Protein AF-A0A7K0D1B8-F1 (afdb_monomer_lite)

Radius of gyration: 29.18 Å; chains: 1; bounding box: 83×64×90 Å

pLDDT: mean 85.24, std 12.47, range [39.09, 98.31]

Structure (mmCIF, N/CA/C/O backbone):
data_AF-A0A7K0D1B8-F1
#
_entry.id   AF-A0A7K0D1B8-F1
#
loop_
_atom_site.group_PDB
_atom_site.id
_atom_site.type_symbol
_atom_site.label_atom_id
_atom_site.label_alt_id
_atom_site.label_comp_id
_atom_site.label_asym_id
_atom_site.label_entity_id
_atom_site.label_seq_id
_atom_site.pdbx_PDB_ins_code
_atom_site.Cartn_x
_atom_site.Cartn_y
_atom_site.Cartn_z
_atom_site.occupancy
_atom_site.B_iso_or_equiv
_atom_site.auth_seq_id
_atom_site.auth_comp_id
_atom_site.auth_asym_id
_atom_site.auth_atom_id
_atom_site.pdbx_PDB_model_num
ATOM 1 N N . MET A 1 1 ? 28.481 5.897 -23.591 1.00 67.81 1 MET A N 1
ATOM 2 C CA . MET A 1 1 ? 27.400 5.624 -24.553 1.00 67.81 1 MET A CA 1
ATOM 3 C C . MET A 1 1 ? 26.783 4.294 -24.159 1.00 67.81 1 MET A C 1
ATOM 5 O O . MET A 1 1 ? 27.542 3.359 -23.923 1.00 67.81 1 MET A O 1
ATOM 9 N N . THR A 1 2 ? 25.468 4.232 -23.961 1.00 87.31 2 THR A N 1
ATOM 10 C CA . THR A 1 2 ? 24.762 2.970 -23.677 1.00 87.31 2 THR A CA 1
ATOM 11 C C . THR A 1 2 ? 24.735 2.093 -24.931 1.00 87.31 2 THR A C 1
ATOM 13 O O . THR A 1 2 ? 24.967 2.589 -26.033 1.00 87.31 2 THR A O 1
ATOM 16 N N . ALA A 1 3 ? 24.458 0.792 -24.789 1.00 86.44 3 ALA A N 1
ATOM 17 C CA . ALA A 1 3 ? 24.315 -0.091 -25.950 1.00 86.44 3 ALA A CA 1
ATOM 18 C C . ALA A 1 3 ? 23.218 0.414 -26.909 1.00 86.44 3 ALA A C 1
ATOM 20 O O . ALA A 1 3 ? 23.431 0.441 -28.115 1.00 86.44 3 ALA A O 1
ATOM 21 N N . GLU A 1 4 ? 22.098 0.903 -26.368 1.00 89.19 4 GLU A N 1
ATOM 22 C CA . GLU A 1 4 ? 21.011 1.516 -27.143 1.00 89.19 4 GLU A CA 1
ATOM 23 C C . GLU A 1 4 ? 21.498 2.694 -27.989 1.00 89.19 4 GLU A C 1
ATOM 25 O O . GLU A 1 4 ? 21.307 2.687 -29.200 1.00 89.19 4 GLU A O 1
ATOM 30 N N . GLN A 1 5 ? 22.213 3.642 -27.375 1.00 89.94 5 GLN A N 1
ATOM 31 C CA . GLN A 1 5 ? 22.767 4.802 -28.077 1.00 89.94 5 GLN A CA 1
ATOM 32 C C . GLN A 1 5 ? 23.737 4.394 -29.196 1.00 89.94 5 GLN A C 1
ATOM 34 O O . GLN A 1 5 ? 23.757 5.027 -30.247 1.00 89.94 5 GLN A O 1
ATOM 39 N N . VAL A 1 6 ? 24.527 3.330 -28.993 1.00 91.06 6 VAL A N 1
ATOM 40 C CA . VAL A 1 6 ? 25.429 2.800 -30.030 1.00 91.06 6 VAL A CA 1
ATOM 41 C C . VAL A 1 6 ? 24.634 2.252 -31.216 1.00 91.06 6 VAL A C 1
ATOM 43 O O . VAL A 1 6 ? 24.987 2.520 -32.364 1.00 91.06 6 VAL A O 1
ATOM 46 N N . PHE A 1 7 ? 23.562 1.494 -30.967 1.00 92.62 7 PHE A N 1
ATOM 47 C CA . PHE A 1 7 ? 22.749 0.923 -32.043 1.00 92.62 7 PHE A CA 1
ATOM 48 C C . PHE A 1 7 ? 21.902 1.975 -32.766 1.00 92.62 7 PHE A C 1
ATOM 50 O O . PHE A 1 7 ? 21.785 1.907 -33.986 1.00 92.62 7 PHE A O 1
ATOM 57 N N . GLU A 1 8 ? 21.359 2.962 -32.051 1.00 91.62 8 GLU A N 1
ATOM 58 C CA . GLU A 1 8 ? 20.647 4.102 -32.646 1.00 91.62 8 GLU A CA 1
ATOM 59 C C . GLU A 1 8 ? 21.588 4.921 -33.534 1.00 91.62 8 GLU A C 1
ATOM 61 O O . GLU A 1 8 ? 21.287 5.144 -34.704 1.00 91.62 8 GLU A O 1
ATOM 66 N N . GLN A 1 9 ? 22.793 5.234 -33.047 1.00 92.00 9 GLN A N 1
ATOM 67 C CA . GLN A 1 9 ? 23.803 5.912 -33.856 1.00 92.00 9 GLN A CA 1
ATOM 68 C C . GLN A 1 9 ? 24.206 5.090 -35.090 1.00 92.00 9 GLN A C 1
ATOM 70 O O . GLN A 1 9 ? 24.387 5.648 -36.172 1.00 92.00 9 GLN A O 1
ATOM 75 N N . ALA A 1 10 ? 24.355 3.769 -34.957 1.00 90.44 10 ALA A N 1
ATOM 76 C CA . ALA A 1 10 ? 24.668 2.903 -36.091 1.00 90.44 10 ALA A CA 1
ATOM 77 C C . ALA A 1 10 ? 23.547 2.908 -37.144 1.00 90.44 10 ALA A C 1
ATOM 79 O O . ALA A 1 10 ? 23.840 2.940 -38.338 1.00 90.44 10 ALA A O 1
ATOM 80 N N . LEU A 1 11 ? 22.280 2.914 -36.720 1.00 92.12 11 LEU A N 1
ATOM 81 C CA . LEU A 1 11 ? 21.127 3.019 -37.618 1.00 92.12 11 LEU A CA 1
ATOM 82 C C . LEU A 1 11 ? 21.078 4.375 -38.328 1.00 92.12 11 LEU A C 1
ATOM 84 O O . LEU A 1 11 ? 20.938 4.402 -39.548 1.00 92.12 11 LEU A O 1
ATOM 88 N N . ASP A 1 12 ? 21.286 5.476 -37.607 1.00 91.31 12 ASP A N 1
ATOM 89 C CA . ASP A 1 12 ? 21.312 6.825 -38.188 1.00 91.31 12 ASP A CA 1
ATOM 90 C C . ASP A 1 12 ? 22.433 6.974 -39.232 1.00 91.31 12 ASP A C 1
ATOM 92 O O . ASP A 1 12 ? 22.252 7.564 -40.304 1.00 91.31 12 ASP A O 1
ATOM 96 N N . LEU A 1 13 ? 23.608 6.402 -38.951 1.00 89.31 13 LEU A N 1
ATOM 97 C CA . LEU A 1 13 ? 24.734 6.376 -39.887 1.00 89.31 13 LEU A CA 1
ATOM 98 C C . LEU A 1 13 ? 24.453 5.495 -41.110 1.00 89.31 13 LEU A C 1
ATOM 100 O O . LEU A 1 13 ? 24.858 5.848 -42.219 1.00 89.31 13 LEU A O 1
ATOM 104 N N . LEU A 1 14 ? 23.758 4.368 -40.929 1.00 86.44 14 LEU A N 1
ATOM 105 C CA . LEU A 1 14 ? 23.329 3.519 -42.039 1.00 86.44 14 LEU A CA 1
ATOM 106 C C . LEU A 1 14 ? 22.279 4.212 -42.908 1.00 86.44 14 LEU A C 1
ATOM 108 O O . LEU A 1 14 ? 22.317 4.014 -44.117 1.00 86.44 14 LEU A O 1
ATOM 112 N N . ASP A 1 15 ? 21.372 5.013 -42.344 1.00 85.75 15 ASP A N 1
ATOM 113 C CA . ASP A 1 15 ? 20.290 5.677 -43.086 1.00 85.75 15 ASP A CA 1
ATOM 114 C C . ASP A 1 15 ? 20.769 6.927 -43.848 1.00 85.75 15 ASP A C 1
ATOM 116 O O . ASP A 1 15 ? 20.506 7.089 -45.044 1.00 85.75 15 ASP A O 1
ATOM 120 N N . SER A 1 16 ? 21.571 7.768 -43.188 1.00 80.00 16 SER A N 1
ATOM 121 C CA . SER A 1 16 ? 22.006 9.083 -43.690 1.00 80.00 16 SER A CA 1
ATOM 122 C C . SER A 1 16 ? 22.878 9.058 -44.953 1.00 80.00 16 SER A C 1
ATOM 124 O O . SER A 1 16 ? 23.019 10.085 -45.622 1.00 80.00 16 SER A O 1
ATOM 126 N N . ALA A 1 17 ? 23.436 7.910 -45.337 1.00 65.50 17 ALA A N 1
ATOM 127 C CA . ALA A 1 17 ? 24.361 7.819 -46.458 1.00 65.50 17 ALA A CA 1
ATOM 128 C C . ALA A 1 17 ? 23.833 6.887 -47.566 1.00 65.50 17 ALA A C 1
ATOM 130 O O . ALA A 1 17 ? 23.861 5.658 -47.479 1.00 65.50 17 ALA A O 1
ATOM 131 N N . LYS A 1 18 ? 23.338 7.493 -48.655 1.00 59.62 18 LYS A N 1
ATOM 132 C CA . LYS A 1 18 ? 22.819 6.779 -49.841 1.00 59.62 18 LYS A CA 1
ATOM 133 C C . LYS A 1 18 ? 23.903 6.015 -50.616 1.00 59.62 18 LYS A C 1
ATOM 135 O O . LYS A 1 18 ? 23.573 5.011 -51.233 1.00 59.62 18 LYS A O 1
ATOM 140 N N . ASP A 1 19 ? 25.170 6.413 -50.471 1.00 66.25 19 ASP A N 1
ATOM 141 C CA . ASP A 1 19 ? 26.331 5.846 -51.173 1.00 66.25 19 ASP A CA 1
ATOM 142 C C . ASP A 1 19 ? 27.488 5.516 -50.203 1.00 66.25 19 ASP A C 1
ATOM 144 O O . ASP A 1 19 ? 28.619 5.982 -50.366 1.00 66.25 19 ASP A O 1
ATOM 148 N N . LEU A 1 20 ? 27.219 4.746 -49.140 1.00 66.88 20 LEU A N 1
ATOM 149 C CA . LEU A 1 20 ? 28.283 4.276 -48.240 1.00 66.88 20 LEU A CA 1
ATOM 150 C C . LEU A 1 20 ? 29.275 3.398 -49.004 1.00 66.88 20 LEU A C 1
ATOM 152 O O . LEU A 1 20 ? 28.896 2.400 -49.622 1.00 66.88 20 LEU A O 1
ATOM 156 N N . SER A 1 21 ? 30.561 3.739 -48.920 1.00 77.50 21 SER A N 1
ATOM 157 C CA . SER A 1 21 ? 31.613 2.821 -49.345 1.00 77.50 21 SER A CA 1
ATOM 158 C C . SER A 1 21 ? 31.616 1.584 -48.445 1.00 77.50 21 SER A C 1
ATOM 160 O O . SER A 1 21 ? 31.290 1.670 -47.257 1.00 77.50 21 SER A O 1
ATOM 162 N N . ASN A 1 22 ? 32.057 0.449 -48.993 1.00 77.56 22 ASN A N 1
ATOM 163 C CA . ASN A 1 22 ? 32.238 -0.796 -48.240 1.00 77.56 22 ASN A CA 1
ATOM 164 C C . ASN A 1 22 ? 33.018 -0.579 -46.929 1.00 77.56 22 ASN A C 1
ATOM 166 O O . ASN A 1 22 ? 32.672 -1.136 -45.890 1.00 77.56 22 ASN A O 1
ATOM 170 N N . LEU A 1 23 ? 34.020 0.307 -46.947 1.00 79.69 23 LEU A N 1
ATOM 171 C CA . LEU A 1 23 ? 34.805 0.660 -45.766 1.00 79.69 23 LEU A CA 1
ATOM 172 C C . LEU A 1 23 ? 33.963 1.295 -44.647 1.00 79.69 23 LEU A C 1
ATOM 174 O O . LEU A 1 23 ? 34.125 0.928 -43.485 1.00 79.69 23 LEU A O 1
ATOM 178 N N . ILE A 1 24 ? 33.071 2.237 -44.972 1.00 84.19 24 ILE A N 1
ATOM 179 C CA . ILE A 1 24 ? 32.254 2.916 -43.955 1.00 84.19 24 ILE A CA 1
ATOM 180 C C . ILE A 1 24 ? 31.167 1.967 -43.438 1.00 84.19 24 ILE A C 1
ATOM 182 O O . ILE A 1 24 ? 30.955 1.900 -42.230 1.00 84.19 24 ILE A O 1
ATOM 186 N N . THR A 1 25 ? 30.528 1.179 -44.310 1.00 84.19 25 THR A N 1
ATOM 187 C CA . THR A 1 25 ? 29.541 0.171 -43.882 1.00 84.19 25 THR A CA 1
ATOM 188 C C . THR A 1 25 ? 30.161 -0.855 -42.935 1.00 84.19 25 THR A C 1
ATOM 190 O O . THR A 1 25 ? 29.591 -1.118 -41.879 1.00 84.19 25 THR A O 1
ATOM 193 N N . SER A 1 26 ? 31.348 -1.381 -43.254 1.00 86.31 26 SER A N 1
ATOM 194 C CA . SER A 1 26 ? 32.053 -2.308 -42.360 1.00 86.31 26 SER A CA 1
ATOM 195 C C . SER A 1 26 ? 32.453 -1.644 -41.037 1.00 86.31 26 SER A C 1
ATOM 197 O O . SER A 1 26 ? 32.290 -2.244 -39.977 1.00 86.31 26 SER A O 1
ATOM 199 N N . ALA A 1 27 ? 32.881 -0.375 -41.049 1.00 89.19 27 ALA A N 1
ATOM 200 C CA . ALA A 1 27 ? 33.170 0.357 -39.815 1.00 89.19 27 ALA A CA 1
ATOM 201 C C . ALA A 1 27 ? 31.926 0.510 -38.918 1.00 89.19 27 ALA A C 1
ATOM 203 O O . ALA A 1 27 ? 32.019 0.302 -37.707 1.00 89.19 27 ALA A O 1
ATOM 204 N N . ILE A 1 28 ? 30.758 0.818 -39.498 1.00 91.25 28 ILE A N 1
ATOM 205 C CA . ILE A 1 28 ? 29.491 0.912 -38.755 1.00 91.25 28 ILE A CA 1
ATOM 206 C C . ILE A 1 28 ? 29.086 -0.456 -38.191 1.00 91.25 28 ILE A C 1
ATOM 208 O O . ILE A 1 28 ? 28.728 -0.544 -37.017 1.00 91.25 28 ILE A O 1
ATOM 212 N N . ILE A 1 29 ? 29.198 -1.531 -38.980 1.00 92.75 29 ILE A N 1
ATOM 213 C CA . ILE A 1 29 ? 28.947 -2.901 -38.501 1.00 92.75 29 ILE A CA 1
ATOM 214 C C . ILE A 1 29 ? 29.894 -3.250 -37.347 1.00 92.75 29 ILE A C 1
ATOM 216 O O . ILE A 1 29 ? 29.457 -3.788 -36.331 1.00 92.75 29 ILE A O 1
ATOM 220 N N . GLY A 1 30 ? 31.175 -2.894 -37.462 1.00 92.19 30 GLY A N 1
ATOM 221 C CA . GLY A 1 30 ? 32.166 -3.069 -36.405 1.00 92.19 30 GLY A CA 1
ATOM 222 C C . GLY A 1 30 ? 31.753 -2.377 -35.107 1.00 92.19 30 GLY A C 1
ATOM 223 O O . GLY A 1 30 ? 31.800 -3.004 -34.051 1.00 92.19 30 GLY A O 1
ATOM 224 N N . ILE A 1 31 ? 31.277 -1.128 -35.178 1.00 92.94 31 ILE A N 1
ATOM 225 C CA . ILE A 1 31 ? 30.720 -0.397 -34.025 1.00 92.94 31 ILE A CA 1
ATOM 226 C C . ILE A 1 31 ? 29.504 -1.138 -33.457 1.00 92.94 31 ILE A C 1
ATOM 228 O O . ILE A 1 31 ? 29.446 -1.389 -32.255 1.00 92.94 31 ILE A O 1
ATOM 232 N N . ALA A 1 32 ? 28.567 -1.559 -34.308 1.00 93.44 32 ALA A N 1
ATOM 233 C CA . ALA A 1 32 ? 27.372 -2.291 -33.899 1.00 93.44 32 ALA A CA 1
ATOM 234 C C . ALA A 1 32 ? 27.664 -3.703 -33.363 1.00 93.44 32 ALA A C 1
ATOM 236 O O . ALA A 1 32 ? 26.794 -4.301 -32.743 1.00 93.44 32 ALA A O 1
ATOM 237 N N . LEU A 1 33 ? 28.861 -4.260 -33.558 1.00 95.31 33 LEU A N 1
ATOM 238 C CA . LEU A 1 33 ? 29.288 -5.535 -32.972 1.00 95.31 33 LEU A CA 1
ATOM 239 C C . LEU A 1 33 ? 29.998 -5.369 -31.617 1.00 95.31 33 LEU A C 1
ATOM 241 O O . LEU A 1 33 ? 30.084 -6.343 -30.873 1.00 95.31 33 LEU A O 1
ATOM 245 N N . GLN A 1 34 ? 30.457 -4.162 -31.264 1.00 94.50 34 GLN A N 1
ATOM 246 C CA . GLN A 1 34 ? 31.212 -3.910 -30.028 1.00 94.50 34 GLN A CA 1
ATOM 247 C C . GLN A 1 34 ? 30.421 -4.083 -28.723 1.00 94.50 34 GLN A C 1
ATOM 249 O O . GLN A 1 34 ? 31.005 -4.621 -27.778 1.00 94.50 34 GLN A O 1
ATOM 254 N N . PRO A 1 35 ? 29.150 -3.636 -28.602 1.00 94.12 35 PRO A N 1
ATOM 255 C CA . PRO A 1 35 ? 28.420 -3.787 -27.349 1.00 94.12 35 PRO A CA 1
ATOM 256 C C . PRO A 1 35 ? 28.346 -5.258 -26.918 1.00 94.12 35 PRO A C 1
ATOM 258 O O . PRO A 1 35 ? 28.135 -6.130 -27.770 1.00 94.12 35 PRO A O 1
ATOM 261 N N . PRO A 1 36 ? 28.505 -5.562 -25.618 1.00 92.38 36 PRO A N 1
ATOM 262 C CA . PRO A 1 36 ? 28.445 -6.931 -25.128 1.00 92.38 36 PRO A CA 1
ATOM 263 C C . PRO A 1 36 ? 27.038 -7.515 -25.280 1.00 92.38 36 PRO A C 1
ATOM 265 O O . PRO A 1 36 ? 26.040 -6.797 -25.301 1.00 92.38 36 PRO A O 1
ATOM 268 N N . THR A 1 37 ? 26.961 -8.840 -25.353 1.00 92.25 37 THR A N 1
ATOM 269 C CA . THR A 1 37 ? 25.689 -9.571 -25.359 1.00 92.25 37 THR A CA 1
ATOM 270 C C . THR A 1 37 ? 24.996 -9.470 -23.997 1.00 92.25 37 THR A C 1
ATOM 272 O O . THR A 1 37 ? 25.704 -9.460 -22.982 1.00 92.25 37 THR A O 1
ATOM 275 N N . PRO A 1 38 ? 23.653 -9.507 -23.918 1.00 92.88 38 PRO A N 1
ATOM 276 C CA . PRO A 1 38 ? 22.939 -9.566 -22.643 1.00 92.88 38 PRO A CA 1
ATOM 277 C C . PRO A 1 38 ? 23.421 -10.733 -21.761 1.00 92.88 38 PRO A C 1
ATOM 279 O O . PRO A 1 38 ? 23.266 -11.910 -22.103 1.00 92.88 38 PRO A O 1
ATOM 282 N N . ALA A 1 39 ? 24.037 -10.405 -20.625 1.00 91.38 39 ALA A N 1
ATOM 283 C CA . ALA A 1 39 ? 24.598 -11.383 -19.697 1.00 91.38 39 ALA A CA 1
ATOM 284 C C . ALA A 1 39 ? 23.520 -12.001 -18.789 1.00 91.38 39 ALA A C 1
ATOM 286 O O . ALA A 1 39 ? 22.475 -11.406 -18.542 1.00 91.38 39 ALA A O 1
ATOM 287 N N . GLY A 1 40 ? 23.804 -13.188 -18.248 1.00 91.25 40 GLY A N 1
ATOM 288 C CA . GLY A 1 40 ? 22.930 -13.888 -17.304 1.00 91.25 40 GLY A CA 1
ATOM 289 C C . GLY A 1 40 ? 22.426 -15.229 -17.831 1.00 91.25 40 GLY A C 1
ATOM 290 O O . GLY A 1 40 ? 22.772 -15.667 -18.928 1.00 91.25 40 GLY A O 1
ATOM 291 N N . SER A 1 41 ? 21.626 -15.913 -17.014 1.00 93.62 41 SER A N 1
ATOM 292 C CA . SER A 1 41 ? 21.104 -17.243 -17.327 1.00 93.62 41 SER A CA 1
ATOM 293 C C . SER A 1 41 ? 19.594 -17.287 -17.091 1.00 93.62 41 SER A C 1
ATOM 295 O O . SER A 1 41 ? 19.175 -17.457 -15.943 1.00 93.62 41 SER A O 1
ATOM 297 N N . PRO A 1 42 ? 18.771 -17.192 -18.156 1.00 93.56 42 PRO A N 1
ATOM 298 C CA . PRO A 1 42 ? 17.318 -17.321 -18.046 1.00 93.56 42 PRO A CA 1
ATOM 299 C C . PRO A 1 42 ? 16.884 -18.583 -17.298 1.00 93.56 42 PRO A C 1
ATOM 301 O O . PRO A 1 42 ? 16.003 -18.533 -16.446 1.00 93.56 42 PRO A O 1
ATOM 304 N N . SER A 1 43 ? 17.574 -19.703 -17.543 1.00 90.81 43 SER A N 1
ATOM 305 C CA . SER A 1 43 ? 17.280 -20.987 -16.893 1.00 90.81 43 SER A CA 1
ATOM 306 C C . SER A 1 43 ? 17.593 -21.021 -15.395 1.00 90.81 43 SER A C 1
ATOM 308 O O . SER A 1 43 ? 16.950 -21.764 -14.661 1.00 90.81 43 SER A O 1
ATOM 310 N N . ARG A 1 44 ? 18.544 -20.214 -14.905 1.00 93.44 44 ARG A N 1
ATOM 311 C CA . ARG A 1 44 ? 18.774 -20.056 -13.458 1.00 93.44 44 ARG A CA 1
ATOM 312 C C . ARG A 1 44 ? 17.764 -19.115 -12.804 1.00 93.44 44 ARG A C 1
ATOM 314 O O . ARG A 1 44 ? 17.526 -19.243 -11.609 1.00 93.44 44 ARG A O 1
ATOM 321 N N . ILE A 1 45 ? 17.188 -18.186 -13.564 1.00 93.75 45 ILE A N 1
ATOM 322 C CA . ILE A 1 45 ? 16.207 -17.221 -13.060 1.00 93.75 45 ILE A CA 1
ATOM 323 C C . ILE A 1 45 ? 14.814 -17.859 -13.038 1.00 93.75 45 ILE A C 1
ATOM 325 O O . ILE A 1 45 ? 14.283 -18.115 -11.960 1.00 93.75 45 ILE A O 1
ATOM 329 N N . ALA A 1 46 ? 14.255 -18.163 -14.212 1.00 92.00 46 ALA A N 1
ATOM 330 C CA . ALA A 1 46 ? 12.887 -18.661 -14.377 1.00 92.00 46 ALA A CA 1
ATOM 331 C C . ALA A 1 46 ? 12.779 -20.192 -14.284 1.00 92.00 46 ALA A C 1
ATOM 333 O O . ALA A 1 46 ? 11.733 -20.720 -13.923 1.00 92.00 46 ALA A O 1
ATOM 334 N N . GLY A 1 47 ? 13.868 -20.899 -14.584 1.00 87.50 47 GLY A N 1
ATOM 335 C CA . GLY A 1 47 ? 13.905 -22.357 -14.680 1.00 87.50 47 GLY A CA 1
ATOM 336 C C . GLY A 1 47 ? 14.077 -22.864 -16.107 1.00 87.50 47 GLY A C 1
ATOM 337 O O . GLY A 1 47 ? 14.016 -22.109 -17.080 1.00 87.50 47 GLY A O 1
ATOM 338 N N . SER A 1 48 ? 14.375 -24.156 -16.248 1.00 80.50 48 SER A N 1
ATOM 339 C CA . SER A 1 48 ? 14.493 -24.783 -17.570 1.00 80.50 48 SER A CA 1
ATOM 340 C C . SER A 1 48 ? 13.115 -25.001 -18.219 1.00 80.50 48 SER A C 1
ATOM 342 O O . SER A 1 48 ? 12.123 -25.134 -17.505 1.00 80.50 48 SER A O 1
ATOM 344 N N . PRO A 1 49 ? 13.031 -25.143 -19.559 1.00 69.06 49 PRO A N 1
ATOM 345 C CA . PRO A 1 49 ? 11.785 -25.519 -20.239 1.00 69.06 49 PRO A CA 1
ATOM 346 C C . PRO A 1 49 ? 11.185 -26.847 -19.752 1.00 69.06 49 PRO A C 1
ATOM 348 O O . PRO A 1 49 ? 9.991 -27.076 -19.896 1.00 69.06 49 PRO A O 1
ATOM 351 N N . ALA A 1 50 ? 12.009 -27.717 -19.157 1.00 71.44 50 ALA A N 1
ATOM 352 C CA . ALA A 1 50 ? 11.580 -28.960 -18.522 1.00 71.44 50 ALA A CA 1
ATOM 353 C C . ALA A 1 50 ? 10.998 -28.754 -17.106 1.00 71.44 50 ALA A C 1
ATOM 355 O O . ALA A 1 50 ? 10.728 -29.733 -16.416 1.00 71.44 50 ALA A O 1
ATOM 356 N N . GLY A 1 51 ? 10.850 -27.507 -16.645 1.00 66.69 51 GLY A N 1
ATOM 357 C CA . GLY A 1 51 ? 10.295 -27.174 -15.333 1.00 66.69 51 GLY A CA 1
ATOM 358 C C . GLY A 1 51 ? 11.205 -27.543 -14.162 1.00 66.69 51 GLY A C 1
ATOM 359 O O . GLY A 1 51 ? 10.723 -27.750 -13.055 1.00 66.69 51 GLY A O 1
ATOM 360 N N . THR A 1 52 ? 12.517 -27.671 -14.388 1.00 68.81 52 THR A N 1
ATOM 361 C CA . THR A 1 52 ? 13.479 -28.022 -13.330 1.00 68.81 52 THR A CA 1
ATOM 362 C C . THR A 1 52 ? 14.544 -26.950 -13.150 1.00 68.81 52 THR A C 1
ATOM 364 O O . THR A 1 52 ? 15.032 -26.366 -14.125 1.00 68.81 52 THR A O 1
ATOM 367 N N . GLY A 1 53 ? 14.918 -26.727 -11.886 1.00 74.50 53 GLY A N 1
ATOM 368 C CA . GLY A 1 53 ? 15.895 -25.718 -11.483 1.00 74.50 53 GLY A CA 1
ATOM 369 C C . GLY A 1 53 ? 15.368 -24.286 -11.607 1.00 74.50 53 GLY A C 1
ATOM 370 O O . GLY A 1 53 ? 14.348 -24.041 -12.230 1.00 74.50 53 GLY A O 1
ATOM 371 N N . GLY A 1 54 ? 16.073 -23.332 -11.007 1.00 87.62 54 GLY A N 1
ATOM 372 C CA . GLY A 1 54 ? 15.756 -21.907 -11.102 1.00 87.62 54 GLY A CA 1
ATOM 373 C C . GLY A 1 54 ? 15.144 -21.309 -9.834 1.00 87.62 54 GLY A C 1
ATOM 374 O O . GLY A 1 54 ? 14.425 -21.970 -9.077 1.00 87.62 54 GLY A O 1
ATOM 375 N N . THR A 1 55 ? 15.458 -20.039 -9.588 1.00 94.50 55 THR A N 1
ATOM 376 C CA . THR A 1 55 ? 15.013 -19.317 -8.389 1.00 94.50 55 THR A CA 1
ATOM 377 C C . THR A 1 55 ? 13.500 -19.113 -8.383 1.00 94.50 55 THR A C 1
ATOM 379 O O . THR A 1 55 ? 12.873 -19.328 -7.349 1.00 94.50 55 THR A O 1
ATOM 382 N N . ALA A 1 56 ? 12.894 -18.789 -9.531 1.00 95.00 56 ALA A N 1
ATOM 383 C CA . ALA A 1 56 ? 11.450 -18.599 -9.644 1.00 95.00 56 ALA A CA 1
ATOM 384 C C . ALA A 1 56 ? 10.685 -19.853 -9.185 1.00 95.00 56 ALA A C 1
ATOM 386 O O . ALA A 1 56 ? 9.855 -19.766 -8.285 1.00 95.00 56 ALA A O 1
ATOM 387 N N . LEU A 1 57 ? 10.995 -21.036 -9.730 1.00 93.81 57 LEU A N 1
ATOM 388 C CA . LEU A 1 57 ? 10.312 -22.283 -9.350 1.00 93.81 57 LEU A CA 1
ATOM 389 C C . LEU A 1 57 ? 10.482 -22.629 -7.863 1.00 93.81 57 LEU A C 1
ATOM 391 O O . LEU A 1 57 ? 9.556 -23.152 -7.240 1.00 93.81 57 LEU A O 1
ATOM 395 N N . THR A 1 58 ? 11.637 -22.295 -7.278 1.00 94.88 58 THR A N 1
ATOM 396 C CA . THR A 1 58 ? 11.855 -22.428 -5.827 1.00 94.88 58 THR A CA 1
ATOM 397 C C . THR A 1 58 ? 10.866 -21.559 -5.052 1.00 94.88 58 THR A C 1
ATOM 399 O O . THR A 1 58 ? 10.231 -22.035 -4.114 1.00 94.88 58 THR A O 1
ATOM 402 N N . TYR A 1 59 ? 10.686 -20.307 -5.473 1.00 95.06 59 TYR A N 1
ATOM 403 C CA . TYR A 1 59 ? 9.742 -19.386 -4.848 1.00 95.06 59 TYR A CA 1
ATOM 404 C C . TYR A 1 59 ? 8.296 -19.859 -5.032 1.00 95.06 59 TYR A C 1
ATOM 406 O O . TYR A 1 59 ? 7.547 -19.877 -4.063 1.00 95.06 59 TYR A O 1
ATOM 414 N N . GLY A 1 60 ? 7.923 -20.346 -6.220 1.00 94.75 60 GLY A N 1
ATOM 415 C CA . GLY A 1 60 ? 6.592 -20.914 -6.468 1.00 94.75 60 GLY A CA 1
ATOM 416 C C . GLY A 1 60 ? 6.288 -22.140 -5.596 1.00 94.75 60 GLY A C 1
ATOM 417 O O . GLY A 1 60 ? 5.187 -22.271 -5.059 1.00 94.75 60 GLY A O 1
ATOM 418 N N . THR A 1 61 ? 7.285 -23.005 -5.378 1.00 95.25 61 THR A N 1
ATOM 419 C CA . THR A 1 61 ? 7.166 -24.165 -4.474 1.00 95.25 61 THR A CA 1
ATOM 420 C C . THR A 1 61 ? 6.973 -23.724 -3.023 1.00 95.25 61 THR A C 1
ATOM 422 O O . THR A 1 61 ? 6.091 -24.235 -2.337 1.00 95.25 61 THR A O 1
ATOM 425 N N . ILE A 1 62 ? 7.761 -22.749 -2.553 1.00 96.25 62 ILE A N 1
ATOM 426 C CA . ILE A 1 62 ? 7.601 -22.184 -1.204 1.00 96.25 62 ILE A CA 1
ATOM 427 C C . ILE A 1 62 ? 6.211 -21.555 -1.050 1.00 96.25 62 ILE A C 1
ATOM 429 O O . ILE A 1 62 ? 5.546 -21.810 -0.050 1.00 96.25 62 ILE A O 1
ATOM 433 N N . GLY A 1 63 ? 5.755 -20.788 -2.045 1.00 95.50 63 GLY A N 1
ATOM 434 C CA . GLY A 1 63 ? 4.430 -20.168 -2.045 1.00 95.50 63 GLY A CA 1
ATOM 435 C C . GLY A 1 63 ? 3.303 -21.192 -1.906 1.00 95.50 63 GLY A C 1
ATOM 436 O O . GLY A 1 63 ? 2.445 -21.039 -1.043 1.00 95.50 63 GLY A O 1
ATOM 437 N N . THR A 1 64 ? 3.362 -22.281 -2.679 1.00 96.44 64 THR A N 1
ATOM 438 C CA . THR A 1 64 ? 2.384 -23.385 -2.606 1.00 96.44 64 THR A CA 1
ATOM 439 C C . THR A 1 64 ? 2.367 -24.030 -1.219 1.00 96.44 64 THR A C 1
ATOM 441 O O . THR A 1 64 ? 1.315 -24.113 -0.593 1.00 96.44 64 THR A O 1
ATOM 444 N N . ASN A 1 65 ? 3.539 -24.389 -0.683 1.00 97.94 65 ASN A N 1
ATOM 445 C CA . ASN A 1 65 ? 3.642 -24.999 0.647 1.00 97.94 65 ASN A CA 1
ATOM 446 C C . ASN A 1 65 ? 3.098 -24.085 1.761 1.00 97.94 65 ASN A C 1
ATOM 448 O O . ASN A 1 65 ? 2.564 -24.566 2.761 1.00 97.94 65 ASN A O 1
ATOM 452 N N . LEU A 1 66 ? 3.252 -22.765 1.616 1.00 97.06 66 LEU A N 1
ATOM 453 C CA . LEU A 1 66 ? 2.730 -21.780 2.563 1.00 97.06 66 LEU A CA 1
ATOM 454 C C . LEU A 1 66 ? 1.204 -21.656 2.498 1.00 97.06 66 LEU A C 1
ATOM 456 O O . LEU A 1 66 ? 0.574 -21.524 3.548 1.00 97.06 66 LEU A O 1
ATOM 460 N N . PHE A 1 67 ? 0.602 -21.750 1.309 1.00 95.38 67 PHE A N 1
ATOM 461 C CA . PHE A 1 67 ? -0.855 -21.823 1.180 1.00 95.38 67 PHE A CA 1
ATOM 462 C C . PHE A 1 67 ? -1.420 -23.094 1.818 1.00 95.38 67 PHE A C 1
ATOM 464 O O . PHE A 1 67 ? -2.374 -23.002 2.592 1.00 95.38 67 PHE A O 1
ATOM 471 N N . ASP A 1 68 ? -0.790 -24.247 1.582 1.00 97.25 68 ASP A N 1
ATOM 472 C CA . ASP A 1 68 ? -1.183 -25.512 2.216 1.00 97.25 68 ASP A CA 1
ATOM 473 C C . ASP A 1 68 ? -1.081 -25.407 3.746 1.00 97.25 68 ASP A C 1
ATOM 475 O O . ASP A 1 68 ? -2.031 -25.706 4.470 1.00 97.25 68 ASP A O 1
ATOM 479 N N . THR A 1 69 ? 0.032 -24.855 4.243 1.00 97.50 69 THR A N 1
ATOM 480 C CA . THR A 1 69 ? 0.241 -24.608 5.679 1.00 97.50 69 THR A CA 1
ATOM 481 C C . THR A 1 69 ? -0.833 -23.686 6.262 1.00 97.50 69 THR A C 1
ATOM 483 O O . THR A 1 69 ? -1.347 -23.943 7.350 1.00 97.50 69 THR A O 1
ATOM 486 N N . SER A 1 70 ? -1.195 -22.610 5.557 1.00 95.62 70 SER A N 1
ATOM 487 C CA . SER A 1 70 ? -2.266 -21.704 5.987 1.00 95.62 70 SER A CA 1
ATOM 488 C C . SER A 1 70 ? -3.614 -22.425 6.088 1.00 95.62 70 SER A C 1
ATOM 490 O O . SER A 1 70 ? -4.317 -22.284 7.091 1.00 95.62 70 SER A O 1
ATOM 492 N N . SER A 1 71 ? -3.954 -23.242 5.087 1.00 95.69 71 SER A N 1
ATOM 493 C CA . SER A 1 71 ? -5.183 -24.044 5.068 1.00 95.69 71 SER A CA 1
ATOM 494 C C . SER A 1 71 ? -5.246 -25.034 6.237 1.00 95.69 71 SER A C 1
ATOM 496 O O . SER A 1 71 ? -6.269 -25.132 6.928 1.00 95.69 71 SER A O 1
ATOM 498 N N . ASP A 1 72 ? -4.143 -25.725 6.518 1.00 97.69 72 ASP A N 1
ATOM 499 C CA . ASP A 1 72 ? -4.046 -26.657 7.643 1.00 97.69 72 ASP A CA 1
ATOM 500 C C . ASP A 1 72 ? -4.210 -25.935 8.988 1.00 97.69 72 ASP A C 1
ATOM 502 O O . ASP A 1 72 ? -4.989 -26.363 9.844 1.00 97.69 72 ASP A O 1
ATOM 506 N N . LEU A 1 73 ? -3.542 -24.792 9.169 1.00 96.75 73 LEU A N 1
ATOM 507 C CA . LEU A 1 73 ? -3.653 -23.986 10.388 1.00 96.75 73 LEU A CA 1
ATOM 508 C C . LEU A 1 73 ? -5.062 -23.413 10.583 1.00 96.75 73 LEU A C 1
ATOM 510 O O . LEU A 1 73 ? -5.566 -23.411 11.708 1.00 96.75 73 LEU A O 1
ATOM 514 N N . ARG A 1 74 ? -5.735 -22.983 9.509 1.00 94.44 74 ARG A N 1
ATOM 515 C CA . ARG A 1 74 ? -7.154 -22.585 9.554 1.00 94.44 74 ARG A CA 1
ATOM 516 C C . ARG A 1 74 ? -8.039 -23.739 10.000 1.00 94.44 74 ARG A C 1
ATOM 518 O O . ARG A 1 74 ? -8.863 -23.563 10.889 1.00 94.44 74 ARG A O 1
ATOM 525 N N . THR A 1 75 ? -7.814 -24.940 9.472 1.00 95.88 75 THR A N 1
ATOM 526 C CA . THR A 1 75 ? -8.549 -26.144 9.893 1.00 95.88 75 THR A CA 1
ATOM 527 C C . THR A 1 75 ? -8.356 -26.425 11.387 1.00 95.88 75 THR A C 1
ATOM 529 O O . THR A 1 75 ? -9.321 -26.713 12.105 1.00 95.88 75 THR A O 1
ATOM 532 N N . VAL A 1 76 ? -7.123 -26.292 11.885 1.00 96.62 76 VAL A N 1
ATOM 533 C CA . VAL A 1 76 ? -6.820 -26.422 13.317 1.00 96.62 76 VAL A CA 1
ATOM 534 C C . VAL A 1 76 ? -7.585 -25.381 14.133 1.00 96.62 76 VAL A C 1
ATOM 536 O O . VAL A 1 76 ? -8.247 -25.744 15.106 1.00 96.62 76 VAL A O 1
ATOM 539 N N . ALA A 1 77 ? -7.527 -24.113 13.734 1.00 93.88 77 ALA A N 1
ATOM 540 C CA . ALA A 1 77 ? -8.138 -23.013 14.468 1.00 93.88 77 ALA A CA 1
ATOM 541 C C . ALA A 1 77 ? -9.674 -23.045 14.449 1.00 93.88 77 ALA A C 1
ATOM 543 O O . ALA A 1 77 ? -10.311 -22.823 15.474 1.00 93.88 77 ALA A O 1
ATOM 544 N N . ASP A 1 78 ? -10.279 -23.336 13.302 1.00 91.62 78 ASP A N 1
ATOM 545 C CA . ASP A 1 78 ? -11.724 -23.189 13.113 1.00 91.62 78 ASP A CA 1
ATOM 546 C C . ASP A 1 78 ? -12.508 -24.441 13.500 1.00 91.62 78 ASP A C 1
ATOM 548 O O . ASP A 1 78 ? -13.692 -24.348 13.819 1.00 91.62 78 ASP A O 1
ATOM 552 N N . SER A 1 79 ? -11.866 -25.613 13.487 1.00 93.75 79 SER A N 1
ATOM 553 C CA . SER A 1 79 ? -12.546 -26.893 13.720 1.00 93.75 79 SER A CA 1
ATOM 554 C C . SER A 1 79 ? -11.948 -27.695 14.870 1.00 93.75 79 SER A C 1
ATOM 556 O O . SER A 1 79 ? -12.676 -28.113 15.774 1.00 93.75 79 SER A O 1
ATOM 558 N N . LEU A 1 80 ? -10.633 -27.933 14.861 1.00 95.75 80 LEU A N 1
ATOM 559 C CA . LEU A 1 80 ? -10.025 -28.902 15.781 1.00 95.75 80 LEU A CA 1
ATOM 560 C C . LEU A 1 80 ? -9.875 -28.346 17.201 1.00 95.75 80 LEU A C 1
ATOM 562 O O . LEU A 1 80 ? -10.286 -29.011 18.154 1.00 95.75 80 LEU A O 1
ATOM 566 N N . LEU A 1 81 ? -9.343 -27.128 17.348 1.00 94.62 81 LEU A N 1
ATOM 567 C CA . LEU A 1 81 ? -9.153 -26.487 18.652 1.00 94.62 81 LEU A CA 1
ATOM 568 C C . LEU A 1 81 ? -10.483 -26.275 19.390 1.00 94.62 81 LEU A C 1
ATOM 570 O O . LEU A 1 81 ? -10.590 -26.790 20.503 1.00 94.62 81 LEU A O 1
ATOM 574 N N . PRO A 1 82 ? -11.526 -25.650 18.801 1.00 92.38 82 PRO A N 1
ATOM 575 C CA . PRO A 1 82 ? -12.795 -25.427 19.504 1.00 92.38 82 PRO A CA 1
ATOM 576 C C . PRO A 1 82 ? -13.529 -26.722 19.887 1.00 92.38 82 PRO A C 1
ATOM 578 O O . PRO A 1 82 ? -14.315 -26.750 20.840 1.00 92.38 82 PRO A O 1
ATOM 581 N N . THR A 1 83 ? -13.287 -27.808 19.144 1.00 93.50 83 THR A N 1
ATOM 582 C CA . THR A 1 83 ? -13.858 -29.131 19.436 1.00 93.50 83 THR A CA 1
ATOM 583 C C . THR A 1 83 ? -13.134 -29.812 20.595 1.00 93.50 83 THR A C 1
ATOM 585 O O . THR A 1 83 ? -13.782 -30.405 21.459 1.00 93.50 83 THR A O 1
ATOM 588 N N . ALA A 1 84 ? -11.802 -29.738 20.621 1.00 94.75 84 ALA A N 1
ATOM 589 C CA . ALA A 1 84 ? -10.971 -30.432 21.602 1.00 94.75 84 ALA A CA 1
ATOM 590 C C . ALA A 1 84 ? -10.801 -29.657 22.919 1.00 94.75 84 ALA A C 1
ATOM 592 O O . ALA A 1 84 ? -10.605 -30.269 23.970 1.00 94.75 84 ALA A O 1
ATOM 593 N N . TRP A 1 85 ? -10.864 -28.325 22.876 1.00 94.88 85 TRP A N 1
ATOM 594 C CA . TRP A 1 85 ? -10.541 -27.449 23.997 1.00 94.88 85 TRP A CA 1
ATOM 595 C C . TRP A 1 85 ? -11.465 -26.224 24.033 1.00 94.88 85 TRP A C 1
ATOM 597 O O . TRP A 1 85 ? -11.762 -25.612 23.012 1.00 94.88 85 TRP A O 1
ATOM 607 N N . ARG A 1 86 ? -11.946 -25.864 25.230 1.00 91.75 86 ARG A N 1
ATOM 608 C CA . ARG A 1 86 ? -12.869 -24.741 25.458 1.00 91.75 86 ARG A CA 1
ATOM 609 C C . ARG A 1 86 ? -12.374 -23.829 26.576 1.00 91.75 86 ARG A C 1
ATOM 611 O O . ARG A 1 86 ? -11.634 -24.266 27.457 1.00 91.75 86 ARG A O 1
ATOM 618 N N . GLY A 1 87 ? -12.870 -22.594 26.569 1.00 90.38 87 GLY A N 1
ATOM 619 C CA . GLY A 1 87 ? -12.540 -21.545 27.533 1.00 90.38 87 GLY A CA 1
ATOM 620 C C . GLY A 1 87 ? -11.565 -20.517 26.962 1.00 90.38 87 GLY A C 1
ATOM 621 O O . GLY A 1 87 ? -11.026 -20.699 25.875 1.00 90.38 87 GLY A O 1
ATOM 622 N N . GLN A 1 88 ? -11.308 -19.454 27.725 1.00 85.12 88 GLN A N 1
ATOM 623 C CA . GLN A 1 88 ? -10.555 -18.278 27.265 1.00 85.12 88 GLN A CA 1
ATOM 624 C C . GLN A 1 88 ? -9.164 -18.615 26.713 1.00 85.12 88 GLN A C 1
ATOM 626 O O . GLN A 1 88 ? -8.771 -18.119 25.667 1.00 85.12 88 GLN A O 1
ATOM 631 N N . ALA A 1 89 ? -8.433 -19.526 27.361 1.00 88.00 89 ALA A N 1
ATOM 632 C CA . ALA A 1 89 ? -7.126 -19.949 26.862 1.00 88.00 89 ALA A CA 1
ATOM 633 C C . ALA A 1 89 ? -7.211 -20.663 25.493 1.00 88.00 89 ALA A C 1
ATOM 635 O O . ALA A 1 89 ? -6.321 -20.498 24.660 1.00 88.00 89 ALA A O 1
ATOM 636 N N . ALA A 1 90 ? -8.296 -21.405 25.235 1.00 89.56 90 ALA A N 1
ATOM 637 C CA . ALA A 1 90 ? -8.549 -22.031 23.938 1.00 89.56 90 ALA A CA 1
ATOM 638 C C . ALA A 1 90 ? -8.889 -20.989 22.862 1.00 89.56 90 ALA A C 1
ATOM 640 O O . ALA A 1 90 ? -8.453 -21.115 21.718 1.00 89.56 90 ALA A O 1
ATOM 641 N N . GLU A 1 91 ? -9.633 -19.944 23.229 1.00 87.31 91 GLU A N 1
ATOM 642 C CA . GLU A 1 91 ? -9.960 -18.816 22.350 1.00 87.31 91 GLU A CA 1
ATOM 643 C C . GLU A 1 91 ? -8.695 -18.040 21.962 1.00 87.31 91 GLU A C 1
ATOM 645 O O . GLU A 1 91 ? -8.462 -17.825 20.771 1.00 87.31 91 GLU A O 1
ATOM 650 N N . SER A 1 92 ? -7.820 -17.725 22.924 1.00 88.19 92 SER A N 1
ATOM 651 C CA . SER A 1 92 ? -6.526 -17.086 22.651 1.00 88.19 92 SER A CA 1
ATOM 652 C C . SER A 1 92 ? -5.632 -17.950 21.756 1.00 88.19 92 SER A C 1
ATOM 654 O O . SER A 1 92 ? -5.049 -17.449 20.796 1.00 88.19 92 SER A O 1
ATOM 656 N N . ALA A 1 93 ? -5.553 -19.263 22.007 1.00 91.94 93 ALA A N 1
ATOM 657 C CA . ALA A 1 93 ? -4.787 -20.179 21.158 1.00 91.94 93 ALA A CA 1
ATOM 658 C C . ALA A 1 93 ? -5.361 -20.280 19.734 1.00 91.94 93 ALA A C 1
ATOM 660 O O . ALA A 1 93 ? -4.612 -20.332 18.756 1.00 91.94 93 ALA A O 1
ATOM 661 N N . THR A 1 94 ? -6.689 -20.263 19.605 1.00 91.88 94 THR A N 1
ATOM 662 C CA . THR A 1 94 ? -7.387 -20.239 18.313 1.00 91.88 94 THR A CA 1
ATOM 663 C C . THR A 1 94 ? -7.049 -18.967 17.540 1.00 91.88 94 THR A C 1
ATOM 665 O O . THR A 1 94 ? -6.668 -19.037 16.373 1.00 91.88 94 THR A O 1
ATOM 668 N N . GLN A 1 95 ? -7.122 -17.807 18.193 1.00 89.31 95 GLN A N 1
ATOM 669 C CA . GLN A 1 95 ? -6.775 -16.514 17.600 1.00 89.31 95 GLN A CA 1
ATOM 670 C C . GLN A 1 95 ? -5.308 -16.461 17.155 1.00 89.31 95 GLN A C 1
ATOM 672 O O . GLN A 1 95 ? -5.028 -16.101 16.015 1.00 89.31 95 GLN A O 1
ATOM 677 N N . ALA A 1 96 ? -4.383 -16.902 18.008 1.00 92.00 96 ALA A N 1
ATOM 678 C CA . ALA A 1 96 ? -2.966 -17.007 17.673 1.00 92.00 96 ALA A CA 1
ATOM 679 C C . ALA A 1 96 ? -2.723 -17.912 16.452 1.00 92.00 96 ALA A C 1
ATOM 681 O O . ALA A 1 96 ? -1.975 -17.552 15.545 1.00 92.00 96 ALA A O 1
ATOM 682 N N . THR A 1 97 ? -3.401 -19.061 16.385 1.00 94.12 97 THR A N 1
ATOM 683 C CA . THR A 1 97 ? -3.286 -19.993 15.252 1.00 94.12 97 THR A CA 1
ATOM 684 C C . THR A 1 97 ? -3.809 -19.369 13.955 1.00 94.12 97 THR A C 1
ATOM 686 O O . THR A 1 97 ? -3.164 -19.500 12.914 1.00 94.12 97 THR A O 1
ATOM 689 N N . ARG A 1 98 ? -4.928 -18.627 14.004 1.00 91.81 98 ARG A N 1
ATOM 690 C CA . ARG A 1 98 ? -5.441 -17.875 12.843 1.00 91.81 98 ARG A CA 1
ATOM 691 C C . ARG A 1 98 ? -4.462 -16.808 12.367 1.00 91.81 98 ARG A C 1
ATOM 693 O O . ARG A 1 98 ? -4.278 -16.669 11.163 1.00 91.81 98 ARG A O 1
ATOM 700 N N . ALA A 1 99 ? -3.808 -16.099 13.285 1.00 90.88 99 ALA A N 1
ATOM 701 C CA . ALA A 1 99 ? -2.809 -15.095 12.932 1.00 90.88 99 ALA A CA 1
ATOM 702 C C . ALA A 1 99 ? -1.615 -15.710 12.184 1.00 90.88 99 ALA A C 1
ATOM 704 O O . ALA A 1 99 ? -1.184 -15.184 11.158 1.00 90.88 99 ALA A O 1
ATOM 705 N N . VAL A 1 100 ? -1.118 -16.865 12.643 1.00 93.75 100 VAL A N 1
ATOM 706 C CA . VAL A 1 100 ? -0.044 -17.600 11.949 1.00 93.75 100 VAL A CA 1
ATOM 707 C C . VAL A 1 100 ? -0.519 -18.103 10.583 1.00 93.75 100 VAL A C 1
ATOM 709 O O . VAL A 1 100 ? 0.231 -18.026 9.610 1.00 93.75 100 VAL A O 1
ATOM 712 N N . ALA A 1 101 ? -1.770 -18.558 10.470 1.00 93.06 101 ALA A N 1
ATOM 713 C CA . ALA A 1 101 ? -2.350 -18.943 9.185 1.00 93.06 101 ALA A CA 1
ATOM 714 C C . ALA A 1 101 ? -2.423 -17.760 8.201 1.00 93.06 101 ALA A C 1
ATOM 716 O O . ALA A 1 101 ? -2.050 -17.906 7.036 1.00 93.06 101 ALA A O 1
ATOM 717 N N . ALA A 1 102 ? -2.848 -16.584 8.669 1.00 89.94 102 ALA A N 1
ATOM 718 C CA . ALA A 1 102 ? -2.904 -15.360 7.869 1.00 89.94 102 ALA A CA 1
ATOM 719 C C . ALA A 1 102 ? -1.503 -14.882 7.448 1.00 89.94 102 ALA A C 1
ATOM 721 O O . ALA A 1 102 ? -1.308 -14.468 6.305 1.00 89.94 102 ALA A O 1
ATOM 722 N N . GLN A 1 103 ? -0.500 -15.008 8.325 1.00 92.25 103 GLN A N 1
ATOM 723 C CA . GLN A 1 103 ? 0.895 -14.750 7.968 1.00 92.25 103 GLN A CA 1
ATOM 724 C C . GLN A 1 103 ? 1.401 -15.714 6.891 1.00 92.25 103 GLN A C 1
ATOM 726 O O . GLN A 1 103 ? 2.072 -15.280 5.954 1.00 92.25 103 GLN A O 1
ATOM 731 N N . ALA A 1 104 ? 1.109 -17.012 7.025 1.00 93.62 104 ALA A N 1
ATOM 732 C CA . ALA A 1 104 ? 1.511 -18.016 6.045 1.00 93.62 104 ALA A CA 1
ATOM 733 C C . ALA A 1 104 ? 0.884 -17.728 4.673 1.00 93.62 104 ALA A C 1
ATOM 735 O O . ALA A 1 104 ? 1.586 -17.756 3.669 1.00 93.62 104 ALA A O 1
ATOM 736 N N . GLU A 1 105 ? -0.395 -17.356 4.630 1.00 91.38 105 GLU A N 1
ATOM 737 C CA . GLU A 1 105 ? -1.076 -16.958 3.393 1.00 91.38 105 GLU A CA 1
ATOM 738 C C . GLU A 1 105 ? -0.463 -15.700 2.771 1.00 91.38 105 GLU A C 1
ATOM 740 O O . GLU A 1 105 ? -0.134 -15.710 1.586 1.00 91.38 105 GLU A O 1
ATOM 745 N N . ALA A 1 106 ? -0.227 -14.644 3.558 1.00 88.19 106 ALA A N 1
ATOM 746 C CA . ALA A 1 106 ? 0.419 -13.425 3.070 1.00 88.19 106 ALA A CA 1
ATOM 747 C C . ALA A 1 106 ? 1.828 -13.701 2.515 1.00 88.19 106 ALA A C 1
ATOM 749 O O . ALA A 1 106 ? 2.203 -13.191 1.458 1.00 88.19 106 ALA A O 1
ATOM 750 N N . ALA A 1 107 ? 2.599 -14.561 3.187 1.00 91.75 107 ALA A N 1
ATOM 751 C CA . ALA A 1 107 ? 3.887 -15.016 2.681 1.00 91.75 107 ALA A CA 1
ATOM 752 C C . ALA A 1 107 ? 3.723 -15.836 1.387 1.00 91.75 107 ALA A C 1
ATOM 754 O O . ALA A 1 107 ? 4.482 -15.630 0.442 1.00 91.75 107 ALA A O 1
ATOM 755 N N . GLY A 1 108 ? 2.717 -16.710 1.300 1.00 92.50 108 GLY A N 1
ATOM 756 C CA . GLY A 1 108 ? 2.384 -17.473 0.094 1.00 92.50 108 GLY A CA 1
ATOM 757 C C . GLY A 1 108 ? 2.086 -16.578 -1.112 1.00 92.50 108 GLY A C 1
ATOM 758 O O . GLY A 1 108 ? 2.637 -16.798 -2.197 1.00 92.50 108 GLY A O 1
ATOM 759 N N . VAL A 1 109 ? 1.300 -15.515 -0.906 1.00 88.94 109 VAL A N 1
ATOM 760 C CA . VAL A 1 109 ? 1.040 -14.466 -1.907 1.00 88.94 109 VAL A CA 1
ATOM 761 C C . VAL A 1 109 ? 2.348 -13.809 -2.341 1.00 88.94 109 VAL A C 1
ATOM 763 O O . VAL A 1 109 ? 2.627 -13.746 -3.537 1.00 88.94 109 VAL A O 1
ATOM 766 N N . ALA A 1 110 ? 3.194 -13.389 -1.396 1.00 89.94 110 ALA A N 1
ATOM 767 C CA . ALA A 1 110 ? 4.462 -12.741 -1.718 1.00 89.94 110 ALA A CA 1
ATOM 768 C C . ALA A 1 110 ? 5.406 -13.649 -2.525 1.00 89.94 110 ALA A C 1
ATOM 770 O O . ALA A 1 110 ? 5.950 -13.233 -3.548 1.00 89.94 110 ALA A O 1
ATOM 771 N N . PHE A 1 111 ? 5.565 -14.913 -2.127 1.00 93.75 111 PHE A N 1
ATOM 772 C CA . PHE A 1 111 ? 6.391 -15.876 -2.861 1.00 93.75 111 PHE A CA 1
ATOM 773 C C . PHE A 1 111 ? 5.840 -16.183 -4.262 1.00 93.75 111 PHE A C 1
ATOM 775 O O . PHE A 1 111 ? 6.621 -16.332 -5.204 1.00 93.75 111 PHE A O 1
ATOM 782 N N . SER A 1 112 ? 4.517 -16.207 -4.431 1.00 91.75 112 SER A N 1
ATOM 783 C CA . SER A 1 112 ? 3.869 -16.397 -5.738 1.00 91.75 112 SER A CA 1
ATOM 784 C C . SER A 1 112 ? 4.048 -15.184 -6.659 1.00 91.75 112 SER A C 1
ATOM 786 O O . SER A 1 112 ? 4.369 -15.339 -7.839 1.00 91.75 112 SER A O 1
ATOM 788 N N . SER A 1 113 ? 3.931 -13.968 -6.122 1.00 88.44 113 SER A N 1
ATOM 789 C CA . SER A 1 113 ? 4.210 -12.728 -6.862 1.00 88.44 113 SER A CA 1
ATOM 790 C C . SER A 1 113 ? 5.676 -12.640 -7.284 1.00 88.44 113 SER A C 1
ATOM 792 O O . SER A 1 113 ? 5.987 -12.314 -8.429 1.00 88.44 113 SER A O 1
ATOM 794 N N . ALA A 1 114 ? 6.592 -13.016 -6.393 1.00 91.88 114 ALA A N 1
ATOM 795 C CA . ALA A 1 114 ? 8.016 -13.083 -6.687 1.00 91.88 114 ALA A CA 1
ATOM 796 C C . ALA A 1 114 ? 8.357 -14.154 -7.742 1.00 91.88 114 ALA A C 1
ATOM 798 O O . ALA A 1 114 ? 9.206 -13.918 -8.604 1.00 91.88 114 ALA A O 1
ATOM 799 N N . PHE A 1 115 ? 7.667 -15.302 -7.737 1.00 94.38 115 PHE A N 1
ATOM 800 C CA . PHE A 1 115 ? 7.740 -16.280 -8.828 1.00 94.38 115 PHE A CA 1
ATOM 801 C C . PHE A 1 115 ? 7.352 -15.651 -10.174 1.00 94.38 115 PHE A C 1
ATOM 803 O O . PHE A 1 115 ? 8.085 -15.818 -11.153 1.00 94.38 115 PHE A O 1
ATOM 810 N N . SER A 1 116 ? 6.251 -14.896 -10.221 1.00 91.06 116 SER A N 1
ATOM 811 C CA . SER A 1 116 ? 5.803 -14.209 -11.438 1.00 91.06 116 SER A CA 1
ATOM 812 C C . SER A 1 116 ? 6.833 -13.189 -11.934 1.00 91.06 116 SER A C 1
ATOM 814 O O . SER A 1 116 ? 7.211 -13.224 -13.104 1.00 91.06 116 SER A O 1
ATOM 816 N N . ALA A 1 117 ? 7.349 -12.333 -11.046 1.00 89.81 117 ALA A N 1
ATOM 817 C CA . ALA A 1 117 ? 8.336 -11.307 -11.395 1.00 89.81 117 ALA A CA 1
ATOM 818 C C . ALA A 1 117 ? 9.645 -11.907 -11.939 1.00 89.81 117 ALA A C 1
ATOM 820 O O . ALA A 1 117 ? 10.167 -11.467 -12.965 1.00 89.81 117 ALA A O 1
ATOM 821 N N . LEU A 1 118 ? 10.160 -12.961 -11.297 1.00 94.62 118 LEU A N 1
ATOM 822 C CA . LEU A 1 118 ? 11.361 -13.658 -11.767 1.00 94.62 118 LEU A CA 1
ATOM 823 C C . LEU A 1 118 ? 11.116 -14.400 -13.089 1.00 94.62 118 LEU A C 1
ATOM 825 O O . LEU A 1 118 ? 12.007 -14.450 -13.938 1.00 94.62 118 LEU A O 1
ATOM 829 N N . THR A 1 119 ? 9.922 -14.960 -13.287 1.00 94.00 119 THR A N 1
ATOM 830 C CA . THR A 1 119 ? 9.551 -15.614 -14.550 1.00 94.00 119 THR A CA 1
ATOM 831 C C . THR A 1 119 ? 9.512 -14.610 -15.700 1.00 94.00 119 THR A C 1
ATOM 833 O O . THR A 1 119 ? 10.096 -14.879 -16.752 1.00 94.00 119 THR A O 1
ATOM 836 N N . ASP A 1 120 ? 8.902 -13.439 -15.490 1.00 90.50 120 ASP A N 1
ATOM 837 C CA . ASP A 1 120 ? 8.869 -12.354 -16.477 1.00 90.50 120 ASP A CA 1
ATOM 838 C C . ASP A 1 120 ? 10.282 -11.862 -16.824 1.00 90.50 120 ASP A C 1
ATOM 840 O O . ASP A 1 120 ? 10.664 -11.840 -17.997 1.00 90.50 120 ASP A O 1
ATOM 844 N N . TRP A 1 121 ? 11.116 -11.579 -15.816 1.00 94.44 121 TRP A N 1
ATOM 845 C CA . TRP A 1 121 ? 12.507 -11.177 -16.046 1.00 94.44 121 TRP A CA 1
ATOM 846 C C . TRP A 1 121 ? 13.306 -12.241 -16.811 1.00 94.44 121 TRP A C 1
ATOM 848 O O . TRP A 1 121 ? 14.004 -11.922 -17.779 1.00 94.44 121 TRP A O 1
ATOM 858 N N . GLY A 1 122 ? 13.183 -13.517 -16.432 1.00 95.06 122 GLY A N 1
ATOM 859 C CA . GLY A 1 122 ? 13.830 -14.616 -17.148 1.00 95.06 122 GLY A CA 1
ATOM 860 C C . GLY A 1 122 ? 13.363 -14.726 -18.604 1.00 95.06 122 GLY A C 1
ATOM 861 O O . GLY A 1 122 ? 14.186 -14.955 -19.493 1.00 95.06 122 GLY A O 1
ATOM 862 N N . GLY A 1 123 ? 12.072 -14.501 -18.864 1.00 93.69 123 GLY A N 1
ATOM 863 C CA . GLY A 1 123 ? 11.492 -14.444 -20.207 1.00 93.69 123 GLY A CA 1
ATOM 864 C C . GLY A 1 123 ? 12.046 -13.291 -21.048 1.00 93.69 123 GLY A C 1
ATOM 865 O O . GLY A 1 123 ? 12.511 -13.524 -22.168 1.00 93.69 123 GLY A O 1
ATOM 866 N N . LYS A 1 124 ? 12.076 -12.075 -20.489 1.00 94.31 124 LYS A N 1
ATOM 867 C CA . LYS A 1 124 ? 12.665 -10.878 -21.117 1.00 94.31 124 LYS A CA 1
ATOM 868 C C . LYS A 1 124 ? 14.144 -11.083 -21.441 1.00 94.31 124 LYS A C 1
ATOM 870 O O . LYS A 1 124 ? 14.565 -10.819 -22.565 1.00 94.31 124 LYS A O 1
ATOM 875 N N . LEU A 1 125 ? 14.927 -11.637 -20.511 1.00 95.94 125 LEU A N 1
ATOM 876 C CA . LEU A 1 125 ? 16.341 -11.940 -20.754 1.00 95.94 125 LEU A CA 1
ATOM 877 C C . LEU A 1 125 ? 16.520 -12.979 -21.869 1.00 95.94 125 LEU A C 1
ATOM 879 O O . LEU A 1 125 ? 17.390 -12.810 -22.722 1.00 95.94 125 LEU A O 1
ATOM 883 N N . ALA A 1 126 ? 15.698 -14.032 -21.898 1.00 95.38 126 ALA A N 1
ATOM 884 C CA . ALA A 1 126 ? 15.751 -15.024 -22.969 1.00 95.38 126 ALA A CA 1
ATOM 885 C C . ALA A 1 126 ? 15.415 -14.411 -24.338 1.00 95.38 126 ALA A C 1
ATOM 887 O O . ALA A 1 126 ? 16.058 -14.757 -25.330 1.00 95.38 126 ALA A O 1
ATOM 888 N N . ASP A 1 127 ? 14.432 -13.508 -24.409 1.00 95.06 127 ASP A N 1
ATOM 889 C CA . ASP A 1 127 ? 14.091 -12.821 -25.659 1.00 95.06 127 ASP A CA 1
ATOM 890 C C . ASP A 1 127 ? 15.191 -11.865 -26.118 1.00 95.06 127 ASP A C 1
ATOM 892 O O . ASP A 1 127 ? 15.599 -11.913 -27.280 1.00 95.06 127 ASP A O 1
ATOM 896 N N . ALA A 1 128 ? 15.751 -11.081 -25.195 1.00 96.19 128 ALA A N 1
ATOM 897 C CA . ALA A 1 128 ? 16.889 -10.214 -25.471 1.00 96.19 128 ALA A CA 1
ATOM 898 C C . ALA A 1 128 ? 18.095 -11.014 -25.991 1.00 96.19 128 ALA A C 1
ATOM 900 O O . ALA A 1 128 ? 18.682 -10.647 -27.006 1.00 96.19 128 ALA A O 1
ATOM 901 N N . GLN A 1 129 ? 18.433 -12.146 -25.362 1.00 96.94 129 GLN A N 1
ATOM 902 C CA . GLN A 1 129 ? 19.534 -13.008 -25.809 1.00 96.94 129 GLN A CA 1
ATOM 903 C C . GLN A 1 129 ? 19.293 -13.596 -27.206 1.00 96.94 129 GLN A C 1
ATOM 905 O O . GLN A 1 129 ? 20.218 -13.629 -28.018 1.00 96.94 129 GLN A O 1
ATOM 910 N N . ARG A 1 130 ? 18.062 -14.027 -27.524 1.00 97.31 130 ARG A N 1
ATOM 911 C CA . ARG A 1 130 ? 17.721 -14.522 -28.870 1.00 97.31 130 ARG A CA 1
ATOM 912 C C . ARG A 1 130 ? 17.840 -13.430 -29.931 1.00 97.31 130 ARG A C 1
ATOM 914 O O . ARG A 1 130 ? 18.429 -13.675 -30.982 1.00 97.31 130 ARG A O 1
ATOM 921 N N . ARG A 1 131 ? 17.294 -12.242 -29.660 1.00 97.25 131 ARG A N 1
ATOM 922 C CA . ARG A 1 131 ? 17.351 -11.094 -30.579 1.00 97.25 131 ARG A CA 1
ATOM 923 C C . ARG A 1 131 ? 18.780 -10.613 -30.789 1.00 97.25 131 ARG A C 1
ATOM 925 O O . ARG A 1 131 ? 19.186 -10.427 -31.927 1.00 97.25 131 ARG A O 1
ATOM 932 N N . ASP A 1 132 ? 19.571 -10.496 -29.726 1.00 97.69 132 ASP A N 1
ATOM 933 C CA . ASP A 1 132 ? 20.977 -10.104 -29.832 1.00 97.69 132 ASP A CA 1
ATOM 934 C C . ASP A 1 132 ? 21.796 -11.126 -30.637 1.00 97.69 132 ASP A C 1
ATOM 936 O O . ASP A 1 132 ? 22.566 -10.735 -31.513 1.00 97.69 132 ASP A O 1
ATOM 940 N N . ALA A 1 133 ? 21.586 -12.430 -30.412 1.00 97.81 133 ALA A N 1
ATOM 941 C CA . ALA A 1 133 ? 22.255 -13.483 -31.177 1.00 97.81 133 ALA A CA 1
ATOM 942 C C . ALA A 1 133 ? 21.914 -13.418 -32.675 1.00 97.81 133 ALA A C 1
ATOM 944 O O . ALA A 1 133 ? 22.822 -13.455 -33.509 1.00 97.81 133 ALA A O 1
ATOM 945 N N . ARG A 1 134 ? 20.626 -13.252 -33.012 1.00 98.19 134 ARG A N 1
ATOM 946 C CA . ARG A 1 134 ? 20.170 -13.047 -34.395 1.00 98.19 134 ARG A CA 1
ATOM 947 C C . ARG A 1 134 ? 20.787 -11.786 -35.000 1.00 98.19 134 ARG A C 1
ATOM 949 O O . ARG A 1 134 ? 21.333 -11.840 -36.098 1.00 98.19 134 ARG A O 1
ATOM 956 N N . GLY A 1 135 ? 20.774 -10.676 -34.265 1.00 97.75 135 GLY A N 1
ATOM 957 C CA . GLY A 1 135 ? 21.341 -9.412 -34.720 1.00 97.75 135 GLY A CA 1
ATOM 958 C C . GLY A 1 135 ? 22.842 -9.504 -35.001 1.00 97.75 135 GLY A C 1
ATOM 959 O O . GLY A 1 135 ? 23.314 -9.030 -36.032 1.00 97.75 135 GLY A O 1
ATOM 960 N N . GLN A 1 136 ? 23.598 -10.192 -34.143 1.00 97.94 136 GLN A N 1
ATOM 961 C CA . GLN A 1 136 ? 25.016 -10.464 -34.382 1.00 97.94 136 GLN A CA 1
ATOM 962 C C . GLN A 1 136 ? 25.258 -11.354 -35.609 1.00 97.94 136 GLN A C 1
ATOM 964 O O . GLN A 1 136 ? 26.226 -11.131 -36.335 1.00 97.94 136 GLN A O 1
ATOM 969 N N . GLU A 1 137 ? 24.431 -12.375 -35.840 1.00 98.06 137 GLU A N 1
ATOM 970 C CA . GLU A 1 137 ? 24.535 -13.230 -37.028 1.00 98.06 137 GLU A CA 1
ATOM 971 C C . GLU A 1 137 ? 24.306 -12.424 -38.314 1.00 98.06 137 GLU A C 1
ATOM 973 O O . GLU A 1 137 ? 25.118 -12.500 -39.239 1.00 98.06 137 GLU A O 1
ATOM 978 N N . LEU A 1 138 ? 23.260 -11.591 -38.339 1.00 97.88 138 LEU A N 1
ATOM 979 C CA . LEU A 1 138 ? 22.945 -10.707 -39.463 1.00 97.88 138 LEU A CA 1
ATOM 980 C C . LEU A 1 138 ? 24.078 -9.710 -39.739 1.00 97.88 138 LEU A C 1
ATOM 982 O O . LEU A 1 138 ? 24.511 -9.579 -40.884 1.00 97.88 138 LEU A O 1
ATOM 986 N N . LEU A 1 139 ? 24.620 -9.076 -38.694 1.00 96.69 139 LEU A N 1
ATOM 987 C CA . LEU A 1 139 ? 25.751 -8.149 -38.804 1.00 96.69 139 LEU A CA 1
ATOM 988 C C . LEU A 1 139 ? 27.013 -8.837 -39.339 1.00 96.69 139 LEU A C 1
ATOM 990 O O . LEU A 1 139 ? 27.663 -8.310 -40.238 1.00 96.69 139 LEU A O 1
ATOM 994 N N . ARG A 1 140 ? 27.349 -10.038 -38.850 1.00 96.31 140 ARG A N 1
ATOM 995 C CA . ARG A 1 140 ? 28.503 -10.802 -39.360 1.00 96.31 140 ARG A CA 1
ATOM 996 C C . ARG A 1 140 ? 28.316 -11.231 -40.814 1.00 96.31 140 ARG A C 1
ATOM 998 O O . ARG A 1 140 ? 29.275 -11.200 -41.582 1.00 96.31 140 ARG A O 1
ATOM 1005 N N . LYS A 1 141 ? 27.097 -11.618 -41.206 1.00 94.69 141 LYS A N 1
ATOM 1006 C CA . LYS A 1 141 ? 26.774 -11.951 -42.600 1.00 94.69 141 LYS A CA 1
ATOM 1007 C C . LYS A 1 141 ? 26.922 -10.726 -43.506 1.00 94.69 141 LYS A C 1
ATOM 1009 O O . LYS A 1 141 ? 27.526 -10.840 -44.570 1.00 94.69 141 LYS A O 1
ATOM 1014 N N . ALA A 1 142 ? 26.424 -9.570 -43.066 1.00 93.00 142 ALA A N 1
ATOM 1015 C CA . ALA A 1 142 ? 26.585 -8.302 -43.770 1.00 93.00 142 ALA A CA 1
ATOM 1016 C C . ALA A 1 142 ? 28.067 -7.925 -43.934 1.00 93.00 142 ALA A C 1
ATOM 1018 O O . ALA A 1 142 ? 28.492 -7.608 -45.043 1.00 93.00 142 ALA A O 1
ATOM 1019 N N . ASP A 1 143 ? 28.871 -8.032 -42.871 1.00 91.38 143 ASP A N 1
ATOM 1020 C CA . ASP A 1 143 ? 30.309 -7.733 -42.925 1.00 91.38 143 ASP A CA 1
ATOM 1021 C C . ASP A 1 143 ? 31.044 -8.663 -43.902 1.00 91.38 143 ASP A C 1
ATOM 1023 O O . ASP A 1 143 ? 31.830 -8.209 -44.732 1.00 91.38 143 ASP A O 1
ATOM 1027 N N . GLY A 1 144 ? 30.713 -9.959 -43.897 1.00 89.62 144 GLY A N 1
ATOM 1028 C CA . GLY A 1 144 ? 31.262 -10.928 -44.848 1.00 89.62 144 GLY A CA 1
ATOM 1029 C C . GLY A 1 144 ? 30.968 -10.585 -46.314 1.00 89.62 144 GLY A C 1
ATOM 1030 O O . GLY A 1 144 ? 31.847 -10.739 -47.161 1.00 89.62 144 GLY A O 1
ATOM 1031 N N . MET A 1 145 ? 29.767 -10.079 -46.618 1.00 88.19 145 MET A N 1
ATOM 1032 C CA . MET A 1 145 ? 29.404 -9.620 -47.968 1.00 88.19 145 MET A CA 1
ATOM 1033 C C . MET A 1 145 ? 30.199 -8.376 -48.374 1.00 88.19 145 MET A C 1
ATOM 1035 O O . MET A 1 145 ? 30.770 -8.331 -49.462 1.00 88.19 145 MET A O 1
ATOM 1039 N N . VAL A 1 146 ? 30.298 -7.396 -47.474 1.00 85.38 146 VAL A N 1
ATOM 1040 C CA . VAL A 1 146 ? 31.044 -6.148 -47.699 1.00 85.38 146 VAL A CA 1
ATOM 1041 C C . VAL A 1 146 ? 32.536 -6.418 -47.934 1.00 85.38 146 VAL A C 1
ATOM 1043 O O . VAL A 1 146 ? 33.152 -5.806 -48.809 1.00 85.38 146 VAL A O 1
ATOM 1046 N N . MET A 1 147 ? 33.118 -7.362 -47.190 1.00 81.25 147 MET A N 1
ATOM 1047 C CA . MET A 1 147 ? 34.516 -7.774 -47.348 1.00 81.25 147 MET A CA 1
ATOM 1048 C C . MET A 1 147 ? 34.746 -8.605 -48.617 1.00 81.25 147 MET A C 1
ATOM 1050 O O . MET A 1 147 ? 35.761 -8.417 -49.293 1.00 81.25 147 MET A O 1
ATOM 1054 N N . GLY A 1 148 ? 33.814 -9.505 -48.951 1.00 77.50 148 GLY A N 1
ATOM 1055 C CA . GLY A 1 148 ? 33.883 -10.387 -50.121 1.00 77.50 148 GLY A CA 1
ATOM 1056 C C . GLY A 1 148 ? 33.827 -9.648 -51.461 1.00 77.50 148 GLY A C 1
ATOM 1057 O O . GLY A 1 148 ? 34.515 -10.043 -52.401 1.00 77.50 148 GLY A O 1
ATOM 1058 N N . ASP A 1 149 ? 33.101 -8.528 -51.523 1.00 69.44 149 ASP A N 1
ATOM 1059 C CA . ASP A 1 149 ? 33.021 -7.654 -52.705 1.00 69.44 149 ASP A CA 1
ATOM 1060 C C . ASP A 1 149 ? 34.245 -6.724 -52.879 1.00 69.44 149 ASP A C 1
ATOM 1062 O O . ASP A 1 149 ? 34.330 -5.950 -53.840 1.00 69.44 149 ASP A O 1
ATOM 1066 N N . GLY A 1 150 ? 35.226 -6.824 -51.974 1.00 63.25 150 GLY A N 1
ATOM 1067 C CA . GLY A 1 150 ? 36.456 -6.041 -51.961 1.00 63.25 150 GLY A CA 1
ATOM 1068 C C . GLY A 1 150 ? 36.332 -4.775 -51.112 1.00 63.25 150 GLY A C 1
ATOM 1069 O O . GLY A 1 150 ? 35.739 -3.778 -51.524 1.00 63.25 150 GLY A O 1
ATOM 1070 N N . LEU A 1 151 ? 36.983 -4.780 -49.944 1.00 60.59 151 LEU A N 1
ATOM 1071 C CA . LEU A 1 151 ? 36.978 -3.670 -48.978 1.00 60.59 151 LEU A CA 1
ATOM 1072 C C . LEU A 1 151 ? 37.482 -2.333 -49.562 1.00 60.59 151 LEU A C 1
ATOM 1074 O O . LEU A 1 151 ? 37.004 -1.266 -49.187 1.00 60.59 151 LEU A O 1
ATOM 1078 N N . PHE A 1 152 ? 38.428 -2.395 -50.506 1.00 61.25 152 PHE A N 1
ATOM 1079 C CA . PHE A 1 152 ? 39.033 -1.235 -51.177 1.00 61.25 152 PHE A CA 1
ATOM 1080 C C . PHE A 1 152 ? 38.469 -0.991 -52.584 1.00 61.25 152 PHE A C 1
ATOM 1082 O O . PHE A 1 152 ? 39.117 -0.353 -53.413 1.00 61.25 152 PHE A O 1
ATOM 1089 N N . SER A 1 153 ? 37.282 -1.525 -52.888 1.00 59.31 153 SER A N 1
ATOM 1090 C CA . SER A 1 153 ? 36.615 -1.298 -54.171 1.00 59.31 153 SER A CA 1
ATOM 1091 C C . SER A 1 153 ? 36.113 0.148 -54.249 1.00 59.31 153 SER A C 1
ATOM 1093 O O . SER A 1 153 ? 34.997 0.478 -53.852 1.00 59.31 153 SER A O 1
ATOM 1095 N N . PHE A 1 154 ? 36.976 1.052 -54.713 1.00 52.66 154 PHE A N 1
ATOM 1096 C CA . PHE A 1 154 ? 36.636 2.463 -54.875 1.00 52.66 154 PHE A CA 1
ATOM 1097 C C . PHE A 1 154 ? 35.529 2.614 -55.933 1.00 52.66 154 PHE A C 1
ATOM 1099 O O . PHE A 1 154 ? 35.734 2.304 -57.105 1.00 52.66 154 PHE A O 1
ATOM 1106 N N . GLY A 1 155 ? 34.351 3.086 -55.513 1.00 52.75 155 GLY A N 1
ATOM 1107 C CA . GLY A 1 155 ? 33.208 3.372 -56.393 1.00 52.75 155 GLY A CA 1
ATOM 1108 C C . GLY A 1 155 ? 32.104 2.308 -56.437 1.00 52.75 155 GLY A C 1
ATOM 1109 O O . GLY A 1 155 ? 31.086 2.549 -57.081 1.00 52.75 155 GLY A O 1
ATOM 1110 N N . LYS A 1 156 ? 32.250 1.168 -55.743 1.00 59.50 156 LYS A N 1
ATOM 1111 C CA . LYS A 1 156 ? 31.142 0.233 -55.479 1.00 59.50 156 LYS A CA 1
ATOM 1112 C C . LYS A 1 156 ? 30.743 0.338 -54.006 1.00 59.50 156 LYS A C 1
ATOM 1114 O O . LYS A 1 156 ? 31.549 0.047 -53.127 1.00 59.50 156 LYS A O 1
ATOM 1119 N N . GLY A 1 157 ? 29.530 0.824 -53.748 1.00 62.53 157 GLY A N 1
ATOM 1120 C CA . GLY A 1 157 ? 28.955 0.838 -52.403 1.00 62.53 157 GLY A CA 1
ATOM 1121 C C . GLY A 1 157 ? 28.552 -0.562 -51.942 1.00 62.53 157 GLY A C 1
ATOM 1122 O O . GLY A 1 157 ? 28.507 -1.492 -52.754 1.00 62.53 157 GLY A O 1
ATOM 1123 N N . ALA A 1 158 ? 28.233 -0.694 -50.652 1.00 68.44 158 ALA A N 1
ATOM 1124 C CA . ALA A 1 158 ? 27.713 -1.946 -50.107 1.00 68.44 158 ALA A CA 1
ATOM 1125 C C . ALA A 1 158 ? 26.463 -2.383 -50.880 1.00 68.44 158 ALA A C 1
ATOM 1127 O O . ALA A 1 158 ? 25.628 -1.553 -51.255 1.00 68.44 158 ALA A O 1
ATOM 1128 N N . THR A 1 159 ? 26.319 -3.687 -51.123 1.00 79.00 159 THR A N 1
ATOM 1129 C CA . THR A 1 159 ? 25.119 -4.203 -51.788 1.00 79.00 159 THR A CA 1
ATOM 1130 C C . THR A 1 159 ? 23.878 -3.862 -50.964 1.00 79.00 159 THR A C 1
ATOM 1132 O O . THR A 1 159 ? 23.921 -3.798 -49.732 1.00 79.00 159 THR A O 1
ATOM 1135 N N . ALA A 1 160 ? 22.745 -3.659 -51.642 1.00 84.12 160 ALA A N 1
ATOM 1136 C CA . ALA A 1 160 ? 21.472 -3.413 -50.966 1.00 84.12 160 ALA A CA 1
ATOM 1137 C C . ALA A 1 160 ? 21.134 -4.533 -49.962 1.00 84.12 160 ALA A C 1
ATOM 1139 O O . ALA A 1 160 ? 20.582 -4.261 -48.900 1.00 84.12 160 ALA A O 1
ATOM 1140 N N . GLU A 1 161 ? 21.529 -5.774 -50.269 1.00 87.56 161 GLU A N 1
ATOM 1141 C CA . GLU A 1 161 ? 21.385 -6.925 -49.375 1.00 87.56 161 GLU A CA 1
ATOM 1142 C C . GLU A 1 161 ? 22.251 -6.796 -48.112 1.00 87.56 161 GLU A C 1
ATOM 1144 O O . GLU A 1 161 ? 21.733 -6.946 -47.006 1.00 87.56 161 GLU A O 1
ATOM 1149 N N . ALA A 1 162 ? 23.540 -6.455 -48.241 1.00 88.25 162 ALA A N 1
ATOM 1150 C CA . ALA A 1 162 ? 24.419 -6.269 -47.086 1.00 88.25 162 ALA A CA 1
ATOM 1151 C C . ALA A 1 162 ? 23.933 -5.132 -46.173 1.00 88.25 162 ALA A C 1
ATOM 1153 O O . ALA A 1 162 ? 23.948 -5.270 -44.949 1.00 88.25 162 ALA A O 1
ATOM 1154 N N . ARG A 1 163 ? 23.443 -4.028 -46.754 1.00 87.50 163 ARG A N 1
ATOM 1155 C CA . ARG A 1 163 ? 22.864 -2.913 -45.990 1.00 87.50 163 ARG A CA 1
ATOM 1156 C C . ARG A 1 163 ? 21.589 -3.324 -45.255 1.00 87.50 163 ARG A C 1
ATOM 1158 O O . ARG A 1 163 ? 21.469 -3.018 -44.074 1.00 87.50 163 ARG A O 1
ATOM 1165 N N . ALA A 1 164 ? 20.677 -4.039 -45.916 1.00 90.38 164 ALA A N 1
ATOM 1166 C CA . ALA A 1 164 ? 19.441 -4.512 -45.292 1.00 90.38 164 ALA A CA 1
ATOM 1167 C C . ALA A 1 164 ? 19.720 -5.456 -44.110 1.00 90.38 164 ALA A C 1
ATOM 1169 O O . ALA A 1 164 ? 19.123 -5.304 -43.047 1.00 90.38 164 ALA A O 1
ATOM 1170 N N . LEU A 1 165 ? 20.678 -6.378 -44.263 1.00 94.50 165 LEU A N 1
ATOM 1171 C CA . LEU A 1 165 ? 21.113 -7.267 -43.181 1.00 94.50 165 LEU A CA 1
ATOM 1172 C C . LEU A 1 165 ? 21.755 -6.495 -42.020 1.00 94.50 165 LEU A C 1
ATOM 1174 O O . LEU A 1 165 ? 21.485 -6.806 -40.862 1.00 94.50 165 LEU A O 1
ATOM 1178 N N . ALA A 1 166 ? 22.583 -5.487 -42.310 1.00 93.38 166 ALA A N 1
ATOM 1179 C CA . ALA A 1 166 ? 23.191 -4.652 -41.277 1.00 93.38 166 ALA A CA 1
ATOM 1180 C C . ALA A 1 166 ? 22.137 -3.847 -40.500 1.00 93.38 166 ALA A C 1
ATOM 1182 O O . ALA A 1 166 ? 22.178 -3.798 -39.273 1.00 93.38 166 ALA A O 1
ATOM 1183 N N . GLU A 1 167 ? 21.167 -3.261 -41.202 1.00 93.88 167 GLU A N 1
ATOM 1184 C CA . GLU A 1 167 ? 20.072 -2.502 -40.599 1.00 93.88 167 GLU A CA 1
ATOM 1185 C C . GLU A 1 167 ? 19.177 -3.391 -39.725 1.00 93.88 167 GLU A C 1
ATOM 1187 O O . GLU A 1 167 ? 18.898 -3.046 -38.576 1.00 93.88 167 GLU A O 1
ATOM 1192 N N . GLU A 1 168 ? 18.760 -4.556 -40.231 1.00 96.31 168 GLU A N 1
ATOM 1193 C CA . GLU A 1 168 ? 17.972 -5.520 -39.457 1.00 96.31 168 GLU A CA 1
ATOM 1194 C C . GLU A 1 168 ? 18.757 -6.035 -38.244 1.00 96.31 168 GLU A C 1
ATOM 1196 O O . GLU A 1 168 ? 18.213 -6.118 -37.143 1.00 96.31 168 GLU A O 1
ATOM 1201 N N . GLY A 1 169 ? 20.058 -6.290 -38.411 1.00 97.31 169 GLY A N 1
ATOM 1202 C CA . GLY A 1 169 ? 20.939 -6.689 -37.323 1.00 97.31 169 GLY A CA 1
ATOM 1203 C C . GLY A 1 169 ? 21.039 -5.635 -36.219 1.00 97.31 169 GLY A C 1
ATOM 1204 O O . GLY A 1 169 ? 20.874 -5.959 -35.042 1.00 97.31 169 GLY A O 1
ATOM 1205 N N . CYS A 1 170 ? 21.229 -4.362 -36.580 1.00 96.38 170 CYS A N 1
ATOM 1206 C CA . CYS A 1 170 ? 21.211 -3.246 -35.631 1.00 96.38 170 CYS A CA 1
ATOM 1207 C C . CYS A 1 170 ? 19.849 -3.101 -34.933 1.00 96.38 170 CYS A C 1
ATOM 1209 O O . CYS A 1 170 ? 19.814 -2.899 -33.720 1.00 96.38 170 CYS A O 1
ATOM 1211 N N . LYS A 1 171 ? 18.732 -3.245 -35.661 1.00 96.56 171 LYS A N 1
ATOM 1212 C CA . LYS A 1 171 ? 17.371 -3.202 -35.092 1.00 96.56 171 LYS A CA 1
ATOM 1213 C C . LYS A 1 171 ? 17.140 -4.312 -34.067 1.00 96.56 171 LYS A C 1
ATOM 1215 O O . LYS A 1 171 ? 16.606 -4.039 -32.994 1.00 96.56 171 LYS A O 1
ATOM 1220 N N . ASP A 1 172 ? 17.572 -5.535 -34.361 1.00 97.69 172 ASP A N 1
ATOM 1221 C CA . ASP A 1 172 ? 17.446 -6.669 -33.441 1.00 97.69 172 ASP A CA 1
ATOM 1222 C C . ASP A 1 172 ? 18.282 -6.470 -32.170 1.00 97.69 172 ASP A C 1
ATOM 1224 O O . ASP A 1 172 ? 17.783 -6.694 -31.063 1.00 97.69 172 ASP A O 1
ATOM 1228 N N . ARG A 1 173 ? 19.526 -5.987 -32.298 1.00 96.94 173 ARG A N 1
ATOM 1229 C CA . ARG A 1 173 ? 20.371 -5.681 -31.132 1.00 96.94 173 ARG A CA 1
ATOM 1230 C C . ARG A 1 173 ? 19.849 -4.488 -30.321 1.00 96.94 173 ARG A C 1
ATOM 1232 O O . ARG A 1 173 ? 19.892 -4.532 -29.092 1.00 96.94 173 ARG A O 1
ATOM 1239 N N . LEU A 1 174 ? 19.286 -3.467 -30.973 1.00 94.88 174 LEU A N 1
ATOM 1240 C CA . LEU A 1 174 ? 18.607 -2.350 -30.303 1.00 94.88 174 LEU A CA 1
ATOM 1241 C C . LEU A 1 174 ? 17.381 -2.826 -29.521 1.00 94.88 174 LEU A C 1
ATOM 1243 O O . LEU A 1 174 ? 17.214 -2.456 -28.362 1.00 94.88 174 LEU A O 1
ATOM 1247 N N . ALA A 1 175 ? 16.544 -3.671 -30.125 1.00 93.25 175 ALA A N 1
ATOM 1248 C CA . ALA A 1 175 ? 15.394 -4.259 -29.445 1.00 93.25 175 ALA A CA 1
ATOM 1249 C C . ALA A 1 175 ? 15.831 -5.102 -28.237 1.00 93.25 175 ALA A C 1
ATOM 1251 O O . ALA A 1 175 ? 15.236 -4.990 -27.170 1.00 93.25 175 ALA A O 1
ATOM 1252 N N . ALA A 1 176 ? 16.897 -5.899 -28.374 1.00 95.00 176 ALA A N 1
ATOM 1253 C CA . ALA A 1 176 ? 17.464 -6.658 -27.262 1.00 95.00 176 ALA A CA 1
ATOM 1254 C C . ALA A 1 176 ? 17.933 -5.756 -26.110 1.00 95.00 176 ALA A C 1
ATOM 1256 O O . ALA A 1 176 ? 17.644 -6.052 -24.951 1.00 95.00 176 ALA A O 1
ATOM 1257 N N . ALA A 1 177 ? 18.621 -4.653 -26.425 1.00 92.25 177 ALA A N 1
ATOM 1258 C CA . ALA A 1 177 ? 19.054 -3.677 -25.430 1.00 92.25 177 ALA A CA 1
ATOM 1259 C C . ALA A 1 177 ? 17.854 -3.044 -24.710 1.00 92.25 177 ALA A C 1
ATOM 1261 O O . ALA A 1 177 ? 17.803 -3.078 -23.485 1.00 92.25 177 ALA A O 1
ATOM 1262 N N . LYS A 1 178 ? 16.837 -2.602 -25.460 1.00 88.75 178 LYS A N 1
ATOM 1263 C CA . LYS A 1 178 ? 15.610 -2.013 -24.900 1.00 88.75 178 LYS A CA 1
ATOM 1264 C C . LYS A 1 178 ? 14.823 -2.976 -24.012 1.00 88.75 178 LYS A C 1
ATOM 1266 O O . LYS A 1 178 ? 14.271 -2.552 -23.008 1.00 88.75 178 LYS A O 1
ATOM 1271 N N . ILE A 1 179 ? 14.781 -4.268 -24.350 1.00 89.06 179 ILE A N 1
ATOM 1272 C CA . ILE A 1 179 ? 14.086 -5.285 -23.540 1.00 89.06 179 ILE A CA 1
ATOM 1273 C C . ILE A 1 179 ? 14.761 -5.488 -22.180 1.00 89.06 179 ILE A C 1
ATOM 1275 O O . ILE A 1 179 ? 14.068 -5.717 -21.190 1.00 89.06 179 ILE A O 1
ATOM 1279 N N . ILE A 1 180 ? 16.098 -5.475 -22.126 1.00 89.31 180 ILE A N 1
ATOM 1280 C CA . ILE A 1 180 ? 16.823 -5.776 -20.884 1.00 89.31 180 ILE A CA 1
ATOM 1281 C C . ILE A 1 180 ? 17.050 -4.540 -20.009 1.00 89.31 180 ILE A C 1
ATOM 1283 O O . ILE A 1 180 ? 17.261 -4.684 -18.803 1.00 89.31 180 ILE A O 1
ATOM 1287 N N . THR A 1 181 ? 16.983 -3.336 -20.583 1.00 85.06 181 THR A N 1
ATOM 1288 C CA . THR A 1 181 ? 17.003 -2.081 -19.827 1.00 85.06 181 THR A CA 1
ATOM 1289 C C . THR A 1 181 ? 15.841 -2.060 -18.833 1.00 85.06 181 THR A C 1
ATOM 1291 O O . THR A 1 181 ? 14.683 -2.196 -19.207 1.00 85.06 181 THR A O 1
ATOM 1294 N N . GLY A 1 182 ? 16.151 -1.937 -17.541 1.00 76.75 182 GLY A N 1
ATOM 1295 C CA . GLY A 1 182 ? 15.155 -1.888 -16.464 1.00 76.75 182 GLY A CA 1
ATOM 1296 C C . GLY A 1 182 ? 14.646 -3.249 -15.979 1.00 76.75 182 GLY A C 1
ATOM 1297 O O . GLY A 1 182 ? 14.422 -3.395 -14.788 1.00 76.75 182 GLY A O 1
ATOM 1298 N N . ALA A 1 183 ? 14.597 -4.292 -16.816 1.00 85.00 183 ALA A N 1
ATOM 1299 C CA . ALA A 1 183 ? 13.934 -5.560 -16.468 1.00 85.00 183 ALA A CA 1
ATOM 1300 C C . ALA A 1 183 ? 14.439 -6.241 -15.175 1.00 85.00 183 ALA A C 1
ATOM 1302 O O . ALA A 1 183 ? 13.660 -6.853 -14.447 1.00 85.00 183 ALA A O 1
ATOM 1303 N N . ALA A 1 184 ? 15.744 -6.161 -14.888 1.00 86.38 184 ALA A N 1
ATOM 1304 C CA . ALA A 1 184 ? 16.305 -6.694 -13.643 1.00 86.38 184 ALA A CA 1
ATOM 1305 C C . ALA A 1 184 ? 15.989 -5.804 -12.430 1.00 86.38 184 ALA A C 1
ATOM 1307 O O . ALA A 1 184 ? 15.754 -6.326 -11.341 1.00 86.38 184 ALA A O 1
ATOM 1308 N N . SER A 1 185 ? 15.989 -4.482 -12.624 1.00 80.19 185 SER A N 1
ATOM 1309 C CA . SER A 1 185 ? 15.602 -3.517 -11.594 1.00 80.19 185 SER A CA 1
ATOM 1310 C C . SER A 1 185 ? 14.125 -3.671 -11.252 1.00 80.19 185 SER A C 1
ATOM 1312 O O . SER A 1 185 ? 13.823 -3.835 -10.082 1.00 80.19 185 SER A O 1
ATOM 1314 N N . ASP A 1 186 ? 13.242 -3.786 -12.250 1.00 80.00 186 ASP A N 1
ATOM 1315 C CA . ASP A 1 186 ? 11.806 -4.018 -12.053 1.00 80.00 186 ASP A CA 1
ATOM 1316 C C . ASP A 1 186 ? 11.558 -5.247 -11.163 1.00 80.00 186 ASP A C 1
ATOM 1318 O O . ASP A 1 186 ? 10.804 -5.200 -10.193 1.00 80.00 186 ASP A O 1
ATOM 1322 N N . ALA A 1 187 ? 12.236 -6.364 -11.456 1.00 86.56 187 ALA A N 1
ATOM 1323 C CA . ALA A 1 187 ? 12.120 -7.573 -10.646 1.00 86.56 187 ALA A CA 1
ATOM 1324 C C . ALA A 1 187 ? 12.682 -7.381 -9.228 1.00 86.56 187 ALA A C 1
ATOM 1326 O O . ALA A 1 187 ? 12.090 -7.866 -8.265 1.00 86.56 187 ALA A O 1
ATOM 1327 N N . ALA A 1 188 ? 13.816 -6.690 -9.081 1.00 86.38 188 ALA A N 1
ATOM 1328 C CA . ALA A 1 188 ? 14.403 -6.397 -7.775 1.00 86.38 188 ALA A CA 1
ATOM 1329 C C . ALA A 1 188 ? 13.503 -5.481 -6.933 1.00 86.38 188 ALA A C 1
ATOM 1331 O O . ALA A 1 188 ? 13.337 -5.727 -5.739 1.00 86.38 188 ALA A O 1
ATOM 1332 N N . ASP A 1 189 ? 12.890 -4.477 -7.551 1.00 76.62 189 ASP A N 1
ATOM 1333 C CA . ASP A 1 189 ? 11.981 -3.537 -6.906 1.00 76.62 189 ASP A CA 1
ATOM 1334 C C . ASP A 1 189 ? 10.733 -4.260 -6.405 1.00 76.62 189 ASP A C 1
ATOM 1336 O O . ASP A 1 189 ? 10.410 -4.148 -5.223 1.00 76.62 189 ASP A O 1
ATOM 1340 N N . VAL A 1 190 ? 10.127 -5.125 -7.229 1.00 83.19 190 VAL A N 1
ATOM 1341 C CA . VAL A 1 190 ? 9.016 -5.989 -6.792 1.00 83.19 190 VAL A CA 1
ATOM 1342 C C . VAL A 1 190 ? 9.433 -6.870 -5.611 1.00 83.19 190 VAL A C 1
ATOM 1344 O O . VAL A 1 190 ? 8.708 -6.971 -4.624 1.00 83.19 190 VAL A O 1
ATOM 1347 N N . LEU A 1 191 ? 10.611 -7.501 -5.651 1.00 88.19 191 LEU A N 1
ATOM 1348 C CA . LEU A 1 191 ? 11.087 -8.330 -4.534 1.00 88.19 191 LEU A CA 1
ATOM 1349 C C . LEU A 1 191 ? 11.294 -7.520 -3.244 1.00 88.19 191 LEU A C 1
ATOM 1351 O O . LEU A 1 191 ? 10.963 -8.003 -2.158 1.00 88.19 191 LEU A O 1
ATOM 1355 N N . ASN A 1 192 ? 11.824 -6.301 -3.351 1.00 82.38 192 ASN A N 1
ATOM 1356 C CA . ASN A 1 192 ? 12.027 -5.403 -2.215 1.00 82.38 192 ASN A CA 1
ATOM 1357 C C . ASN A 1 192 ? 10.693 -4.920 -1.629 1.00 82.38 192 ASN A C 1
ATOM 1359 O O . ASN A 1 192 ? 10.536 -4.933 -0.406 1.00 82.38 192 ASN A O 1
ATOM 1363 N N . GLN A 1 193 ? 9.725 -4.562 -2.478 1.00 79.88 193 GLN A N 1
ATOM 1364 C CA . GLN A 1 193 ? 8.359 -4.212 -2.071 1.00 79.88 193 GLN A CA 1
ATOM 1365 C C . GLN A 1 193 ? 7.715 -5.372 -1.304 1.00 79.88 193 GLN A C 1
ATOM 1367 O O . GLN A 1 193 ? 7.303 -5.216 -0.154 1.00 79.88 193 GLN A O 1
ATOM 1372 N N . LEU A 1 194 ? 7.742 -6.580 -1.875 1.00 85.19 194 LEU A N 1
ATOM 1373 C CA . LEU A 1 194 ? 7.197 -7.780 -1.236 1.00 85.19 194 LEU A CA 1
ATOM 1374 C C . LEU A 1 194 ? 7.847 -8.053 0.127 1.00 85.19 194 LEU A C 1
ATOM 1376 O O . LEU A 1 194 ? 7.151 -8.378 1.087 1.00 85.19 194 LEU A O 1
ATOM 1380 N N . ALA A 1 195 ? 9.162 -7.870 0.256 1.00 83.94 195 ALA A N 1
ATOM 1381 C CA . ALA A 1 195 ? 9.848 -8.015 1.539 1.00 83.94 195 ALA A CA 1
ATOM 1382 C C . ALA A 1 195 ? 9.427 -6.948 2.569 1.00 83.94 195 ALA A C 1
ATOM 1384 O O . ALA A 1 195 ? 9.299 -7.265 3.756 1.00 83.94 195 ALA A O 1
ATOM 1385 N N . ALA A 1 196 ? 9.185 -5.706 2.139 1.00 77.06 196 ALA A N 1
ATOM 1386 C CA . ALA A 1 196 ? 8.755 -4.610 3.009 1.00 77.06 196 ALA A CA 1
ATOM 1387 C C . ALA A 1 196 ? 7.356 -4.844 3.611 1.00 77.06 196 ALA A C 1
ATOM 1389 O O . ALA A 1 196 ? 7.103 -4.444 4.751 1.00 77.06 196 ALA A O 1
ATOM 1390 N N . THR A 1 197 ? 6.487 -5.577 2.908 1.00 79.62 197 THR A N 1
ATOM 1391 C CA . THR A 1 197 ? 5.126 -5.908 3.376 1.00 79.62 197 THR A CA 1
ATOM 1392 C C . THR A 1 197 ? 5.079 -6.922 4.528 1.00 79.62 197 THR A C 1
ATOM 1394 O O . THR A 1 197 ? 4.008 -7.167 5.083 1.00 79.62 197 THR A O 1
ATOM 1397 N N . ALA A 1 198 ? 6.215 -7.500 4.945 1.00 86.00 198 ALA A N 1
ATOM 1398 C CA . ALA A 1 198 ? 6.287 -8.467 6.042 1.00 86.00 198 ALA A CA 1
ATOM 1399 C C . ALA A 1 198 ? 6.000 -7.822 7.419 1.00 86.00 198 ALA A C 1
ATOM 1401 O O . ALA A 1 198 ? 6.907 -7.560 8.208 1.00 86.00 198 ALA A O 1
ATOM 1402 N N . ARG A 1 199 ? 4.717 -7.612 7.731 1.00 87.19 199 ARG A N 1
ATOM 1403 C CA . ARG A 1 199 ? 4.205 -6.852 8.890 1.00 87.19 199 ARG A CA 1
ATOM 1404 C C . ARG A 1 199 ? 4.825 -7.235 10.232 1.00 87.19 199 ARG A C 1
ATOM 1406 O O . ARG A 1 199 ? 5.377 -6.379 10.911 1.00 87.19 199 ARG A O 1
ATOM 1413 N N . ALA A 1 200 ? 4.823 -8.521 10.584 1.00 87.19 200 ALA A N 1
ATOM 1414 C CA . ALA A 1 200 ? 5.374 -8.980 11.863 1.00 87.19 200 ALA A CA 1
ATOM 1415 C C . ALA A 1 200 ? 6.870 -8.642 12.043 1.00 87.19 200 ALA A C 1
ATOM 1417 O O . ALA A 1 200 ? 7.324 -8.473 13.170 1.00 87.19 200 ALA A O 1
ATOM 1418 N N . ARG A 1 201 ? 7.644 -8.501 10.952 1.00 88.06 201 ARG A N 1
ATOM 1419 C CA . ARG A 1 201 ? 9.055 -8.072 11.023 1.00 88.06 201 ARG A CA 1
ATOM 1420 C C . ARG A 1 201 ? 9.225 -6.581 11.288 1.00 88.06 201 ARG A C 1
ATOM 1422 O O . ARG A 1 201 ? 10.294 -6.181 11.735 1.00 88.06 201 ARG A O 1
ATOM 1429 N N . GLN A 1 202 ? 8.206 -5.773 11.009 1.00 89.31 202 GLN A N 1
ATOM 1430 C CA . GLN A 1 202 ? 8.247 -4.336 11.276 1.00 89.31 202 GLN A CA 1
ATOM 1431 C C . GLN A 1 202 ? 8.140 -4.033 12.771 1.00 89.31 202 GLN A C 1
ATOM 1433 O O . GLN A 1 202 ? 8.544 -2.963 13.220 1.00 89.31 202 GLN A O 1
ATOM 1438 N N . MET A 1 203 ? 7.654 -4.995 13.558 1.00 89.56 203 MET A N 1
ATOM 1439 C CA . MET A 1 203 ? 7.607 -4.888 15.005 1.00 89.56 203 MET A CA 1
ATOM 1440 C C . MET A 1 203 ? 8.962 -5.245 15.620 1.00 89.56 203 MET A C 1
ATOM 1442 O O . MET A 1 203 ? 9.255 -6.407 15.896 1.00 89.56 203 MET A O 1
ATOM 1446 N N . ASN A 1 204 ? 9.799 -4.230 15.826 1.00 85.94 204 ASN A N 1
ATOM 1447 C CA . ASN A 1 204 ? 11.133 -4.379 16.399 1.00 85.94 204 ASN A CA 1
ATOM 1448 C C . ASN A 1 204 ? 11.183 -3.798 17.818 1.00 85.94 204 ASN A C 1
ATOM 1450 O O . ASN A 1 204 ? 11.512 -2.626 18.009 1.00 85.94 204 ASN A O 1
ATOM 1454 N N . SER A 1 205 ? 10.836 -4.610 18.815 1.00 83.06 205 SER A N 1
ATOM 1455 C CA . SER A 1 205 ? 10.941 -4.251 20.231 1.00 83.06 205 SER A CA 1
ATOM 1456 C C . SER A 1 205 ? 11.355 -5.481 21.048 1.00 83.06 205 SER A C 1
ATOM 1458 O O . SER A 1 205 ? 10.773 -6.546 20.844 1.00 83.06 205 SER A O 1
ATOM 1460 N N . PRO A 1 206 ? 12.358 -5.380 21.942 1.00 78.50 206 PRO A N 1
ATOM 1461 C CA . PRO A 1 206 ? 12.987 -6.547 22.565 1.00 78.50 206 PRO A CA 1
ATOM 1462 C C . PRO A 1 206 ? 12.068 -7.352 23.492 1.00 78.50 206 PRO A C 1
ATOM 1464 O O . PRO A 1 206 ? 12.365 -8.517 23.738 1.00 78.50 206 PRO A O 1
ATOM 1467 N N . ASP A 1 207 ? 10.970 -6.765 23.980 1.00 80.88 207 ASP A N 1
ATOM 1468 C CA . ASP A 1 207 ? 10.053 -7.439 24.916 1.00 80.88 207 ASP A CA 1
ATOM 1469 C C . ASP A 1 207 ? 8.687 -7.770 24.288 1.00 80.88 207 ASP A C 1
ATOM 1471 O O . ASP A 1 207 ? 7.781 -8.218 24.984 1.00 80.88 207 ASP A O 1
ATOM 1475 N N . ILE A 1 208 ? 8.541 -7.594 22.968 1.00 85.44 208 ILE A N 1
ATOM 1476 C CA . ILE A 1 208 ? 7.405 -8.148 22.225 1.00 85.44 208 ILE A CA 1
ATOM 1477 C C . ILE A 1 208 ? 7.820 -9.507 21.674 1.00 85.44 208 ILE A C 1
ATOM 1479 O O . ILE A 1 208 ? 8.756 -9.614 20.878 1.00 85.44 208 ILE A O 1
ATOM 1483 N N . ASP A 1 209 ? 7.130 -10.560 22.103 1.00 89.12 209 ASP A N 1
ATOM 1484 C CA . ASP A 1 209 ? 7.419 -11.899 21.616 1.00 89.12 209 ASP A CA 1
ATOM 1485 C C . ASP A 1 209 ? 6.971 -12.073 20.146 1.00 89.12 209 ASP A C 1
ATOM 1487 O O . ASP A 1 209 ? 6.044 -11.398 19.680 1.00 89.12 209 ASP A O 1
ATOM 1491 N N . PRO A 1 210 ? 7.594 -12.999 19.391 1.00 91.25 210 PRO A N 1
ATOM 1492 C CA . PRO A 1 210 ? 7.284 -13.181 17.976 1.00 91.25 210 PRO A CA 1
ATOM 1493 C C . PRO A 1 210 ? 5.816 -13.499 17.680 1.00 91.25 210 PRO A C 1
ATOM 1495 O O . PRO A 1 210 ? 5.322 -13.101 16.627 1.00 91.25 210 PRO A O 1
ATOM 1498 N N . LEU A 1 211 ? 5.115 -14.209 18.571 1.00 91.88 211 LEU A N 1
ATOM 1499 C CA . LEU A 1 211 ? 3.715 -14.555 18.351 1.00 91.88 211 LEU A CA 1
ATOM 1500 C C . LEU A 1 211 ? 2.827 -13.320 18.500 1.00 91.88 211 LEU A C 1
ATOM 1502 O O . LEU A 1 211 ? 1.966 -13.102 17.650 1.00 91.88 211 LEU A O 1
ATOM 1506 N N . THR A 1 212 ? 3.080 -12.473 19.499 1.00 91.81 212 THR A N 1
ATOM 1507 C CA . THR A 1 212 ? 2.401 -11.174 19.629 1.00 91.81 212 THR A CA 1
ATOM 1508 C C . THR A 1 212 ? 2.604 -10.310 18.383 1.00 91.81 212 THR A C 1
ATOM 1510 O O . THR A 1 212 ? 1.639 -9.733 17.882 1.00 91.81 212 THR A O 1
ATOM 1513 N N . SER A 1 213 ? 3.812 -10.283 17.805 1.00 92.38 213 SER A N 1
ATOM 1514 C CA . SER A 1 213 ? 4.059 -9.551 16.552 1.00 92.38 213 SER A CA 1
ATOM 1515 C C . SER A 1 213 ? 3.233 -10.066 15.371 1.00 92.38 213 SER A C 1
ATOM 1517 O O . SER A 1 213 ? 2.782 -9.290 14.527 1.00 92.38 213 SER A O 1
ATOM 1519 N N . VAL A 1 214 ? 3.015 -11.379 15.300 1.00 92.19 214 VAL A N 1
ATOM 1520 C CA . VAL A 1 214 ? 2.168 -11.996 14.270 1.00 92.19 214 VAL A CA 1
ATOM 1521 C C . VAL A 1 214 ? 0.696 -11.680 14.514 1.00 92.19 214 VAL A C 1
ATOM 1523 O O . VAL A 1 214 ? 0.003 -11.273 13.586 1.00 92.19 214 VAL A O 1
ATOM 1526 N N . VAL A 1 215 ? 0.231 -11.802 15.756 1.00 91.56 215 VAL A N 1
ATOM 1527 C CA . VAL A 1 215 ? -1.145 -11.479 16.154 1.00 91.56 215 VAL A CA 1
ATOM 1528 C C . VAL A 1 215 ? -1.474 -10.025 15.816 1.00 91.56 215 VAL A C 1
ATOM 1530 O O . VAL A 1 215 ? -2.419 -9.791 15.075 1.00 91.56 215 VAL A O 1
ATOM 1533 N N . LEU A 1 216 ? -0.670 -9.051 16.251 1.00 91.19 216 LEU A N 1
ATOM 1534 C CA . LEU A 1 216 ? -0.940 -7.633 15.968 1.00 91.19 216 LEU A CA 1
ATOM 1535 C C . LEU A 1 216 ? -0.814 -7.282 14.479 1.00 91.19 216 LEU A C 1
ATOM 1537 O O . LEU A 1 216 ? -1.612 -6.497 13.964 1.00 91.19 216 LEU A O 1
ATOM 1541 N N . GLY A 1 217 ? 0.171 -7.856 13.782 1.00 89.94 217 GLY A N 1
ATOM 1542 C CA . GLY A 1 217 ? 0.414 -7.566 12.368 1.00 89.94 217 GLY A CA 1
ATOM 1543 C C . GLY A 1 217 ? -0.623 -8.168 11.417 1.00 89.94 217 GLY A C 1
ATOM 1544 O O . GLY A 1 217 ? -0.826 -7.642 10.324 1.00 89.94 217 GLY A O 1
ATOM 1545 N N . TYR A 1 218 ? -1.282 -9.260 11.803 1.00 88.62 218 TYR A N 1
ATOM 1546 C CA . TYR A 1 218 ? -2.261 -9.952 10.957 1.00 88.62 218 TYR A CA 1
ATOM 1547 C C . TYR A 1 218 ? -3.692 -9.902 11.503 1.00 88.62 218 TYR A C 1
ATOM 1549 O O . TYR A 1 218 ? -4.583 -10.524 10.928 1.00 88.62 218 TYR A O 1
ATOM 1557 N N . SER A 1 219 ? -3.933 -9.123 12.563 1.00 87.06 219 SER A N 1
ATOM 1558 C CA . SER A 1 219 ? -5.282 -8.733 12.972 1.00 87.06 219 SER A CA 1
ATOM 1559 C C . SER A 1 219 ? -5.947 -7.915 11.867 1.00 87.06 219 SER A C 1
ATOM 1561 O O . SER A 1 219 ? -5.375 -6.954 11.339 1.00 87.06 219 SER A O 1
ATOM 1563 N N . SER A 1 220 ? -7.189 -8.262 11.556 1.00 81.06 220 SER A N 1
ATOM 1564 C CA . SER A 1 220 ? -8.022 -7.507 10.627 1.00 81.06 220 SER A CA 1
ATOM 1565 C C . SER A 1 220 ? -9.312 -7.061 11.264 1.00 81.06 220 SER A C 1
ATOM 1567 O O . SER A 1 220 ? -9.706 -7.570 12.315 1.00 81.06 220 SER A O 1
ATOM 1569 N N . ASP A 1 221 ? -9.947 -6.110 10.598 1.00 71.19 221 ASP A N 1
ATOM 1570 C CA . ASP A 1 221 ? -11.104 -5.428 11.134 1.00 71.19 221 ASP A CA 1
ATOM 1571 C C . ASP A 1 221 ? -12.297 -6.384 11.338 1.00 71.19 221 ASP A C 1
ATOM 1573 O O . ASP A 1 221 ? -12.814 -6.570 12.443 1.00 71.19 221 ASP A O 1
ATOM 1577 N N . THR A 1 222 ? -12.630 -7.149 10.294 1.00 66.88 222 THR A N 1
ATOM 1578 C CA . THR A 1 222 ? -13.646 -8.208 10.347 1.00 66.88 222 THR A CA 1
ATOM 1579 C C . THR A 1 222 ? -13.006 -9.598 10.312 1.00 66.88 222 THR A C 1
ATOM 158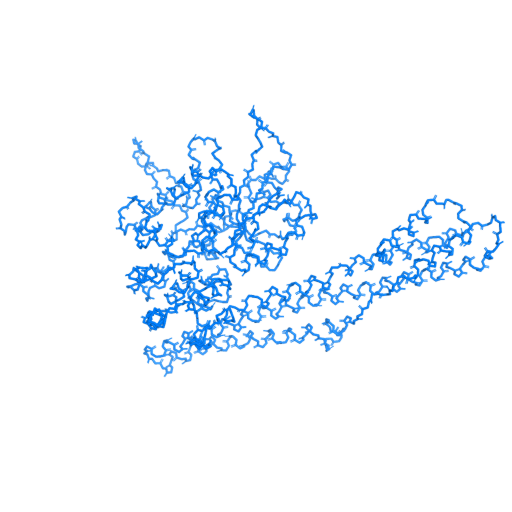1 O O . THR A 1 222 ? -12.863 -10.245 9.278 1.00 66.88 222 THR A O 1
ATOM 1584 N N . GLY A 1 223 ? -12.626 -10.102 11.487 1.00 63.34 223 GLY A N 1
ATOM 1585 C CA . GLY A 1 223 ? -12.053 -11.445 11.626 1.00 63.34 223 GLY A CA 1
ATOM 1586 C C . GLY A 1 223 ? -10.543 -11.470 11.394 1.00 63.34 223 GLY A C 1
ATOM 1587 O O . GLY A 1 223 ? -9.845 -10.560 11.830 1.00 63.34 223 GLY A O 1
ATOM 1588 N N . TRP A 1 224 ? -10.029 -12.535 10.775 1.00 65.31 224 TRP A N 1
ATOM 1589 C CA . TRP A 1 224 ? -8.606 -12.702 10.455 1.00 65.31 224 TRP A CA 1
ATOM 1590 C C . TRP A 1 224 ? -8.436 -12.841 8.944 1.00 65.31 224 TRP A C 1
ATOM 1592 O O . TRP A 1 224 ? -8.933 -13.808 8.365 1.00 65.31 224 TRP A O 1
ATOM 1602 N N . THR A 1 225 ? -7.716 -11.913 8.318 1.00 63.91 225 THR A N 1
ATOM 1603 C CA . THR A 1 225 ? -7.419 -11.931 6.881 1.00 63.91 225 THR A CA 1
ATOM 1604 C C . THR A 1 225 ? -5.935 -11.681 6.613 1.00 63.91 225 THR A C 1
ATOM 1606 O O . THR A 1 225 ? -5.255 -10.966 7.351 1.00 63.91 225 THR A O 1
ATOM 1609 N N . SER A 1 226 ? -5.415 -12.270 5.537 1.00 58.16 226 SER A N 1
ATOM 1610 C CA . SER A 1 226 ? -4.101 -11.917 4.996 1.00 58.16 226 SER A CA 1
ATOM 1611 C C . SER A 1 226 ? -4.134 -10.612 4.199 1.00 58.16 226 SER A C 1
ATOM 1613 O O . SER A 1 226 ? -3.076 -10.034 3.938 1.00 58.16 226 SER A O 1
ATOM 1615 N N . ASP A 1 227 ? -5.326 -10.157 3.800 1.00 63.06 227 ASP A N 1
ATOM 1616 C CA . ASP A 1 227 ? -5.508 -9.006 2.923 1.00 63.06 227 ASP A CA 1
ATOM 1617 C C . ASP A 1 227 ? -4.979 -7.719 3.591 1.00 63.06 227 ASP A C 1
ATOM 1619 O O . ASP A 1 227 ? -5.505 -7.308 4.631 1.00 63.06 227 ASP A O 1
ATOM 1623 N N . PRO A 1 228 ? -3.920 -7.084 3.048 1.00 58.84 228 PRO A N 1
ATOM 1624 C CA . PRO A 1 228 ? -3.417 -5.811 3.566 1.00 58.84 228 PRO A CA 1
ATOM 1625 C C . PRO A 1 228 ? -4.466 -4.706 3.579 1.00 58.84 228 PRO A C 1
ATOM 1627 O O . PRO A 1 228 ? -4.395 -3.839 4.447 1.00 58.84 228 PRO A O 1
ATOM 1630 N N . LEU A 1 229 ? -5.453 -4.763 2.690 1.00 59.31 229 LEU A N 1
ATOM 1631 C CA . LEU A 1 229 ? -6.481 -3.736 2.546 1.00 59.31 229 LEU A CA 1
ATOM 1632 C C . LEU A 1 229 ? -7.484 -3.726 3.700 1.00 59.31 229 LEU A C 1
ATOM 1634 O O . LEU A 1 229 ? -8.061 -2.683 3.991 1.00 59.31 229 LEU A O 1
ATOM 1638 N N . ILE A 1 230 ? -7.662 -4.875 4.357 1.00 66.06 230 ILE A N 1
ATOM 1639 C CA . ILE A 1 230 ? -8.600 -5.093 5.474 1.00 66.06 230 ILE A CA 1
ATOM 1640 C C . ILE A 1 230 ? -7.828 -5.220 6.807 1.00 66.06 230 ILE A C 1
ATOM 1642 O O . ILE A 1 230 ? -8.395 -5.430 7.884 1.00 66.06 230 ILE A O 1
ATOM 1646 N N . SER A 1 231 ? -6.495 -5.149 6.759 1.00 77.31 231 SER A N 1
ATOM 1647 C CA . SER A 1 231 ? -5.665 -5.231 7.957 1.00 77.31 231 SER A CA 1
ATOM 1648 C C . SER A 1 231 ? -5.773 -3.952 8.785 1.00 77.31 231 SER A C 1
ATOM 1650 O O . SER A 1 231 ? -5.727 -2.845 8.252 1.00 77.31 231 SER A O 1
ATOM 1652 N N . ILE A 1 232 ? -5.882 -4.093 10.111 1.00 88.19 232 ILE A N 1
ATOM 1653 C CA . ILE A 1 232 ? -5.975 -2.926 11.003 1.00 88.19 232 ILE A CA 1
ATOM 1654 C C . ILE A 1 232 ? -4.665 -2.131 10.944 1.00 88.19 232 ILE A C 1
ATOM 1656 O O . ILE A 1 232 ? -4.677 -0.898 10.906 1.00 88.19 232 ILE A O 1
ATOM 1660 N N . THR A 1 233 ? -3.530 -2.835 10.927 1.00 86.44 233 THR A N 1
ATOM 1661 C CA . THR A 1 233 ? -2.190 -2.247 10.941 1.00 86.44 233 THR A CA 1
ATOM 1662 C C . THR A 1 233 ? -1.454 -2.474 9.622 1.00 86.44 233 THR A C 1
ATOM 1664 O O . THR A 1 233 ? -1.444 -3.569 9.067 1.00 86.44 233 THR A O 1
ATOM 1667 N N . ASN A 1 234 ? -0.772 -1.431 9.144 1.00 83.62 234 ASN A N 1
ATOM 1668 C CA . ASN A 1 234 ? 0.116 -1.498 7.984 1.00 83.62 234 ASN A CA 1
ATOM 1669 C C . ASN A 1 234 ? 1.602 -1.543 8.417 1.00 83.62 234 ASN A C 1
ATOM 1671 O O . ASN A 1 234 ? 1.920 -1.197 9.563 1.00 83.62 234 ASN A O 1
ATOM 1675 N N . PRO A 1 235 ? 2.534 -1.943 7.526 1.00 85.69 235 PRO A N 1
ATOM 1676 C CA . PRO A 1 235 ? 3.962 -2.055 7.838 1.00 85.69 235 PRO A CA 1
ATOM 1677 C C . PRO A 1 235 ? 4.590 -0.819 8.512 1.00 85.69 235 PRO A C 1
ATOM 1679 O O . PRO A 1 235 ? 5.302 -0.959 9.506 1.00 85.69 235 PRO A O 1
ATOM 1682 N N . ASN A 1 236 ? 4.314 0.394 8.026 1.00 86.69 236 ASN A N 1
ATOM 1683 C CA . ASN A 1 236 ? 4.876 1.629 8.590 1.00 86.69 236 ASN A CA 1
ATOM 1684 C C . ASN A 1 236 ? 4.283 1.963 9.960 1.00 86.69 236 ASN A C 1
ATOM 1686 O O . ASN A 1 236 ? 5.012 2.357 10.866 1.00 86.69 236 ASN A O 1
ATOM 1690 N N . GLY A 1 237 ? 2.970 1.787 10.130 1.00 88.81 237 GLY A N 1
ATOM 1691 C CA . GLY A 1 237 ? 2.295 1.974 11.411 1.00 88.81 237 GLY A CA 1
ATOM 1692 C C . GLY A 1 237 ? 2.877 1.058 12.486 1.00 88.81 237 GLY A C 1
ATOM 1693 O O . GLY A 1 237 ? 3.159 1.515 13.593 1.00 88.81 237 GLY A O 1
ATOM 1694 N N . LEU A 1 238 ? 3.154 -0.204 12.136 1.00 91.62 238 LEU A N 1
ATOM 1695 C CA . LEU A 1 238 ? 3.824 -1.161 13.020 1.00 91.62 238 LEU A CA 1
ATOM 1696 C C . LEU A 1 238 ? 5.240 -0.707 13.395 1.00 91.62 238 LEU A C 1
ATOM 1698 O O . LEU A 1 238 ? 5.568 -0.678 14.582 1.00 91.62 238 LEU A O 1
ATOM 1702 N N . ALA A 1 239 ? 6.051 -0.305 12.411 1.00 90.94 239 ALA A N 1
ATOM 1703 C CA . ALA A 1 239 ? 7.414 0.177 12.642 1.00 90.94 239 ALA A CA 1
ATOM 1704 C C . ALA A 1 239 ? 7.445 1.429 13.532 1.00 90.94 239 ALA A C 1
ATOM 1706 O O . ALA A 1 239 ? 8.231 1.507 14.479 1.00 90.94 239 ALA A O 1
ATOM 1707 N N . ARG A 1 240 ? 6.560 2.397 13.271 1.00 92.81 240 ARG A N 1
ATOM 1708 C CA . ARG A 1 240 ? 6.442 3.628 14.063 1.00 92.81 240 ARG A CA 1
ATOM 1709 C C . ARG A 1 240 ? 5.985 3.355 15.486 1.00 92.81 240 ARG A C 1
ATOM 1711 O O . ARG A 1 240 ? 6.555 3.917 16.416 1.00 92.81 240 ARG A O 1
ATOM 1718 N N . ALA A 1 241 ? 5.005 2.477 15.671 1.00 94.06 241 ALA A N 1
ATOM 1719 C CA . ALA A 1 241 ? 4.566 2.074 16.999 1.00 94.06 241 ALA A CA 1
ATOM 1720 C C . ALA A 1 241 ? 5.701 1.392 17.781 1.00 94.06 241 ALA A C 1
ATOM 1722 O O . ALA A 1 241 ? 5.914 1.722 18.944 1.00 94.06 241 ALA A O 1
ATOM 1723 N N . SER A 1 242 ? 6.504 0.531 17.141 1.00 93.94 242 SER A N 1
ATOM 1724 C CA . SER A 1 242 ? 7.707 -0.034 17.769 1.00 93.94 242 SER A CA 1
ATOM 1725 C C . SER A 1 242 ? 8.741 1.024 18.143 1.00 93.94 242 SER A C 1
ATOM 1727 O O . SER A 1 242 ? 9.291 0.973 19.240 1.00 93.94 242 SER A O 1
ATOM 1729 N N . GLN A 1 243 ? 9.000 2.001 17.272 1.00 93.62 243 GLN A N 1
ATOM 1730 C CA . GLN A 1 243 ? 9.898 3.116 17.589 1.00 93.62 243 GLN A CA 1
ATOM 1731 C C . GLN A 1 243 ? 9.381 3.932 18.779 1.00 93.62 243 GLN A C 1
ATOM 1733 O O . GLN A 1 243 ? 10.153 4.242 19.685 1.00 93.62 243 GLN A O 1
ATOM 1738 N N . ALA A 1 244 ? 8.082 4.238 18.800 1.00 94.25 244 ALA A N 1
ATOM 1739 C CA . ALA A 1 244 ? 7.445 4.960 19.891 1.00 94.25 244 ALA A CA 1
ATOM 1740 C C . ALA A 1 244 ? 7.526 4.172 21.206 1.00 94.25 244 ALA A C 1
ATOM 1742 O O . ALA A 1 244 ? 7.919 4.740 22.220 1.00 94.25 244 ALA A O 1
ATOM 1743 N N . LEU A 1 245 ? 7.250 2.864 21.180 1.00 94.69 245 LEU A N 1
ATOM 1744 C CA . LEU A 1 245 ? 7.366 1.981 22.342 1.00 94.69 245 LEU A CA 1
ATOM 1745 C C . LEU A 1 245 ? 8.801 1.933 22.885 1.00 94.69 245 LEU A C 1
ATOM 1747 O O . LEU A 1 245 ? 9.011 2.045 24.090 1.00 94.69 245 LEU A O 1
ATOM 1751 N N . ASN A 1 246 ? 9.797 1.821 22.005 1.00 94.50 246 ASN A N 1
ATOM 1752 C CA . ASN A 1 246 ? 11.210 1.789 22.394 1.00 94.50 246 ASN A CA 1
ATOM 1753 C C . ASN A 1 246 ? 11.708 3.131 22.959 1.00 94.50 246 ASN A C 1
ATOM 1755 O O . ASN A 1 246 ? 12.699 3.156 23.685 1.00 94.50 246 ASN A O 1
ATOM 1759 N N . ALA A 1 247 ? 11.042 4.237 22.622 1.00 95.00 247 ALA A N 1
ATOM 1760 C CA . ALA A 1 247 ? 11.346 5.566 23.146 1.00 95.00 247 ALA A CA 1
ATOM 1761 C C . ALA A 1 247 ? 10.652 5.869 24.489 1.00 95.00 247 ALA A C 1
ATOM 1763 O O . ALA A 1 247 ? 10.969 6.880 25.119 1.00 95.00 247 ALA A O 1
ATOM 1764 N N . MET A 1 248 ? 9.711 5.028 24.935 1.00 95.81 248 MET A N 1
ATOM 1765 C CA . MET A 1 248 ? 9.011 5.210 26.209 1.00 95.81 248 MET A CA 1
ATOM 1766 C C . MET A 1 248 ? 9.929 4.980 27.412 1.00 95.81 248 MET A C 1
ATOM 1768 O O . MET A 1 248 ? 10.897 4.217 27.367 1.00 95.81 248 MET A O 1
ATOM 1772 N N . SER A 1 249 ? 9.574 5.595 28.543 1.00 96.44 249 SER A N 1
ATOM 1773 C CA . SER A 1 249 ? 10.139 5.195 29.831 1.00 96.44 249 SER A CA 1
ATOM 1774 C C . SER A 1 249 ? 9.742 3.749 30.161 1.00 96.44 249 SER A C 1
ATOM 1776 O O . SER A 1 249 ? 8.723 3.251 29.686 1.00 96.44 249 SER A O 1
ATOM 1778 N N . ALA A 1 250 ? 10.502 3.069 31.026 1.00 94.94 250 ALA A N 1
ATOM 1779 C CA . ALA A 1 250 ? 10.163 1.703 31.442 1.00 94.94 250 ALA A CA 1
ATOM 1780 C C . ALA A 1 250 ? 8.759 1.603 32.076 1.00 94.94 250 ALA A C 1
ATOM 1782 O O . ALA A 1 250 ? 8.071 0.601 31.899 1.00 94.94 250 ALA A O 1
ATOM 1783 N N . ALA A 1 251 ? 8.321 2.648 32.787 1.00 96.25 251 ALA A N 1
ATOM 1784 C CA . ALA A 1 251 ? 6.996 2.701 33.398 1.00 96.25 251 ALA A CA 1
ATOM 1785 C C . ALA A 1 251 ? 5.885 2.873 32.351 1.00 96.25 251 ALA A C 1
ATOM 1787 O O . ALA A 1 251 ? 4.895 2.144 32.391 1.00 96.25 251 ALA A O 1
ATOM 1788 N N . ASP A 1 252 ? 6.066 3.794 31.403 1.00 97.50 252 ASP A N 1
ATOM 1789 C CA . ASP A 1 252 ? 5.105 4.036 30.321 1.00 97.50 252 ASP A CA 1
ATOM 1790 C C . ASP A 1 252 ? 4.981 2.814 29.411 1.00 97.50 252 ASP A C 1
ATOM 1792 O O . ASP A 1 252 ? 3.880 2.390 29.061 1.00 97.50 252 ASP A O 1
ATOM 1796 N N . ARG A 1 253 ? 6.115 2.186 29.101 1.00 95.38 253 ARG A N 1
ATOM 1797 C CA . ARG A 1 253 ? 6.166 0.951 28.331 1.00 95.38 253 ARG A CA 1
ATOM 1798 C C . ARG A 1 253 ? 5.409 -0.181 29.019 1.00 95.38 253 ARG A C 1
ATOM 1800 O O . ARG A 1 253 ? 4.532 -0.778 28.403 1.00 95.38 253 ARG A O 1
ATOM 1807 N N . ALA A 1 254 ? 5.682 -0.425 30.302 1.00 94.25 254 ALA A N 1
ATOM 1808 C CA . ALA A 1 254 ? 4.967 -1.441 31.072 1.00 94.25 254 ALA A CA 1
ATOM 1809 C C . ALA A 1 254 ? 3.458 -1.143 31.160 1.00 94.25 254 ALA A C 1
ATOM 1811 O O . ALA A 1 254 ? 2.640 -2.063 31.160 1.00 94.25 254 ALA A O 1
ATOM 1812 N N . ALA A 1 255 ? 3.069 0.135 31.219 1.00 96.56 255 ALA A N 1
ATOM 1813 C CA . ALA A 1 255 ? 1.665 0.530 31.185 1.00 96.56 255 ALA A CA 1
ATOM 1814 C C . ALA A 1 255 ? 1.018 0.231 29.824 1.00 96.56 255 ALA A C 1
ATOM 1816 O O . ALA A 1 255 ? -0.098 -0.282 29.797 1.00 96.56 255 ALA A O 1
ATOM 1817 N N . PHE A 1 256 ? 1.711 0.495 28.714 1.00 96.50 256 PHE A N 1
ATOM 1818 C CA . PHE A 1 256 ? 1.231 0.165 27.372 1.00 96.50 256 PHE A CA 1
ATOM 1819 C C . PHE A 1 256 ? 1.123 -1.344 27.140 1.00 96.50 256 PHE A C 1
ATOM 1821 O O . PHE A 1 256 ? 0.073 -1.827 26.722 1.00 96.50 256 PHE A O 1
ATOM 1828 N N . GLU A 1 257 ? 2.154 -2.108 27.494 1.00 93.50 257 GLU A N 1
ATOM 1829 C CA . GLU A 1 257 ? 2.151 -3.574 27.397 1.00 93.50 257 GLU A CA 1
ATOM 1830 C C . GLU A 1 257 ? 1.035 -4.194 28.248 1.00 93.50 257 GLU A C 1
ATOM 1832 O O . GLU A 1 257 ? 0.375 -5.141 27.823 1.00 93.50 257 GLU A O 1
ATOM 1837 N N . LYS A 1 258 ? 0.740 -3.610 29.416 1.00 94.38 258 LYS A N 1
ATOM 1838 C CA . LYS A 1 258 ? -0.408 -4.014 30.231 1.00 94.38 258 LYS A CA 1
ATOM 1839 C C . LYS A 1 258 ? -1.750 -3.743 29.544 1.00 94.38 258 LYS A C 1
ATOM 1841 O O . LYS A 1 258 ? -2.660 -4.546 29.724 1.00 94.38 258 LYS A O 1
ATOM 1846 N N . MET A 1 259 ? -1.899 -2.653 28.785 1.00 96.06 259 MET A N 1
ATOM 1847 C CA . MET A 1 259 ? -3.120 -2.422 27.995 1.00 96.06 259 MET A CA 1
ATOM 1848 C C . MET A 1 259 ? -3.279 -3.502 26.923 1.00 96.06 259 MET A C 1
ATOM 1850 O O . MET A 1 259 ? -4.337 -4.112 26.844 1.00 96.06 259 MET A O 1
ATOM 1854 N N . LEU A 1 260 ? -2.210 -3.827 26.185 1.00 94.25 260 LEU A N 1
ATOM 1855 C CA . LEU A 1 260 ? -2.243 -4.905 25.187 1.00 94.25 260 LEU A CA 1
ATOM 1856 C C . LEU A 1 260 ? -2.599 -6.261 25.808 1.00 94.25 260 LEU A C 1
ATOM 1858 O O . LEU A 1 260 ? -3.414 -6.992 25.257 1.00 94.25 260 LEU A O 1
ATOM 1862 N N . ALA A 1 261 ? -2.022 -6.587 26.967 1.00 91.38 261 ALA A N 1
ATOM 1863 C CA . ALA A 1 261 ? -2.306 -7.835 27.676 1.00 91.38 261 ALA A CA 1
ATOM 1864 C C . ALA A 1 261 ? -3.736 -7.904 28.244 1.00 91.38 261 ALA A C 1
ATOM 1866 O O . ALA A 1 261 ? -4.263 -8.996 28.442 1.00 91.38 261 ALA A O 1
ATOM 1867 N N . ASN A 1 262 ? -4.347 -6.750 28.528 1.00 94.31 262 ASN A N 1
ATOM 1868 C CA . ASN A 1 262 ? -5.713 -6.648 29.039 1.00 94.31 262 ASN A CA 1
ATOM 1869 C C . ASN A 1 262 ? -6.767 -6.497 27.937 1.00 94.31 262 ASN A C 1
ATOM 1871 O O . ASN A 1 262 ? -7.957 -6.536 28.255 1.00 94.31 262 ASN A O 1
ATOM 1875 N N . ALA A 1 263 ? -6.356 -6.311 26.681 1.00 95.06 263 ALA A N 1
ATOM 1876 C CA . ALA A 1 263 ? -7.274 -6.237 25.559 1.00 95.06 263 ALA A CA 1
ATOM 1877 C C . ALA A 1 263 ? -8.131 -7.512 25.494 1.00 95.06 263 ALA A C 1
ATOM 1879 O O . ALA A 1 263 ? -7.647 -8.635 25.657 1.00 95.06 263 ALA A O 1
ATOM 1880 N N . ARG A 1 264 ? -9.428 -7.339 25.261 1.00 93.25 264 ARG A N 1
ATOM 1881 C CA . ARG A 1 264 ? -10.427 -8.409 25.159 1.00 93.25 264 ARG A CA 1
ATOM 1882 C C . ARG A 1 264 ? -10.388 -9.114 23.812 1.00 93.25 264 ARG A C 1
ATOM 1884 O O . ARG A 1 264 ? -10.904 -10.224 23.694 1.00 93.25 264 ARG A O 1
ATOM 1891 N N . SER A 1 265 ? -9.775 -8.492 22.808 1.00 91.62 265 SER A N 1
ATOM 1892 C CA . SER A 1 265 ? -9.522 -9.112 21.514 1.00 91.62 265 SER A CA 1
ATOM 1893 C C . SER A 1 265 ? -8.200 -8.656 20.888 1.00 91.62 265 SER A C 1
ATOM 1895 O O . SER A 1 265 ? -7.681 -7.577 21.190 1.00 91.62 265 SER A O 1
ATOM 1897 N N . PRO A 1 266 ? -7.666 -9.442 19.942 1.00 92.44 266 PRO A N 1
ATOM 1898 C CA . PRO A 1 266 ? -6.544 -9.030 19.105 1.00 92.44 266 PRO A CA 1
ATOM 1899 C C . PRO A 1 266 ? -6.825 -7.805 18.229 1.00 92.44 266 PRO A C 1
ATOM 1901 O O . PRO A 1 266 ? -5.886 -7.098 17.869 1.00 92.44 266 PRO A O 1
ATOM 1904 N N . GLN A 1 267 ? -8.090 -7.542 17.891 1.00 92.06 267 GLN A N 1
ATOM 1905 C CA . GLN A 1 267 ? -8.514 -6.340 17.175 1.00 92.06 267 GLN A CA 1
ATOM 1906 C C . GLN A 1 267 ? -8.335 -5.098 18.046 1.00 92.06 267 GLN A C 1
ATOM 1908 O O . GLN A 1 267 ? -7.707 -4.136 17.612 1.00 92.06 267 GLN A O 1
ATOM 1913 N N . GLU A 1 268 ? -8.809 -5.137 19.292 1.00 95.50 268 GLU A N 1
ATOM 1914 C CA . GLU A 1 268 ? -8.598 -4.054 20.258 1.00 95.50 268 GLU A CA 1
ATOM 1915 C C . GLU A 1 268 ? -7.101 -3.778 20.450 1.00 95.50 268 GLU A C 1
ATOM 1917 O O . GLU A 1 268 ? -6.655 -2.641 20.285 1.00 95.50 268 GLU A O 1
ATOM 1922 N N . ALA A 1 269 ? -6.299 -4.823 20.691 1.00 95.25 269 ALA A N 1
ATOM 1923 C CA . ALA A 1 269 ? -4.850 -4.688 20.834 1.00 95.25 269 ALA A CA 1
ATOM 1924 C C . ALA A 1 269 ? -4.191 -4.078 19.578 1.00 95.25 269 ALA A C 1
ATOM 1926 O O . ALA A 1 269 ? -3.314 -3.217 19.686 1.00 95.25 269 ALA A O 1
ATOM 1927 N N . ALA A 1 270 ? -4.636 -4.474 18.381 1.00 94.62 270 ALA A N 1
ATOM 1928 C CA . ALA A 1 270 ? -4.153 -3.911 17.122 1.00 94.62 270 ALA A CA 1
ATOM 1929 C C . ALA A 1 270 ? -4.545 -2.435 16.949 1.00 94.62 270 ALA A C 1
ATOM 1931 O O . ALA A 1 270 ? -3.728 -1.654 16.464 1.00 94.62 270 ALA A O 1
ATOM 1932 N N . TYR A 1 271 ? -5.734 -2.013 17.392 1.00 96.06 271 TYR A N 1
ATOM 1933 C CA . TYR A 1 271 ? -6.133 -0.602 17.381 1.00 96.06 271 TYR A CA 1
ATOM 1934 C C . TYR A 1 271 ? -5.347 0.248 18.381 1.00 96.06 271 TYR A C 1
ATOM 1936 O O . TYR A 1 271 ? -4.976 1.373 18.045 1.00 96.06 271 TYR A O 1
ATOM 1944 N N . LEU A 1 272 ? -5.025 -0.281 19.566 1.00 97.19 272 LEU A N 1
ATOM 1945 C CA . LEU A 1 272 ? -4.118 0.382 20.513 1.00 97.19 272 LEU A CA 1
ATOM 1946 C C . LEU A 1 272 ? -2.724 0.575 19.900 1.00 97.19 272 LEU A C 1
ATOM 1948 O O . LEU A 1 272 ? -2.131 1.652 20.000 1.00 97.19 272 LEU A O 1
ATOM 1952 N N . TRP A 1 273 ? -2.222 -0.448 19.205 1.00 95.62 273 TRP A N 1
ATOM 1953 C CA . TRP A 1 273 ? -0.956 -0.377 18.479 1.00 95.62 273 TRP A CA 1
ATOM 1954 C C . TRP A 1 273 ? -1.009 0.619 17.313 1.00 95.62 273 TRP A C 1
ATOM 1956 O O . TRP A 1 273 ? -0.094 1.425 17.144 1.00 95.62 273 TRP A O 1
ATOM 1966 N N . LYS A 1 274 ? -2.105 0.627 16.543 1.00 95.00 274 LYS A N 1
ATOM 1967 C CA . LYS A 1 274 ? -2.350 1.581 15.451 1.00 95.00 274 LYS A CA 1
ATOM 1968 C C . LYS A 1 274 ? -2.419 3.018 15.970 1.00 95.00 274 LYS A C 1
ATOM 1970 O O . LYS A 1 274 ? -1.826 3.900 15.359 1.00 95.00 274 LYS A O 1
ATOM 1975 N N . ALA A 1 275 ? -3.065 3.258 17.112 1.00 96.62 275 ALA A N 1
ATOM 1976 C CA . ALA A 1 275 ? -3.103 4.568 17.761 1.00 96.62 275 ALA A CA 1
ATOM 1977 C C . ALA A 1 275 ? -1.694 5.047 18.149 1.00 96.62 275 ALA A C 1
ATOM 1979 O O . ALA A 1 275 ? -1.321 6.180 17.850 1.00 96.62 275 ALA A O 1
ATOM 1980 N N . LEU A 1 276 ? -0.866 4.177 18.735 1.00 95.75 276 LEU A N 1
ATOM 1981 C CA . LEU A 1 276 ? 0.530 4.516 19.021 1.00 95.75 276 LEU A CA 1
ATOM 1982 C C . LEU A 1 276 ? 1.312 4.830 17.730 1.00 95.75 276 LEU A C 1
ATOM 1984 O O . LEU A 1 276 ? 2.027 5.830 17.652 1.00 95.75 276 LEU A O 1
ATOM 1988 N N . GLY A 1 277 ? 1.129 4.011 16.691 1.00 93.69 277 GLY A N 1
ATOM 1989 C CA . GLY A 1 277 ? 1.752 4.186 15.377 1.00 93.69 277 GLY A CA 1
ATOM 1990 C C . GLY A 1 277 ? 1.317 5.456 14.647 1.00 93.69 277 GLY A C 1
ATOM 1991 O O . GLY A 1 277 ? 2.126 6.045 13.937 1.00 93.69 277 GLY A O 1
ATOM 1992 N N . ALA A 1 278 ? 0.090 5.930 14.874 1.00 93.12 278 ALA A N 1
ATOM 1993 C CA . ALA A 1 278 ? -0.425 7.197 14.354 1.00 93.12 278 ALA A CA 1
ATOM 1994 C C . ALA A 1 278 ? 0.185 8.432 15.051 1.00 93.12 278 ALA A C 1
ATOM 1996 O O . ALA A 1 278 ? -0.060 9.558 14.625 1.00 93.12 278 ALA A O 1
ATOM 1997 N N . GLY A 1 279 ? 1.030 8.238 16.073 1.00 93.38 279 GLY A N 1
ATOM 1998 C CA . GLY A 1 279 ? 1.799 9.297 16.730 1.00 93.38 279 GLY A CA 1
ATOM 1999 C C . GLY A 1 279 ? 1.198 9.817 18.036 1.00 93.38 279 GLY A C 1
ATOM 2000 O O . GLY A 1 279 ? 1.677 10.827 18.551 1.00 93.38 279 GLY A O 1
ATOM 2001 N N . TYR A 1 280 ? 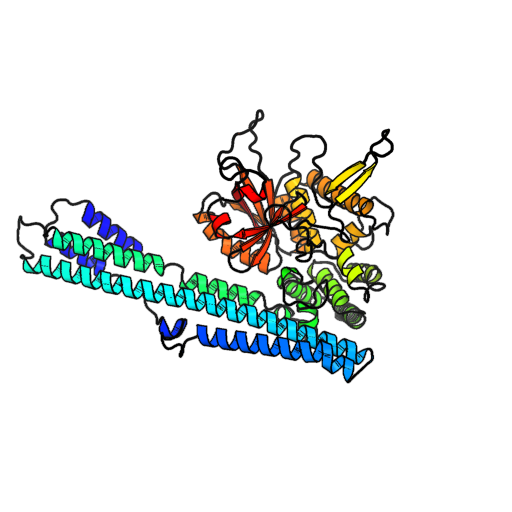0.178 9.152 18.587 1.00 96.12 280 TYR A N 1
ATOM 2002 C CA . TYR A 1 280 ? -0.405 9.536 19.873 1.00 96.12 280 TYR A CA 1
ATOM 2003 C C . TYR A 1 280 ? 0.483 9.097 21.040 1.00 96.12 280 TYR A C 1
ATOM 2005 O O . TYR A 1 280 ? 0.981 7.972 21.086 1.00 96.12 280 TYR A O 1
ATOM 2013 N N . GLY A 1 281 ? 0.661 9.990 22.016 1.00 96.00 281 GLY A N 1
ATOM 2014 C CA . GLY A 1 281 ? 1.350 9.665 23.262 1.00 96.00 281 GLY A CA 1
ATOM 2015 C C . GLY A 1 281 ? 0.518 8.739 24.153 1.00 96.00 281 GLY A C 1
ATOM 2016 O O . GLY A 1 281 ? -0.708 8.675 24.034 1.00 96.00 281 GLY A O 1
ATOM 2017 N N . LEU A 1 282 ? 1.176 8.067 25.104 1.00 97.31 282 LEU A N 1
ATOM 2018 C CA . LEU A 1 282 ? 0.540 7.082 25.988 1.00 97.31 282 LEU A CA 1
ATOM 2019 C C . LEU A 1 282 ? -0.733 7.605 26.671 1.00 97.31 282 LEU A C 1
ATOM 2021 O O . LEU A 1 282 ? -1.722 6.883 26.745 1.00 97.31 282 LEU A O 1
ATOM 2025 N N . SER A 1 283 ? -0.741 8.857 27.138 1.00 97.75 283 SER A N 1
ATOM 2026 C CA . SER A 1 283 ? -1.908 9.436 27.815 1.00 97.75 283 SER A CA 1
ATOM 2027 C C . SER A 1 283 ? -3.144 9.534 26.922 1.00 97.75 283 SER A C 1
ATOM 2029 O O . SER A 1 283 ? -4.264 9.424 27.413 1.00 97.75 283 SER A O 1
ATOM 2031 N N . ASP A 1 284 ? -2.961 9.774 25.624 1.00 98.12 284 ASP A N 1
ATOM 2032 C CA . ASP A 1 284 ? -4.078 9.838 24.683 1.00 98.12 284 ASP A CA 1
ATOM 2033 C C . ASP A 1 284 ? -4.491 8.438 24.245 1.00 98.12 284 ASP A C 1
ATOM 2035 O O . ASP A 1 284 ? -5.687 8.164 24.172 1.00 98.12 284 ASP A O 1
ATOM 2039 N N . VAL A 1 285 ? -3.535 7.517 24.093 1.00 98.31 285 VAL A N 1
ATOM 2040 C CA . VAL A 1 285 ? -3.849 6.100 23.870 1.00 98.31 285 VAL A CA 1
ATOM 2041 C C . VAL A 1 285 ? -4.646 5.514 25.043 1.00 98.31 285 VAL A C 1
ATOM 2043 O O . VAL A 1 285 ? -5.606 4.795 24.814 1.00 98.31 285 VAL A O 1
ATOM 2046 N N . GLN A 1 286 ? -4.348 5.881 26.291 1.00 98.31 286 GLN A N 1
ATOM 2047 C CA . GLN A 1 286 ? -5.129 5.456 27.463 1.00 98.31 286 GLN A CA 1
ATOM 2048 C C . GLN A 1 286 ? -6.564 5.999 27.462 1.00 98.31 286 GLN A C 1
ATOM 2050 O O . GLN A 1 286 ? -7.494 5.310 27.871 1.00 98.31 286 GLN A O 1
ATOM 2055 N N . LYS A 1 287 ? -6.775 7.241 27.017 1.00 98.25 287 LYS A N 1
ATOM 2056 C CA . LYS A 1 287 ? -8.130 7.804 26.872 1.00 98.25 287 LYS A CA 1
ATOM 2057 C C . LYS A 1 287 ? -8.889 7.148 25.720 1.00 98.25 287 LYS A C 1
ATOM 2059 O O . LYS A 1 287 ? -10.104 7.023 25.790 1.00 98.25 287 LYS A O 1
ATOM 2064 N N . PHE A 1 288 ? -8.181 6.776 24.657 1.00 98.31 288 PHE A N 1
ATOM 2065 C CA . PHE A 1 288 ? -8.735 6.015 23.545 1.00 98.31 288 PHE A CA 1
ATOM 2066 C C . PHE A 1 288 ? -9.157 4.609 24.004 1.00 98.31 288 PHE A C 1
ATOM 2068 O O . PHE A 1 288 ? -10.312 4.237 23.814 1.00 98.31 288 PHE A O 1
ATOM 2075 N N . ASP A 1 289 ? -8.276 3.900 24.717 1.00 98.25 289 ASP A N 1
ATOM 2076 C CA . ASP A 1 289 ? -8.540 2.607 25.363 1.00 98.25 289 ASP A CA 1
ATOM 2077 C C . ASP A 1 289 ? -9.797 2.649 26.244 1.00 98.25 289 ASP A C 1
ATOM 2079 O O . ASP A 1 289 ? -10.687 1.822 26.097 1.00 98.25 289 ASP A O 1
ATOM 2083 N N . GLN A 1 290 ? -9.956 3.682 27.078 1.00 97.56 290 GLN A N 1
ATOM 2084 C CA . GLN A 1 290 ? -11.145 3.844 27.930 1.00 97.56 290 GLN A CA 1
ATOM 2085 C C . GLN A 1 290 ? -12.476 3.862 27.165 1.00 97.56 290 GLN A C 1
ATOM 2087 O O . GLN A 1 290 ? -13.503 3.497 27.740 1.00 97.56 290 GLN A O 1
ATOM 2092 N N . VAL A 1 291 ? -12.473 4.301 25.904 1.00 97.12 291 VAL A N 1
ATOM 2093 C CA . VAL A 1 291 ? -13.674 4.322 25.060 1.00 97.12 291 VAL A CA 1
ATOM 2094 C C . VAL A 1 291 ? -13.879 2.983 24.357 1.00 97.12 291 VAL A C 1
ATOM 2096 O O . VAL A 1 291 ? -15.010 2.511 24.294 1.00 97.12 291 VAL A O 1
ATOM 2099 N N . ILE A 1 292 ? -12.813 2.356 23.850 1.00 97.50 292 ILE A N 1
ATOM 2100 C CA . ILE A 1 292 ? -12.933 1.139 23.033 1.00 97.50 292 ILE A CA 1
ATOM 2101 C C . ILE A 1 292 ? -12.954 -0.153 23.861 1.00 97.50 292 ILE A C 1
ATOM 2103 O O . ILE A 1 292 ? -13.602 -1.114 23.462 1.00 97.50 292 ILE A O 1
ATOM 2107 N N . HIS A 1 293 ? -12.315 -0.179 25.033 1.00 97.81 293 HIS A N 1
ATOM 2108 C CA . HIS A 1 293 ? -12.177 -1.370 25.876 1.00 97.81 293 HIS A CA 1
ATOM 2109 C C . HIS A 1 293 ? -13.516 -1.999 26.303 1.00 97.81 293 HIS A C 1
ATOM 2111 O O . HIS A 1 293 ? -13.638 -3.228 26.287 1.00 97.81 293 HIS A O 1
ATOM 2117 N N . PRO A 1 294 ? -14.571 -1.224 26.647 1.00 97.44 294 PRO A N 1
ATOM 2118 C CA . PRO A 1 294 ? -15.898 -1.789 26.898 1.00 97.44 294 PRO A CA 1
ATOM 2119 C C . PRO A 1 294 ? -16.481 -2.576 25.716 1.00 97.44 294 PRO A C 1
ATOM 2121 O O . PRO A 1 294 ? -17.332 -3.433 25.946 1.00 97.44 294 PRO A O 1
ATOM 2124 N N . HIS A 1 295 ? -16.010 -2.293 24.499 1.00 95.69 295 HIS A N 1
ATOM 2125 C CA . HIS A 1 295 ? -16.396 -2.912 23.231 1.00 95.69 295 HIS A CA 1
ATOM 2126 C C . HIS A 1 295 ? -15.303 -3.830 22.665 1.00 95.69 295 HIS A C 1
ATOM 2128 O O . HIS A 1 295 ? -15.391 -4.253 21.517 1.00 95.69 295 HIS A O 1
ATOM 2134 N N . GLY A 1 296 ? -14.264 -4.142 23.444 1.00 93.50 296 GLY A N 1
ATOM 2135 C CA . GLY A 1 296 ? -13.102 -4.889 22.970 1.00 93.50 296 GLY A CA 1
ATOM 2136 C C . GLY A 1 296 ? -13.431 -6.279 22.422 1.00 93.50 296 GLY A C 1
ATOM 2137 O O . GLY A 1 296 ? -12.737 -6.779 21.544 1.00 93.50 296 GLY A O 1
ATOM 2138 N N . ASP A 1 297 ? -14.504 -6.901 22.909 1.00 90.62 297 ASP A N 1
ATOM 2139 C CA . ASP A 1 297 ? -15.047 -8.183 22.453 1.00 90.62 297 ASP A CA 1
ATOM 2140 C C . ASP A 1 297 ? -16.104 -8.057 21.334 1.00 90.62 297 ASP A C 1
ATOM 2142 O O . ASP A 1 297 ? -16.517 -9.065 20.760 1.00 90.62 297 ASP A O 1
ATOM 2146 N N . ASP A 1 298 ? -16.502 -6.834 20.973 1.00 91.44 298 ASP A N 1
ATOM 2147 C CA . ASP A 1 298 ? -17.421 -6.527 19.874 1.00 91.44 298 ASP A CA 1
ATOM 2148 C C . ASP A 1 298 ? -16.635 -6.028 18.653 1.00 91.44 298 ASP A C 1
ATOM 2150 O O . ASP A 1 298 ? -16.516 -4.830 18.382 1.00 91.44 298 ASP A O 1
ATOM 2154 N N . THR A 1 299 ? -16.085 -6.973 17.886 1.00 86.50 299 THR A N 1
ATOM 2155 C CA . THR A 1 299 ? -15.298 -6.658 16.681 1.00 86.50 299 THR A CA 1
ATOM 2156 C C . THR A 1 299 ? -16.096 -5.873 15.645 1.00 86.50 299 THR A C 1
ATOM 2158 O O . THR A 1 299 ? -15.521 -5.078 14.911 1.00 86.50 299 THR A O 1
ATOM 2161 N N . LYS A 1 300 ? -17.423 -6.038 15.608 1.00 86.38 300 LYS A N 1
ATOM 2162 C CA . LYS A 1 300 ? -18.289 -5.266 14.718 1.00 86.38 300 LYS A CA 1
ATOM 2163 C C . LYS A 1 300 ? -18.369 -3.811 15.167 1.00 86.38 300 LYS A C 1
ATOM 2165 O O . LYS A 1 300 ? -18.314 -2.926 14.320 1.00 86.38 300 LYS A O 1
ATOM 2170 N N . TRP A 1 301 ? -18.489 -3.554 16.467 1.00 91.12 301 TRP A N 1
ATOM 2171 C CA . TRP A 1 301 ? -18.462 -2.190 16.984 1.00 91.12 301 TRP A CA 1
ATOM 2172 C C . TRP A 1 301 ? -17.113 -1.521 16.719 1.00 91.12 301 TRP A C 1
ATOM 2174 O O . TRP A 1 301 ? -17.102 -0.396 16.222 1.00 91.12 301 TRP A O 1
ATOM 2184 N N . LEU A 1 302 ? -15.997 -2.209 17.000 1.00 92.06 302 LEU A N 1
ATOM 2185 C CA . LEU A 1 302 ? -14.649 -1.683 16.740 1.00 92.06 302 LEU A CA 1
ATOM 2186 C C . LEU A 1 302 ? -14.508 -1.283 15.271 1.00 92.06 302 LEU A C 1
ATOM 2188 O O . LEU A 1 302 ? -14.174 -0.140 14.975 1.00 92.06 302 LEU A O 1
ATOM 2192 N N . SER A 1 303 ? -14.880 -2.193 14.380 1.00 86.75 303 SER A N 1
ATOM 2193 C CA . SER A 1 303 ? -14.886 -1.993 12.938 1.00 86.75 303 SER A CA 1
ATOM 2194 C C . SER A 1 303 ? -15.682 -0.775 12.503 1.00 86.75 303 SER A C 1
ATOM 2196 O O . SER A 1 303 ? -15.128 0.180 11.960 1.00 86.75 303 SER A O 1
ATOM 2198 N N . GLN A 1 304 ? -16.952 -0.720 12.897 1.00 85.94 304 GLN A N 1
ATOM 2199 C CA . GLN A 1 304 ? -17.844 0.379 12.547 1.00 85.94 304 GLN A CA 1
ATOM 2200 C C . GLN A 1 304 ? -17.357 1.752 13.026 1.00 85.94 304 GLN A C 1
ATOM 2202 O O . GLN A 1 304 ? -17.719 2.761 12.425 1.00 85.94 304 GLN A O 1
ATOM 2207 N N . HIS A 1 305 ? -16.587 1.823 14.114 1.00 91.12 305 HIS A N 1
ATOM 2208 C CA . HIS A 1 305 ? -16.220 3.095 14.742 1.00 91.12 305 HIS A CA 1
ATOM 2209 C C . HIS A 1 305 ? -14.770 3.514 14.520 1.00 91.12 305 HIS A C 1
ATOM 2211 O O . HIS A 1 305 ? -14.464 4.692 14.727 1.00 91.12 305 HIS A O 1
ATOM 2217 N N . LEU A 1 306 ? -13.895 2.591 14.117 1.00 92.06 306 LEU A N 1
ATOM 2218 C CA . LEU A 1 306 ? -12.447 2.794 14.030 1.00 92.06 306 LEU A CA 1
ATOM 2219 C C . LEU A 1 306 ? -11.884 2.564 12.624 1.00 92.06 306 LEU A C 1
ATOM 2221 O O . LEU A 1 306 ? -10.739 2.950 12.374 1.00 92.06 306 LEU A O 1
ATOM 2225 N N . ASP A 1 307 ? -12.668 1.981 11.715 1.00 85.25 307 ASP A N 1
ATOM 2226 C CA . ASP A 1 307 ? -12.329 1.817 10.305 1.00 85.25 307 ASP A CA 1
ATOM 2227 C C . ASP A 1 307 ? -13.406 2.473 9.418 1.00 85.25 307 ASP A C 1
ATOM 2229 O O . ASP A 1 307 ? -14.593 2.172 9.542 1.00 85.25 307 ASP A O 1
ATOM 2233 N N . PRO A 1 308 ? -13.044 3.411 8.528 1.00 70.81 308 PRO A N 1
ATOM 2234 C CA . PRO A 1 308 ? -13.996 4.019 7.602 1.00 70.81 308 PRO A CA 1
ATOM 2235 C C . PRO A 1 308 ? -14.488 3.103 6.470 1.00 70.81 308 PRO A C 1
ATOM 2237 O O . PRO A 1 308 ? -15.198 3.599 5.598 1.00 70.81 308 PRO A O 1
ATOM 2240 N N . HIS A 1 309 ? -14.146 1.806 6.455 1.00 72.12 309 HIS A N 1
ATOM 2241 C CA . HIS A 1 309 ? -14.621 0.824 5.465 1.00 72.12 309 HIS A CA 1
ATOM 2242 C C . HIS A 1 309 ? -14.410 1.266 4.011 1.00 72.12 309 HIS A C 1
ATOM 2244 O O . HIS A 1 309 ? -15.159 0.898 3.106 1.00 72.12 309 HIS A O 1
ATOM 2250 N N . ILE A 1 310 ? -13.363 2.058 3.773 1.00 65.69 310 ILE A N 1
ATOM 2251 C CA . ILE A 1 310 ? -13.052 2.590 2.441 1.00 65.69 310 ILE A CA 1
ATOM 2252 C C . ILE A 1 310 ? -12.644 1.456 1.492 1.00 65.69 310 ILE A C 1
ATOM 2254 O O . ILE A 1 310 ? -12.868 1.558 0.294 1.00 65.69 310 ILE A O 1
ATOM 2258 N N . ASN A 1 311 ? -12.156 0.344 2.048 1.00 55.25 311 ASN A N 1
ATOM 2259 C CA . ASN A 1 311 ? -11.693 -0.828 1.311 1.00 55.25 311 ASN A CA 1
ATOM 2260 C C . ASN A 1 311 ? -12.633 -2.041 1.504 1.00 55.25 311 ASN A C 1
ATOM 2262 O O . ASN A 1 311 ? -12.201 -3.191 1.396 1.00 55.25 311 ASN A O 1
ATOM 2266 N N . ASP A 1 312 ? -13.903 -1.823 1.880 1.00 56.69 312 ASP A N 1
ATOM 2267 C CA . ASP A 1 312 ? -14.836 -2.918 2.168 1.00 56.69 312 ASP A CA 1
ATOM 2268 C C . ASP A 1 312 ? -15.270 -3.657 0.890 1.00 56.69 312 ASP A C 1
ATOM 2270 O O . ASP A 1 312 ? -16.248 -3.305 0.219 1.00 56.69 312 ASP A O 1
ATOM 2274 N N . ILE A 1 313 ? -14.560 -4.750 0.598 1.00 48.25 313 ILE A N 1
ATOM 2275 C CA . ILE A 1 313 ? -14.870 -5.711 -0.471 1.00 48.25 313 ILE A CA 1
ATOM 2276 C C . ILE A 1 313 ? -16.213 -6.437 -0.271 1.00 48.25 313 ILE A C 1
ATOM 2278 O O . ILE A 1 313 ? -16.698 -7.100 -1.192 1.00 48.25 313 ILE A O 1
ATOM 2282 N N . TYR A 1 314 ? -16.827 -6.346 0.918 1.00 44.09 314 TYR A N 1
ATOM 2283 C CA . TYR A 1 314 ? -18.152 -6.901 1.203 1.00 44.09 314 TYR A CA 1
ATOM 2284 C C . TYR A 1 314 ? -19.288 -5.917 0.929 1.00 44.09 314 TYR A C 1
ATOM 2286 O O . TYR A 1 314 ? -20.455 -6.328 1.002 1.00 44.09 314 TYR A O 1
ATOM 2294 N N . SER A 1 315 ? -18.988 -4.673 0.535 1.00 49.34 315 SER A N 1
ATOM 2295 C CA . SER A 1 315 ? -19.979 -3.793 -0.080 1.00 49.34 315 SER A CA 1
ATOM 2296 C C . SER A 1 315 ? -20.441 -4.428 -1.403 1.00 49.34 315 SER A C 1
ATOM 2298 O O . SER A 1 315 ? -19.866 -4.287 -2.476 1.00 49.34 315 SER A O 1
ATOM 2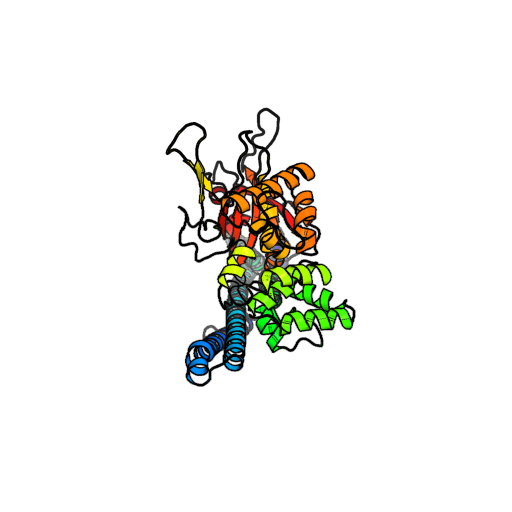300 N N . ARG A 1 316 ? -21.509 -5.231 -1.320 1.00 40.69 316 ARG A N 1
ATOM 2301 C CA . ARG A 1 316 ? -22.129 -5.913 -2.472 1.00 40.69 316 ARG A CA 1
ATOM 2302 C C . ARG A 1 316 ? -22.790 -4.941 -3.451 1.00 40.69 316 ARG A C 1
ATOM 2304 O O . ARG A 1 316 ? -23.259 -5.370 -4.506 1.00 40.69 316 ARG A O 1
ATOM 2311 N N . GLU A 1 317 ? -22.838 -3.657 -3.114 1.00 44.75 317 GLU A N 1
ATOM 2312 C CA . GLU A 1 317 ? -23.205 -2.591 -4.035 1.00 44.75 317 GLU A CA 1
ATOM 2313 C C . GLU A 1 317 ? -22.006 -2.305 -4.941 1.00 44.75 317 GLU A C 1
ATOM 2315 O O . GLU A 1 317 ? -21.299 -1.315 -4.794 1.00 44.75 317 GLU A O 1
ATOM 2320 N N . THR A 1 318 ? -21.787 -3.201 -5.907 1.00 42.97 318 THR A N 1
ATOM 2321 C CA . THR A 1 318 ? -21.058 -2.808 -7.111 1.00 42.97 318 THR A CA 1
ATOM 2322 C C . THR A 1 318 ? -21.894 -1.724 -7.777 1.00 42.97 318 THR A C 1
ATOM 2324 O O . THR A 1 318 ? -22.974 -1.986 -8.315 1.00 42.97 318 THR A O 1
ATOM 2327 N N . GLY A 1 319 ? -21.427 -0.480 -7.701 1.00 46.12 319 GLY A N 1
ATOM 2328 C CA . GLY A 1 319 ? -21.962 0.577 -8.544 1.00 46.12 319 GLY A CA 1
ATOM 2329 C C . GLY A 1 319 ? -21.857 0.158 -10.013 1.00 46.12 319 GLY A C 1
ATOM 2330 O O . GLY A 1 319 ? -21.079 -0.733 -10.381 1.00 46.12 319 GLY A O 1
ATOM 2331 N N . ASN A 1 320 ? -22.626 0.804 -10.891 1.00 48.69 320 ASN A N 1
ATOM 2332 C CA . ASN A 1 320 ? -22.407 0.641 -12.327 1.00 48.69 320 ASN A CA 1
ATOM 2333 C C . ASN A 1 320 ? -20.911 0.874 -12.616 1.00 48.69 320 ASN A C 1
ATOM 2335 O O . ASN A 1 320 ? -20.418 1.951 -12.299 1.00 48.69 320 ASN A O 1
ATOM 2339 N N . LYS A 1 321 ? -20.238 -0.099 -13.256 1.00 58.84 321 LYS A N 1
ATOM 2340 C CA . LYS A 1 321 ? -18.815 -0.074 -13.679 1.00 58.84 321 LYS A CA 1
ATOM 2341 C C . LYS A 1 321 ? -17.752 -0.594 -12.687 1.00 58.84 321 LYS A C 1
ATOM 2343 O O . LYS A 1 321 ? -16.575 -0.444 -12.972 1.00 58.84 321 LYS A O 1
ATOM 2348 N N . GLY A 1 322 ? -18.116 -1.283 -11.600 1.00 63.03 322 GLY A N 1
ATOM 2349 C CA . GLY A 1 322 ? -17.121 -1.950 -10.730 1.00 63.03 322 GLY A CA 1
ATOM 2350 C C . GLY A 1 322 ? -16.544 -1.074 -9.611 1.00 63.03 322 GLY A C 1
ATOM 2351 O O . GLY A 1 322 ? -15.466 -1.364 -9.099 1.00 63.03 322 GLY A O 1
ATOM 2352 N N . GLN A 1 323 ? -17.279 -0.026 -9.237 1.00 73.06 323 GLN A N 1
ATOM 2353 C CA . GLN A 1 323 ? -16.995 0.855 -8.102 1.00 73.06 323 GLN A CA 1
ATOM 2354 C C . GLN A 1 323 ? -17.475 0.230 -6.787 1.00 73.06 323 GLN A C 1
ATOM 2356 O O . GLN A 1 323 ? -18.541 -0.395 -6.767 1.00 73.06 323 GLN A O 1
ATOM 2361 N N . TYR A 1 324 ? -16.734 0.462 -5.702 1.00 73.19 324 TYR A N 1
ATOM 2362 C CA . TYR A 1 324 ? -17.112 0.090 -4.337 1.00 73.19 324 TYR A CA 1
ATOM 2363 C C . TYR A 1 324 ? -17.597 1.327 -3.591 1.00 73.19 324 TYR A C 1
ATOM 2365 O O . TYR A 1 324 ? -16.833 2.261 -3.350 1.00 73.19 324 TYR A O 1
ATOM 2373 N N . THR A 1 325 ? -18.884 1.367 -3.252 1.00 73.75 325 THR A N 1
ATOM 2374 C CA . THR A 1 325 ? -19.449 2.495 -2.506 1.00 73.75 325 THR A CA 1
ATOM 2375 C C . THR A 1 325 ? -19.044 2.415 -1.038 1.00 73.75 325 THR A C 1
ATOM 2377 O O . THR A 1 325 ? -19.327 1.429 -0.354 1.00 73.75 325 THR A O 1
ATOM 2380 N N . VAL A 1 326 ? -18.424 3.484 -0.535 1.00 75.56 326 VAL A N 1
ATOM 2381 C CA . VAL A 1 326 ? -18.037 3.568 0.875 1.00 75.56 326 VAL A CA 1
ATOM 2382 C C . VAL A 1 326 ? -19.297 3.727 1.723 1.00 75.56 326 VAL A C 1
ATOM 2384 O O . VAL A 1 326 ? -20.178 4.533 1.413 1.00 75.56 326 VAL A O 1
ATOM 2387 N N . ASN A 1 327 ? -19.391 2.959 2.804 1.00 74.81 327 ASN A N 1
ATOM 2388 C CA . ASN A 1 327 ? -20.566 2.927 3.665 1.00 74.81 327 ASN A CA 1
ATOM 2389 C C . ASN A 1 327 ? -20.179 3.084 5.136 1.00 74.81 327 ASN A C 1
ATOM 2391 O O . ASN A 1 327 ? -19.096 2.685 5.552 1.00 74.81 327 ASN A O 1
ATOM 2395 N N . TYR A 1 328 ? -21.087 3.649 5.925 1.00 77.00 328 TYR A N 1
ATOM 2396 C CA . TYR A 1 328 ? -20.965 3.692 7.377 1.00 77.00 328 TYR A CA 1
ATOM 2397 C C . TYR A 1 328 ? -22.075 2.850 7.993 1.00 77.00 328 TYR A C 1
ATOM 2399 O O . TYR A 1 328 ? -23.251 3.035 7.675 1.00 77.00 328 TYR A O 1
ATOM 2407 N N . ALA A 1 329 ? -21.709 1.899 8.854 1.00 70.88 329 ALA A N 1
ATOM 2408 C CA . ALA A 1 329 ? -22.646 0.969 9.487 1.00 70.88 329 ALA A CA 1
ATOM 2409 C C . ALA A 1 329 ? -23.583 0.240 8.489 1.00 70.88 329 ALA A C 1
ATOM 2411 O O . ALA A 1 329 ? -24.743 -0.039 8.804 1.00 70.88 329 ALA A O 1
ATOM 2412 N N . GLY A 1 330 ? -23.090 -0.082 7.285 1.00 67.56 330 GLY A N 1
ATOM 2413 C CA . GLY A 1 330 ? -23.870 -0.737 6.230 1.00 67.56 330 GLY A CA 1
ATOM 2414 C C . GLY A 1 330 ? -24.810 0.197 5.462 1.00 67.56 330 GLY A C 1
ATOM 2415 O O . GLY A 1 330 ? -25.678 -0.286 4.736 1.00 67.56 330 GLY A O 1
ATOM 2416 N N . GLN A 1 331 ? -24.680 1.517 5.631 1.00 71.25 331 GLN A N 1
ATOM 2417 C CA . GLN A 1 331 ? -25.461 2.523 4.915 1.00 71.25 331 GLN A CA 1
ATOM 2418 C C . GLN A 1 331 ? -24.560 3.342 3.990 1.00 71.25 331 GLN A C 1
ATOM 2420 O O . GLN A 1 331 ? -23.665 4.056 4.442 1.00 71.25 331 GLN A O 1
ATOM 2425 N N . SER A 1 332 ? -24.813 3.249 2.685 1.00 70.75 332 SER A N 1
ATOM 2426 C CA . SER A 1 332 ? -24.176 4.075 1.653 1.00 70.75 332 SER A CA 1
ATOM 2427 C C . SER A 1 332 ? -24.832 5.456 1.528 1.00 70.75 332 SER A C 1
ATOM 2429 O O . SER A 1 332 ? -24.207 6.401 1.050 1.00 70.75 332 SER A O 1
ATOM 2431 N N . ASN A 1 333 ? -26.074 5.613 2.008 1.00 75.31 333 ASN A N 1
ATOM 2432 C CA . ASN A 1 333 ? -26.812 6.874 1.965 1.00 75.31 333 ASN A CA 1
ATOM 2433 C C . ASN A 1 333 ? -27.627 7.124 3.241 1.00 75.31 333 ASN A C 1
ATOM 2435 O O . ASN A 1 333 ? -27.978 6.189 3.962 1.00 75.31 333 ASN A O 1
ATOM 2439 N N . TYR A 1 334 ? -28.026 8.378 3.454 1.00 71.75 334 TYR A N 1
ATOM 2440 C CA . TYR A 1 334 ? -28.978 8.769 4.494 1.00 71.75 334 TYR A CA 1
ATOM 2441 C C . TYR A 1 334 ? -30.023 9.766 3.968 1.00 71.75 334 TYR A C 1
ATOM 2443 O O . TYR A 1 334 ? -29.773 10.524 3.028 1.00 71.75 334 TYR A O 1
ATOM 2451 N N . ASP A 1 335 ? -31.205 9.757 4.592 1.00 80.06 335 ASP A N 1
ATOM 2452 C CA . ASP A 1 335 ? -32.350 10.575 4.188 1.00 80.06 335 ASP A CA 1
ATOM 2453 C C . ASP A 1 335 ? -32.517 11.805 5.098 1.00 80.06 335 ASP A C 1
ATOM 2455 O O . ASP A 1 335 ? -32.608 11.702 6.325 1.00 80.06 335 ASP A O 1
ATOM 2459 N N . VAL A 1 336 ? -32.620 12.990 4.491 1.00 72.69 336 VAL A N 1
ATOM 2460 C CA . VAL A 1 336 ? -32.886 14.265 5.172 1.00 72.69 336 VAL A CA 1
ATOM 2461 C C . VAL A 1 336 ? -34.278 14.771 4.797 1.00 72.69 336 VAL A C 1
ATOM 2463 O O . VAL A 1 336 ? -34.517 15.060 3.625 1.00 72.69 336 VAL A O 1
ATOM 2466 N N . PRO A 1 337 ? -35.209 14.945 5.755 1.00 79.00 337 PRO A N 1
ATOM 2467 C CA . PRO A 1 337 ? -36.530 15.499 5.468 1.00 79.00 337 PRO A CA 1
ATOM 2468 C C . PRO A 1 337 ? -36.455 16.892 4.838 1.00 79.00 337 PRO A C 1
ATOM 2470 O O . PRO A 1 337 ? -35.746 17.768 5.337 1.00 79.00 337 PRO A O 1
ATOM 2473 N N . VAL A 1 338 ? -37.231 17.121 3.776 1.00 79.12 338 VAL A N 1
ATOM 2474 C CA . VAL A 1 338 ? -37.300 18.427 3.112 1.00 79.12 338 VAL A CA 1
ATOM 2475 C C . VAL A 1 338 ? -38.160 19.384 3.950 1.00 79.12 338 VAL A C 1
ATOM 2477 O O . VAL A 1 338 ? -39.352 19.113 4.156 1.00 79.12 338 VAL A O 1
ATOM 2480 N N . PRO A 1 339 ? -37.618 20.531 4.407 1.00 78.38 339 PRO A N 1
ATOM 2481 C CA . PRO A 1 339 ? -38.395 21.503 5.167 1.00 78.38 339 PRO A CA 1
ATOM 2482 C C . PRO A 1 339 ? -39.645 21.953 4.400 1.00 78.38 339 PRO A C 1
ATOM 2484 O O . PRO A 1 339 ? -39.575 22.342 3.235 1.00 78.38 339 PRO A O 1
ATOM 2487 N N . GLY A 1 340 ? -40.809 21.887 5.052 1.00 84.44 340 GLY A N 1
ATOM 2488 C CA . GLY A 1 340 ? -42.085 22.315 4.468 1.00 84.44 340 GLY A CA 1
ATOM 2489 C C . GLY A 1 340 ? -42.712 21.352 3.451 1.00 84.44 340 GLY A C 1
ATOM 2490 O O . GLY A 1 340 ? -43.758 21.682 2.896 1.00 84.44 340 GLY A O 1
ATOM 2491 N N . LYS A 1 341 ? -42.134 20.163 3.218 1.00 85.12 341 LYS A N 1
ATOM 2492 C CA . LYS A 1 341 ? -42.707 19.129 2.337 1.00 85.12 341 LYS A CA 1
ATOM 2493 C C . LYS A 1 341 ? -42.798 17.771 3.051 1.00 85.12 341 LYS A C 1
ATOM 2495 O O . LYS A 1 341 ? -41.908 16.936 2.895 1.00 85.12 341 LYS A O 1
ATOM 2500 N N . PRO A 1 342 ? -43.869 17.524 3.830 1.00 82.75 342 PRO A N 1
ATOM 2501 C CA . PRO A 1 342 ? -44.076 16.247 4.509 1.00 82.75 342 PRO A CA 1
ATOM 2502 C C . PRO A 1 342 ? -44.002 15.065 3.533 1.00 82.75 342 PRO A C 1
ATOM 2504 O O . PRO A 1 342 ? -44.639 15.091 2.482 1.00 82.75 342 PRO A O 1
ATOM 2507 N N . GLY A 1 343 ? -43.217 14.043 3.877 1.00 83.62 343 GLY A N 1
ATOM 2508 C CA . GLY A 1 343 ? -43.026 12.843 3.053 1.00 83.62 343 GLY A CA 1
ATOM 2509 C C . GLY A 1 343 ? -41.940 12.943 1.975 1.00 83.62 343 GLY A C 1
ATOM 2510 O O . GLY A 1 343 ? -41.659 11.937 1.334 1.00 83.62 343 GLY A O 1
ATOM 2511 N N . TYR A 1 344 ? -41.305 14.105 1.788 1.00 79.81 344 TYR A N 1
ATOM 2512 C CA . TYR A 1 344 ? -40.164 14.256 0.882 1.00 79.81 344 TYR A CA 1
ATOM 2513 C C . TYR A 1 344 ? -38.850 14.228 1.661 1.00 79.81 344 TYR A C 1
ATOM 2515 O O . TYR A 1 344 ? -38.721 14.885 2.697 1.00 79.81 344 TYR A O 1
ATOM 2523 N N . VAL A 1 345 ? -37.864 13.509 1.126 1.00 81.19 345 VAL A N 1
ATOM 2524 C CA . VAL A 1 345 ? -36.497 13.438 1.652 1.00 81.19 345 VAL A CA 1
ATOM 2525 C C . VAL A 1 345 ? -35.490 13.749 0.546 1.00 81.19 345 VAL A C 1
ATOM 2527 O O . VAL A 1 345 ? -35.726 13.433 -0.621 1.00 81.19 345 VAL A O 1
ATOM 2530 N N . TYR A 1 346 ? -34.377 14.375 0.910 1.00 75.75 346 TYR A N 1
ATOM 2531 C CA . TYR A 1 346 ? -33.156 14.363 0.115 1.00 75.75 346 TYR A CA 1
ATOM 2532 C C . TYR A 1 346 ? -32.326 13.152 0.537 1.00 75.75 346 TYR A C 1
ATOM 2534 O O . TYR A 1 346 ? -32.101 12.967 1.731 1.00 75.75 346 TYR A O 1
ATOM 2542 N N . ARG A 1 347 ? -31.886 12.343 -0.428 1.00 75.50 347 ARG A N 1
ATOM 2543 C CA . ARG A 1 347 ? -30.976 11.221 -0.192 1.00 75.50 347 ARG A CA 1
ATOM 2544 C C . ARG A 1 347 ? -29.559 11.672 -0.517 1.00 75.50 347 ARG A C 1
ATOM 2546 O O . ARG A 1 347 ? -29.320 12.130 -1.633 1.00 75.50 347 ARG A O 1
ATOM 2553 N N . TYR A 1 348 ? -28.658 11.552 0.448 1.00 69.88 348 TYR A N 1
ATOM 2554 C CA . TYR A 1 348 ? -27.253 11.926 0.306 1.00 69.88 348 TYR A CA 1
ATOM 2555 C C . TYR A 1 348 ? -26.365 10.708 0.507 1.00 69.88 348 TYR A C 1
ATOM 2557 O O . TYR A 1 348 ? -26.613 9.914 1.414 1.00 69.88 348 TYR A O 1
ATOM 2565 N N . ASP A 1 349 ? -25.333 10.577 -0.321 1.00 72.25 349 ASP A N 1
ATOM 2566 C CA . ASP A 1 349 ? -24.262 9.604 -0.111 1.00 72.25 349 ASP A CA 1
ATOM 2567 C C . ASP A 1 349 ? -23.464 9.973 1.143 1.00 72.25 349 ASP A C 1
ATOM 2569 O O . ASP A 1 349 ? -23.210 11.149 1.414 1.00 72.25 349 ASP A O 1
ATOM 2573 N N . PHE A 1 350 ? -23.079 8.972 1.928 1.00 72.75 350 PHE A N 1
ATOM 2574 C CA . PHE A 1 350 ? -22.559 9.205 3.272 1.00 72.75 350 PHE A CA 1
ATOM 2575 C C . PHE A 1 350 ? -21.183 9.882 3.291 1.00 72.75 350 PHE A C 1
ATOM 2577 O O . PHE A 1 350 ? -20.992 10.881 3.985 1.00 72.75 350 PHE A O 1
ATOM 2584 N N . TYR A 1 351 ? -20.238 9.335 2.524 1.00 71.31 351 TYR A N 1
ATOM 2585 C CA . TYR A 1 351 ? -18.854 9.813 2.423 1.00 71.31 351 TYR A CA 1
ATOM 2586 C C . TYR A 1 351 ? -18.615 10.710 1.206 1.00 71.31 351 TYR A C 1
ATOM 2588 O O . TYR A 1 351 ? -17.476 10.941 0.807 1.00 71.31 351 TYR A O 1
ATOM 2596 N N . ASN A 1 352 ? -19.686 11.217 0.604 1.00 73.50 352 ASN A N 1
ATOM 2597 C CA . ASN A 1 352 ? -19.585 12.131 -0.517 1.00 73.50 352 ASN A CA 1
ATOM 2598 C C . ASN A 1 352 ? -19.362 13.555 -0.008 1.00 73.50 352 ASN A C 1
ATOM 2600 O O . ASN A 1 352 ? -20.039 14.030 0.907 1.00 73.50 352 ASN A O 1
ATOM 2604 N N . GLN A 1 353 ? -18.414 14.239 -0.628 1.00 73.38 353 GLN A N 1
ATOM 2605 C CA . GLN A 1 353 ? -18.269 15.677 -0.529 1.00 73.38 353 GLN A CA 1
ATOM 2606 C C . GLN A 1 353 ? -19.588 16.354 -0.931 1.00 73.38 353 GLN A C 1
ATOM 2608 O O . GLN A 1 353 ? -20.003 16.314 -2.092 1.00 73.38 353 GLN A O 1
ATOM 2613 N N . LEU A 1 354 ? -20.245 17.032 0.011 1.00 62.16 354 LEU A N 1
ATOM 2614 C CA . LEU A 1 354 ? -21.370 17.884 -0.343 1.00 62.16 354 LEU A CA 1
ATOM 2615 C C . LEU A 1 354 ? -20.825 19.062 -1.148 1.00 62.16 354 LEU A C 1
ATOM 2617 O O . LEU A 1 354 ? -20.146 19.930 -0.603 1.00 62.16 354 LEU A O 1
ATOM 2621 N N . THR A 1 355 ? -21.164 19.137 -2.437 1.00 52.53 355 THR A N 1
ATOM 2622 C CA . THR A 1 355 ? -21.145 20.419 -3.142 1.00 52.53 355 THR A CA 1
ATOM 2623 C C . THR A 1 355 ? -22.146 21.313 -2.424 1.00 52.53 355 THR A C 1
ATOM 2625 O O . THR A 1 355 ? -23.342 21.288 -2.731 1.00 52.53 355 THR A O 1
ATOM 2628 N N . ASN A 1 356 ? -21.681 22.070 -1.427 1.00 43.94 356 ASN A N 1
ATOM 2629 C CA . ASN A 1 356 ? -22.409 23.228 -0.931 1.00 43.94 356 ASN A CA 1
ATOM 2630 C C . ASN A 1 356 ? -22.873 24.002 -2.163 1.00 43.94 356 ASN A C 1
ATOM 2632 O O . ASN A 1 356 ? -22.123 24.092 -3.125 1.00 43.94 356 ASN A O 1
ATOM 2636 N N . GLY A 1 357 ? -24.113 24.495 -2.182 1.00 39.09 357 GLY A N 1
ATOM 2637 C CA . GLY A 1 357 ? -24.768 25.065 -3.372 1.00 39.09 357 GLY A CA 1
ATOM 2638 C C . GLY A 1 357 ? -24.015 26.179 -4.129 1.00 39.09 357 GLY A C 1
ATOM 2639 O O . GLY A 1 357 ? -24.530 26.672 -5.131 1.00 39.09 357 GLY A O 1
ATOM 2640 N N . ASP A 1 358 ? -2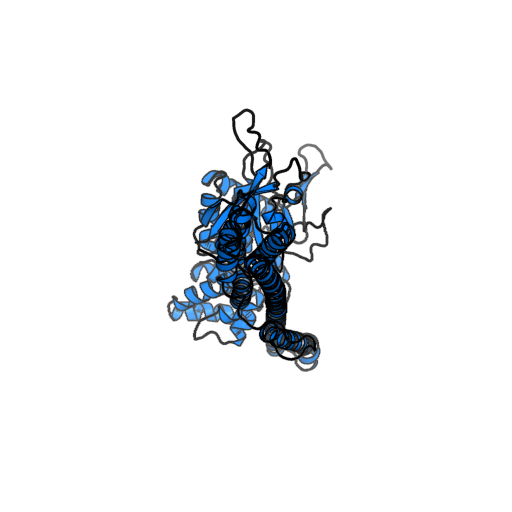2.810 26.544 -3.698 1.00 40.09 358 ASP A N 1
ATOM 2641 C CA . ASP A 1 358 ? -21.788 27.210 -4.488 1.00 40.09 358 ASP A CA 1
ATOM 2642 C C . ASP A 1 358 ? -21.034 26.206 -5.374 1.00 40.09 358 ASP A C 1
ATOM 2644 O O . ASP A 1 358 ? -20.248 25.367 -4.941 1.00 40.09 358 ASP A O 1
ATOM 2648 N N . LYS A 1 359 ? -21.267 26.322 -6.680 1.00 44.22 359 LYS A N 1
ATOM 2649 C CA . LYS A 1 359 ? -20.490 25.636 -7.714 1.00 44.22 359 LYS A CA 1
ATOM 2650 C C . LYS A 1 359 ? -18.983 25.787 -7.427 1.00 44.22 359 LYS A C 1
ATOM 2652 O O . LYS A 1 359 ? -18.498 26.911 -7.369 1.00 44.22 359 LYS A O 1
ATOM 2657 N N . ASN A 1 360 ? -18.255 24.670 -7.376 1.00 52.09 360 ASN A N 1
ATOM 2658 C CA . ASN A 1 360 ? -16.790 24.605 -7.489 1.00 52.09 360 ASN A CA 1
ATOM 2659 C C . ASN A 1 360 ? -15.954 25.199 -6.335 1.00 52.09 360 ASN A C 1
ATOM 2661 O O . ASN A 1 360 ? -15.047 25.992 -6.581 1.00 52.09 360 ASN A O 1
ATOM 2665 N N . THR A 1 361 ? -16.161 24.771 -5.088 1.00 54.81 361 THR A N 1
ATOM 2666 C CA . THR A 1 361 ? -15.283 25.177 -3.972 1.00 54.81 361 THR A CA 1
ATOM 2667 C C . THR A 1 361 ? -13.931 24.452 -3.897 1.00 54.81 361 THR A C 1
ATOM 2669 O O . THR A 1 361 ? -13.087 24.885 -3.133 1.00 54.81 361 THR A O 1
ATOM 2672 N N . GLY A 1 362 ? -13.645 23.403 -4.679 1.00 60.41 362 GLY A N 1
ATOM 2673 C CA . GLY A 1 362 ? -12.322 22.737 -4.644 1.00 60.41 362 GLY A CA 1
ATOM 2674 C C . GLY A 1 362 ? -12.022 21.972 -3.341 1.00 60.41 362 GLY A C 1
ATOM 2675 O O . GLY A 1 362 ? -10.884 21.601 -3.065 1.00 60.41 362 GLY A O 1
ATOM 2676 N N . ASP A 1 363 ? -13.044 21.701 -2.538 1.00 73.06 363 ASP A N 1
ATOM 2677 C CA . ASP A 1 363 ? -12.989 20.954 -1.281 1.00 73.06 363 ASP A CA 1
ATOM 2678 C C . ASP A 1 363 ? -12.821 19.435 -1.475 1.00 73.06 363 ASP A C 1
ATOM 2680 O O . ASP A 1 363 ? -12.637 18.723 -0.490 1.00 73.06 363 ASP A O 1
ATOM 2684 N N . CYS A 1 364 ? -12.755 18.939 -2.720 1.00 78.88 364 CYS A N 1
ATOM 2685 C CA . CYS A 1 364 ? -12.373 17.552 -3.028 1.00 78.88 364 CYS A CA 1
ATOM 2686 C C . CYS A 1 364 ? -10.986 17.206 -2.470 1.00 78.88 364 CYS A C 1
ATOM 2688 O O . CYS A 1 364 ? -10.763 16.095 -1.984 1.00 78.88 364 CYS A O 1
ATOM 2690 N N . VAL A 1 365 ? -10.080 18.190 -2.448 1.00 84.25 365 VAL A N 1
ATOM 2691 C CA . VAL A 1 365 ? -8.758 18.092 -1.819 1.00 84.25 365 VAL A CA 1
ATOM 2692 C C . VAL A 1 365 ? -8.892 17.811 -0.322 1.00 84.25 365 VAL A C 1
ATOM 2694 O O . VAL A 1 365 ? -8.326 16.848 0.198 1.00 84.25 365 VAL A O 1
ATOM 2697 N N . ALA A 1 366 ? -9.692 18.611 0.384 1.00 85.00 366 ALA A N 1
ATOM 2698 C CA . ALA A 1 366 ? -9.887 18.456 1.819 1.00 85.00 366 ALA A CA 1
ATOM 2699 C C . ALA A 1 366 ? -10.648 17.163 2.156 1.00 85.00 366 ALA A C 1
ATOM 2701 O O . ALA A 1 366 ? -10.242 16.443 3.067 1.00 85.00 366 ALA A O 1
ATOM 2702 N N . ALA A 1 367 ? -11.711 16.843 1.413 1.00 85.88 367 ALA A N 1
ATOM 2703 C CA . ALA A 1 367 ? -12.543 15.663 1.634 1.00 85.88 367 ALA A CA 1
ATOM 2704 C C . ALA A 1 367 ? -11.761 14.355 1.434 1.00 85.88 367 ALA A C 1
ATOM 2706 O O . ALA A 1 367 ? -11.778 13.490 2.312 1.00 85.88 367 ALA A O 1
ATOM 2707 N N . SER A 1 368 ? -11.009 14.232 0.332 1.00 87.44 368 SER A N 1
ATOM 2708 C CA . SER A 1 368 ? -10.156 13.059 0.079 1.00 87.44 368 SER A CA 1
ATOM 2709 C C . SER A 1 368 ? -9.101 12.876 1.173 1.00 87.44 368 SER A C 1
ATOM 2711 O O . SER A 1 368 ? -8.902 11.769 1.674 1.00 87.44 368 SER A O 1
ATOM 2713 N N . THR A 1 369 ? -8.478 13.971 1.613 1.00 90.94 369 THR A N 1
ATOM 2714 C CA . THR A 1 369 ? -7.419 13.933 2.630 1.00 90.94 369 THR A CA 1
ATOM 2715 C C . THR A 1 369 ? -7.954 13.602 4.031 1.00 90.94 369 THR A C 1
ATOM 2717 O O . THR A 1 369 ? -7.308 12.857 4.769 1.00 90.94 369 THR A O 1
ATOM 2720 N N . VAL A 1 370 ? -9.139 14.096 4.415 1.00 91.19 370 VAL A N 1
ATOM 2721 C CA . VAL A 1 370 ? -9.777 13.755 5.705 1.00 91.19 370 VAL A CA 1
ATOM 2722 C C . VAL A 1 370 ? -10.087 12.262 5.789 1.00 91.19 370 VAL A C 1
ATOM 2724 O O . VAL A 1 370 ? -9.803 11.641 6.813 1.00 91.19 370 VAL A O 1
ATOM 2727 N N . MET A 1 371 ? -10.603 11.670 4.713 1.00 87.69 371 MET A N 1
ATOM 2728 C CA . MET A 1 371 ? -10.891 10.234 4.678 1.00 87.69 371 MET A CA 1
ATOM 2729 C C . MET A 1 371 ? -9.621 9.385 4.705 1.00 87.69 371 MET A C 1
ATOM 2731 O O . MET A 1 371 ? -9.543 8.413 5.454 1.00 87.69 371 MET A O 1
ATOM 2735 N N . ALA A 1 372 ? -8.582 9.800 3.981 1.00 89.25 372 ALA A N 1
ATOM 2736 C CA . ALA A 1 372 ? -7.275 9.152 4.033 1.00 89.25 372 ALA A CA 1
ATOM 2737 C C . ALA A 1 372 ? -6.638 9.209 5.435 1.00 89.25 372 ALA A C 1
ATOM 2739 O O . ALA A 1 372 ? -6.025 8.234 5.882 1.00 89.25 372 ALA A O 1
ATOM 2740 N N . ARG A 1 373 ? -6.824 10.321 6.164 1.00 91.31 373 ARG A N 1
ATOM 2741 C CA . ARG A 1 373 ? -6.456 10.416 7.583 1.00 91.31 373 ARG A CA 1
ATOM 2742 C C . ARG A 1 373 ? -7.271 9.435 8.421 1.00 91.31 373 ARG A C 1
ATOM 2744 O O . ARG A 1 373 ? -6.673 8.688 9.186 1.00 91.31 373 ARG A O 1
ATOM 2751 N N . ALA A 1 374 ? -8.595 9.415 8.275 1.00 89.81 374 ALA A N 1
ATOM 2752 C CA . ALA A 1 374 ? -9.473 8.524 9.035 1.00 89.81 374 ALA A CA 1
ATOM 2753 C C . ALA A 1 374 ? -9.106 7.040 8.868 1.00 89.81 374 ALA A C 1
ATOM 2755 O O . ALA A 1 374 ? -9.101 6.306 9.850 1.00 89.81 374 ALA A O 1
ATOM 2756 N N . ALA A 1 375 ? -8.697 6.614 7.670 1.00 85.56 375 ALA A N 1
ATOM 2757 C CA . ALA A 1 375 ? -8.251 5.239 7.424 1.00 85.56 375 ALA A CA 1
ATOM 2758 C C . ALA A 1 375 ? -6.960 4.866 8.181 1.00 85.56 375 ALA A C 1
ATOM 2760 O O . ALA A 1 375 ? -6.757 3.713 8.571 1.00 85.56 375 ALA A O 1
ATOM 2761 N N . ASN A 1 376 ? -6.080 5.844 8.418 1.00 87.25 376 ASN A N 1
ATOM 2762 C CA . ASN A 1 376 ? -4.778 5.634 9.058 1.00 87.25 376 ASN A CA 1
ATOM 2763 C C . ASN A 1 376 ? -4.750 5.989 10.552 1.00 87.25 376 ASN A C 1
ATOM 2765 O O . ASN A 1 376 ? -3.817 5.597 11.249 1.00 87.25 376 ASN A O 1
ATOM 2769 N N . ASP A 1 377 ? -5.759 6.695 11.058 1.00 92.75 377 ASP A N 1
ATOM 2770 C CA . ASP A 1 377 ? -5.803 7.244 12.413 1.00 92.75 377 ASP A CA 1
ATOM 2771 C C . ASP A 1 377 ? -7.098 6.810 13.135 1.00 92.75 377 ASP A C 1
ATOM 2773 O O . ASP A 1 377 ? -8.133 7.474 13.006 1.00 92.75 377 ASP A O 1
ATOM 2777 N N . PRO A 1 378 ? -7.061 5.716 13.925 1.00 94.38 378 PRO A N 1
ATOM 2778 C CA . PRO A 1 378 ? -8.253 5.188 14.589 1.00 94.38 378 PRO A CA 1
ATOM 2779 C C . PRO A 1 378 ? -8.755 6.110 15.708 1.00 94.38 378 PRO A C 1
ATOM 2781 O O . PRO A 1 378 ? -9.934 6.080 16.051 1.00 94.38 378 PRO A O 1
ATOM 2784 N N . VAL A 1 379 ? -7.887 6.959 16.267 1.00 96.25 379 VAL A N 1
ATOM 2785 C CA . VAL A 1 379 ? -8.260 7.921 17.312 1.00 96.25 379 VAL A CA 1
ATOM 2786 C C . VAL A 1 379 ? -9.068 9.063 16.698 1.00 96.25 379 VAL A C 1
ATOM 2788 O O . VAL A 1 379 ? -10.087 9.473 17.256 1.00 96.25 379 VAL A O 1
ATOM 2791 N N . PHE A 1 380 ? -8.646 9.552 15.528 1.00 94.81 380 PHE A N 1
ATOM 2792 C CA . PHE A 1 380 ? -9.409 10.520 14.743 1.00 94.81 380 PHE A CA 1
ATOM 2793 C C . PHE A 1 380 ? -10.730 9.928 14.241 1.00 94.81 380 PHE A C 1
ATOM 2795 O O . PHE A 1 380 ? -11.766 10.581 14.371 1.00 94.81 380 PHE A O 1
ATOM 2802 N N . MET A 1 381 ? -10.717 8.689 13.736 1.00 93.38 381 MET A N 1
ATOM 2803 C CA . MET A 1 381 ? -11.929 8.002 13.281 1.00 93.38 381 MET A CA 1
ATOM 2804 C C . MET A 1 381 ? -12.953 7.848 14.413 1.00 93.38 381 MET A C 1
ATOM 2806 O O . MET A 1 381 ? -14.105 8.240 14.237 1.00 93.38 381 MET A O 1
ATOM 2810 N N . LEU A 1 382 ? -12.527 7.416 15.607 1.00 95.31 382 LEU A N 1
ATOM 2811 C CA . LEU A 1 382 ? -13.396 7.346 16.788 1.00 95.31 382 LEU A CA 1
ATOM 2812 C C . LEU A 1 382 ? -14.022 8.705 17.121 1.00 95.31 382 LEU A C 1
ATOM 2814 O O . LEU A 1 382 ? -15.219 8.797 17.400 1.00 95.31 382 LEU A O 1
ATOM 2818 N N . GLY A 1 383 ? -13.219 9.771 17.090 1.00 94.50 383 GLY A N 1
ATOM 2819 C CA . GLY A 1 383 ? -13.693 11.131 17.331 1.00 94.50 383 GLY A CA 1
ATOM 2820 C C . GLY A 1 383 ? -14.725 11.596 16.305 1.00 94.50 383 GLY A C 1
ATOM 2821 O O . GLY A 1 383 ? -15.669 12.303 16.664 1.00 94.50 383 GLY A O 1
ATOM 2822 N N . MET A 1 384 ? -14.583 11.169 15.049 1.00 91.62 384 MET A N 1
ATOM 2823 C CA . MET A 1 384 ? -15.517 11.463 13.964 1.00 91.62 384 MET A CA 1
ATOM 2824 C C . MET A 1 384 ? -16.813 10.644 14.063 1.00 91.62 384 MET A C 1
ATOM 2826 O O . MET A 1 384 ? -17.890 11.188 13.824 1.00 91.62 384 MET A O 1
ATOM 2830 N N . THR A 1 385 ? -16.748 9.372 14.456 1.00 91.50 385 THR A N 1
ATOM 2831 C CA . THR A 1 385 ? -17.925 8.490 14.543 1.00 91.50 385 THR A CA 1
ATOM 2832 C C . THR A 1 385 ? -18.718 8.694 15.828 1.00 91.50 385 THR A C 1
ATOM 2834 O O . THR A 1 385 ? -19.938 8.803 15.806 1.00 91.50 385 THR A O 1
ATOM 2837 N N . THR A 1 386 ? -18.050 8.846 16.966 1.00 92.38 386 THR A N 1
ATOM 2838 C CA . THR A 1 386 ? -18.728 8.897 18.274 1.00 92.38 386 THR A CA 1
ATOM 2839 C C . THR A 1 386 ? -18.765 10.296 18.888 1.00 92.38 386 THR A C 1
ATOM 2841 O O . THR A 1 386 ? -19.553 10.558 19.800 1.00 92.38 386 THR A O 1
ATOM 2844 N N . GLY A 1 387 ? -17.901 11.215 18.444 1.00 93.12 387 GLY A N 1
ATOM 2845 C CA . GLY A 1 387 ? -17.660 12.470 19.162 1.00 93.12 387 GLY A CA 1
ATOM 2846 C C . GLY A 1 387 ? -16.976 12.268 20.523 1.00 93.12 387 GLY A C 1
ATOM 2847 O O . GLY A 1 387 ? -17.088 13.140 21.383 1.00 93.12 387 GLY A O 1
ATOM 2848 N N . GLN A 1 388 ? -16.326 11.120 20.755 1.00 93.75 388 GLN A N 1
ATOM 2849 C CA . GLN A 1 388 ? -15.610 10.778 21.990 1.00 93.75 388 GLN A CA 1
ATOM 2850 C C . GLN A 1 388 ? -14.096 10.653 21.764 1.00 93.75 388 GLN A C 1
ATOM 2852 O O . GLN A 1 388 ? -13.604 10.658 20.638 1.00 93.75 388 GLN A O 1
ATOM 2857 N N . GLY A 1 389 ? -13.352 10.526 22.863 1.00 92.75 389 GLY A N 1
ATOM 2858 C CA . GLY A 1 389 ? -11.916 10.266 22.842 1.00 92.75 389 GLY A CA 1
ATOM 2859 C C . GLY A 1 389 ? -11.039 11.517 22.670 1.00 92.75 389 GLY A C 1
ATOM 2860 O O . GLY A 1 389 ? -11.534 12.646 22.677 1.00 92.75 389 GLY A O 1
ATOM 2861 N N . PRO A 1 390 ? -9.712 11.326 22.544 1.00 92.50 390 PRO A N 1
ATOM 2862 C CA . PRO A 1 390 ? -8.731 12.416 22.462 1.00 92.50 390 PRO A CA 1
ATOM 2863 C C . PRO A 1 390 ? -8.961 13.398 21.310 1.00 92.50 390 PRO A C 1
ATOM 2865 O O . PRO A 1 390 ? -8.632 14.573 21.434 1.00 92.50 390 PRO A O 1
ATOM 2868 N N . MET A 1 391 ? -9.534 12.911 20.208 1.00 91.12 391 MET A N 1
ATOM 2869 C CA . MET A 1 391 ? -9.803 13.680 18.992 1.00 91.12 391 MET A CA 1
ATOM 2870 C C . MET A 1 391 ? -11.302 13.908 18.768 1.00 91.12 391 MET A C 1
ATOM 2872 O O . MET A 1 391 ? -11.746 14.015 17.627 1.00 91.12 391 MET A O 1
ATOM 2876 N N . ALA A 1 392 ? -12.087 13.962 19.848 1.00 89.12 392 ALA A N 1
ATOM 2877 C CA . ALA A 1 392 ? -13.521 14.219 19.791 1.00 89.12 392 ALA A CA 1
ATOM 2878 C C . ALA A 1 392 ? -13.846 15.436 18.908 1.00 89.12 392 ALA A C 1
ATOM 2880 O O . ALA A 1 392 ? -13.396 16.556 19.166 1.00 89.12 392 ALA A O 1
ATOM 2881 N N . VAL A 1 393 ? -14.663 15.217 17.880 1.00 85.25 393 VAL A N 1
ATOM 2882 C CA . VAL A 1 393 ? -15.137 16.281 16.994 1.00 85.25 393 VAL A CA 1
ATOM 2883 C C . VAL A 1 393 ? -16.416 16.867 17.592 1.00 85.25 393 VAL A C 1
ATOM 2885 O O . VAL A 1 393 ? -17.361 16.139 17.908 1.00 85.25 393 VAL A O 1
ATOM 2888 N N . SER A 1 394 ? -16.447 18.190 17.769 1.00 76.38 394 SER A N 1
ATOM 2889 C CA . SER A 1 394 ? -17.641 18.905 18.234 1.00 76.38 394 SER A CA 1
ATOM 2890 C C . SER A 1 394 ? -18.793 18.781 17.227 1.00 76.38 394 SER A C 1
ATOM 2892 O O . SER A 1 394 ? -18.577 18.439 16.073 1.00 76.38 394 SER A O 1
ATOM 2894 N N . GLY A 1 395 ? -20.035 19.026 17.655 1.00 73.19 395 GLY A N 1
ATOM 2895 C CA . GLY A 1 395 ? -21.208 18.929 16.782 1.00 73.19 395 GLY A CA 1
ATOM 2896 C C . GLY A 1 395 ? -22.377 18.238 17.474 1.00 73.19 395 GLY A C 1
ATOM 2897 O O . GLY A 1 395 ? -22.860 18.715 18.501 1.00 73.19 395 GLY A O 1
ATOM 2898 N N . ALA A 1 396 ? -22.842 17.123 16.903 1.00 73.56 396 ALA A N 1
ATOM 2899 C CA . ALA A 1 396 ? -23.888 16.289 17.494 1.00 73.56 396 ALA A CA 1
ATOM 2900 C C . ALA A 1 396 ? -23.502 15.779 18.896 1.00 73.56 396 ALA A C 1
ATOM 2902 O O . ALA A 1 396 ? -22.326 15.766 19.269 1.00 73.56 396 ALA A O 1
ATOM 2903 N N . LYS A 1 397 ? -24.502 15.351 19.678 1.00 84.56 397 LYS A N 1
ATOM 2904 C CA . LYS A 1 397 ? -24.329 14.912 21.072 1.00 84.56 397 LYS A CA 1
ATOM 2905 C C . LYS A 1 397 ? -23.198 13.876 21.186 1.00 84.56 397 LYS A C 1
ATOM 2907 O O . LYS A 1 397 ? -23.095 12.975 20.364 1.00 84.56 397 LYS A O 1
ATOM 2912 N N . VAL A 1 398 ? -22.357 13.990 22.213 1.00 87.06 398 VAL A N 1
ATOM 2913 C CA . VAL A 1 398 ? -21.300 13.002 22.497 1.00 87.06 398 VAL A CA 1
ATOM 2914 C C . VAL A 1 398 ? -21.919 11.607 22.655 1.00 87.06 398 VAL A C 1
ATOM 2916 O O . VAL A 1 398 ? -22.875 11.444 23.418 1.00 87.06 398 VAL A O 1
ATOM 2919 N N . GLY A 1 399 ? -21.381 10.621 21.936 1.00 86.12 399 GLY A N 1
ATOM 2920 C CA . GLY A 1 399 ? -21.911 9.257 21.851 1.00 86.12 399 GLY A CA 1
ATOM 2921 C C . GLY A 1 399 ? -23.087 9.073 20.885 1.00 86.12 399 GLY A C 1
ATOM 2922 O O . GLY A 1 399 ? -23.637 7.983 20.837 1.00 86.12 399 GLY A O 1
ATOM 2923 N N . ASP A 1 400 ? -23.509 10.110 20.155 1.00 89.69 400 ASP A N 1
ATOM 2924 C CA . ASP A 1 400 ? -24.448 9.969 19.034 1.00 89.69 400 ASP A CA 1
ATOM 2925 C C . ASP A 1 400 ? -23.670 9.526 17.793 1.00 89.69 400 ASP A C 1
ATOM 2927 O O . ASP A 1 400 ? -22.988 10.341 17.168 1.00 89.69 400 ASP A O 1
ATOM 2931 N N . ASP A 1 401 ? -23.752 8.237 17.489 1.00 88.88 401 ASP A N 1
ATOM 2932 C CA . ASP A 1 401 ? -23.174 7.544 16.335 1.00 88.88 401 ASP A CA 1
ATOM 2933 C C . ASP A 1 401 ? -24.193 7.383 15.190 1.00 88.88 401 ASP A C 1
ATOM 2935 O O . ASP A 1 401 ? -23.983 6.619 14.248 1.00 88.88 401 ASP A O 1
ATOM 2939 N N . SER A 1 402 ? -25.314 8.120 15.228 1.00 85.88 402 SER A N 1
ATOM 2940 C CA . SER A 1 402 ? -26.283 8.066 14.136 1.00 85.88 402 SER A CA 1
ATOM 2941 C C . SER A 1 402 ? -25.648 8.531 12.818 1.00 85.88 402 SER A C 1
ATOM 2943 O O . SER A 1 402 ? -24.846 9.471 12.816 1.00 85.88 402 SER A O 1
ATOM 2945 N N . PRO A 1 403 ? -26.053 7.964 11.665 1.00 81.12 403 PRO A N 1
ATOM 2946 C CA . PRO A 1 403 ? -25.491 8.322 10.367 1.00 81.12 403 PRO A CA 1
ATOM 2947 C C . PRO A 1 403 ? -25.440 9.837 10.111 1.00 81.12 403 PRO A C 1
ATOM 2949 O O . PRO A 1 403 ? -24.437 10.383 9.661 1.00 81.12 403 PRO A O 1
ATOM 2952 N N . LYS A 1 404 ? -26.498 10.555 10.498 1.00 81.31 404 LYS A N 1
ATOM 2953 C CA . LYS A 1 404 ? -26.554 12.016 10.399 1.00 81.31 404 LYS A CA 1
ATOM 2954 C C . LYS A 1 404 ? -25.519 12.714 11.290 1.00 81.31 404 LYS A C 1
ATOM 2956 O O . LYS A 1 404 ? -24.922 13.700 10.868 1.00 81.31 404 LYS A O 1
ATOM 2961 N N . ALA A 1 405 ? -25.332 12.254 12.526 1.00 86.62 405 ALA A N 1
ATOM 2962 C CA . ALA A 1 405 ? -24.366 12.836 13.455 1.00 86.62 405 ALA A CA 1
ATOM 2963 C C . ALA A 1 405 ? -22.929 12.668 12.952 1.00 86.62 405 ALA A C 1
ATOM 2965 O O . ALA A 1 405 ? -22.158 13.629 12.962 1.00 86.62 405 ALA A O 1
ATOM 2966 N N . VAL A 1 406 ? -22.599 11.473 12.464 1.00 86.81 406 VAL A N 1
ATOM 2967 C CA . VAL A 1 406 ? -21.289 11.162 11.884 1.00 86.81 406 VAL A CA 1
ATOM 2968 C C . VAL A 1 406 ? -21.048 11.959 10.608 1.00 86.81 406 VAL A C 1
ATOM 2970 O O . VAL A 1 406 ? -20.004 12.596 10.485 1.00 86.81 406 VAL A O 1
ATOM 2973 N N . HIS A 1 407 ? -22.031 12.020 9.708 1.00 83.25 407 HIS A N 1
ATOM 2974 C CA . HIS A 1 407 ? -21.925 12.823 8.493 1.00 83.25 407 HIS A CA 1
ATOM 2975 C C . HIS A 1 407 ? -21.693 14.310 8.800 1.00 83.25 407 HIS A C 1
ATOM 2977 O O . HIS A 1 407 ? -20.787 14.917 8.239 1.00 83.25 407 HIS A O 1
ATOM 2983 N N . ASN A 1 408 ? -22.429 14.893 9.752 1.00 84.75 408 ASN A N 1
ATOM 2984 C CA . ASN A 1 408 ? -22.216 16.290 10.147 1.00 84.75 408 ASN A CA 1
ATOM 2985 C C . ASN A 1 408 ? -20.788 16.536 10.670 1.00 84.75 408 ASN A C 1
ATOM 2987 O O . ASN A 1 408 ? -20.196 17.579 10.394 1.00 84.75 408 ASN A O 1
ATOM 2991 N N . ARG A 1 409 ? -20.219 15.590 11.434 1.00 89.06 409 ARG A N 1
ATOM 2992 C CA . ARG A 1 409 ? -18.831 15.686 11.919 1.00 89.06 409 ARG A CA 1
ATOM 2993 C C . ARG A 1 409 ? -17.826 15.538 10.775 1.00 89.06 409 ARG A C 1
ATOM 2995 O O . ARG A 1 409 ? -16.824 16.253 10.768 1.00 89.06 409 ARG A O 1
ATOM 3002 N N . LEU A 1 410 ? -18.080 14.655 9.811 1.00 86.69 410 LEU A N 1
ATOM 3003 C CA . LEU A 1 410 ? -17.277 14.526 8.592 1.00 86.69 410 LEU A CA 1
ATOM 3004 C C . LEU A 1 410 ? -17.279 15.836 7.787 1.00 86.69 410 LEU A C 1
ATOM 3006 O O . LEU A 1 410 ? -16.207 16.366 7.484 1.00 86.69 410 LEU A O 1
ATOM 3010 N N . GLU A 1 411 ? -18.463 16.396 7.523 1.00 83.56 411 GLU A N 1
ATOM 3011 C CA . GLU A 1 411 ? -18.642 17.675 6.824 1.00 83.56 411 GLU A CA 1
ATOM 3012 C C . GLU A 1 411 ? -17.901 18.813 7.516 1.00 83.56 411 GLU A C 1
ATOM 3014 O O . GLU A 1 411 ? -17.163 19.579 6.884 1.00 83.56 411 GLU A O 1
ATOM 3019 N N . GLN A 1 412 ? -18.034 18.891 8.837 1.00 86.00 412 GLN A N 1
ATOM 3020 C CA . GLN A 1 412 ? -17.332 19.883 9.632 1.00 86.00 412 GLN A CA 1
ATOM 3021 C C . GLN A 1 412 ? -15.811 19.744 9.504 1.00 86.00 412 GLN A C 1
ATOM 3023 O O . GLN A 1 412 ? -15.125 20.764 9.403 1.00 86.00 412 GLN A O 1
ATOM 3028 N N . ASN A 1 413 ? -15.269 18.523 9.491 1.00 88.06 413 ASN A N 1
ATOM 3029 C CA . ASN A 1 413 ? -13.829 18.295 9.366 1.00 88.06 413 ASN A CA 1
ATOM 3030 C C . ASN A 1 413 ? -13.290 18.753 8.011 1.00 88.06 413 ASN A C 1
ATOM 3032 O O . ASN A 1 413 ? -12.340 19.541 7.984 1.00 88.06 413 ASN A O 1
ATOM 3036 N N . TYR A 1 414 ? -13.886 18.316 6.895 1.00 86.12 414 TYR A N 1
ATOM 3037 C CA . TYR A 1 414 ? -13.368 18.730 5.588 1.00 86.12 414 TYR A CA 1
ATOM 3038 C C . TYR A 1 414 ? -13.619 20.217 5.320 1.00 86.12 414 TYR A C 1
ATOM 3040 O O . TYR A 1 414 ? -12.737 20.875 4.779 1.00 86.12 414 TYR A O 1
ATOM 3048 N N . THR A 1 415 ? -14.736 20.796 5.782 1.00 84.75 415 THR A N 1
ATOM 3049 C CA . THR A 1 415 ? -15.001 22.241 5.648 1.00 84.75 415 THR A CA 1
ATOM 3050 C C . THR A 1 415 ? -14.011 23.070 6.464 1.00 84.75 415 THR A C 1
ATOM 3052 O O . THR A 1 415 ? -13.484 24.074 5.985 1.00 84.75 415 THR A O 1
ATOM 3055 N N . SER A 1 416 ? -13.714 22.651 7.698 1.00 86.50 416 SER A N 1
ATOM 3056 C CA . SER A 1 416 ? -12.731 23.334 8.552 1.00 86.50 416 SER A CA 1
ATOM 3057 C C . SER A 1 416 ? -11.332 23.278 7.944 1.00 86.50 416 SER A C 1
ATOM 3059 O O . SER A 1 416 ? -10.632 24.289 7.898 1.00 86.50 416 SER A O 1
ATOM 3061 N N . ASN A 1 417 ? -10.943 22.113 7.430 1.00 87.69 417 ASN A N 1
ATOM 3062 C CA . ASN A 1 417 ? -9.652 21.923 6.791 1.00 87.69 417 ASN A CA 1
ATOM 3063 C C . ASN A 1 417 ? -9.546 22.680 5.452 1.00 87.69 417 ASN A C 1
ATOM 3065 O O . ASN A 1 417 ? -8.543 23.347 5.211 1.00 87.69 417 ASN A O 1
ATOM 3069 N N . TYR A 1 418 ? -10.605 22.692 4.638 1.00 86.50 418 TYR A N 1
ATOM 3070 C CA . TYR A 1 418 ? -10.684 23.544 3.450 1.00 86.50 418 TYR A CA 1
ATOM 3071 C C . TYR A 1 418 ? -10.575 25.028 3.819 1.00 86.50 418 TYR A C 1
ATOM 3073 O O . TYR A 1 418 ? -9.876 25.790 3.161 1.00 86.50 418 TYR A O 1
ATOM 3081 N N . ASN A 1 419 ? -11.204 25.479 4.904 1.00 87.25 419 ASN A N 1
ATOM 3082 C CA . ASN A 1 419 ? -11.080 26.874 5.323 1.00 87.25 419 ASN A CA 1
ATOM 3083 C C . ASN A 1 419 ? -9.645 27.258 5.698 1.00 87.25 419 ASN A C 1
ATOM 3085 O O . ASN A 1 419 ? -9.251 28.390 5.395 1.00 87.25 419 ASN A O 1
ATOM 3089 N N . LEU A 1 420 ? -8.898 26.325 6.295 1.00 88.38 420 LEU A N 1
ATOM 3090 C CA . LEU A 1 420 ? -7.502 26.483 6.697 1.00 88.38 420 LEU A CA 1
ATOM 3091 C C . LEU A 1 420 ? -6.536 26.460 5.503 1.00 88.38 420 LEU A C 1
ATOM 3093 O O . LEU A 1 420 ? -5.743 27.383 5.350 1.00 88.38 420 LEU A O 1
ATOM 3097 N N . ASN A 1 421 ? -6.622 25.426 4.664 1.00 88.44 421 ASN A N 1
ATOM 3098 C CA . ASN A 1 421 ? -5.622 25.115 3.636 1.00 88.44 421 ASN A CA 1
ATOM 3099 C C . ASN A 1 421 ? -6.103 25.376 2.201 1.00 88.44 421 ASN A C 1
ATOM 3101 O O . ASN A 1 421 ? -5.335 25.250 1.253 1.00 88.44 421 ASN A O 1
ATOM 3105 N N . LYS A 1 422 ? -7.374 25.749 2.017 1.00 86.56 422 LYS A N 1
ATOM 3106 C CA . LYS A 1 422 ? -8.022 25.881 0.704 1.00 86.56 422 LYS A CA 1
ATOM 3107 C C . LYS A 1 422 ? -7.845 24.598 -0.118 1.00 86.56 422 LYS A C 1
ATOM 3109 O O . LYS A 1 422 ? -7.824 23.498 0.438 1.00 86.56 422 LYS A O 1
ATOM 3114 N N . ALA A 1 423 ? -7.749 24.743 -1.434 1.00 82.75 423 ALA A N 1
ATOM 3115 C CA . ALA A 1 423 ? -7.545 23.653 -2.376 1.00 82.75 423 ALA A CA 1
ATOM 3116 C C . ALA A 1 423 ? -6.056 23.297 -2.584 1.00 82.75 423 ALA A C 1
ATOM 3118 O O . ALA A 1 423 ? -5.738 22.726 -3.616 1.00 82.75 423 ALA A O 1
ATOM 3119 N N . ASP A 1 424 ? -5.146 23.652 -1.663 1.00 88.19 424 ASP A N 1
ATOM 3120 C CA . ASP A 1 424 ? -3.708 23.336 -1.762 1.00 88.19 424 ASP A CA 1
ATOM 3121 C C . ASP A 1 424 ? -3.439 21.868 -1.357 1.00 88.19 424 ASP A C 1
ATOM 3123 O O . ASP A 1 424 ? -3.533 21.548 -0.164 1.00 88.19 424 ASP A O 1
ATOM 3127 N N . PRO A 1 425 ? -3.116 20.959 -2.297 1.00 89.00 425 PRO A N 1
ATOM 3128 C CA . PRO A 1 425 ? -2.911 19.538 -2.006 1.00 89.00 425 PRO A CA 1
ATOM 3129 C C . PRO A 1 425 ? -1.815 19.281 -0.970 1.00 89.00 425 PRO A C 1
ATOM 3131 O O . PRO A 1 425 ? -2.040 18.577 0.020 1.00 89.00 425 PRO A O 1
ATOM 3134 N N . THR A 1 426 ? -0.654 19.911 -1.147 1.00 93.12 426 THR A N 1
ATOM 3135 C CA . THR A 1 426 ? 0.521 19.737 -0.294 1.00 93.12 426 THR A CA 1
ATOM 3136 C C . THR A 1 426 ? 0.264 20.234 1.127 1.00 93.12 426 THR A C 1
ATOM 3138 O O . THR A 1 426 ? 0.626 19.560 2.099 1.00 93.12 426 THR A O 1
ATOM 3141 N N . ALA A 1 427 ? -0.378 21.395 1.293 1.00 94.31 427 ALA A N 1
ATOM 3142 C CA . ALA A 1 427 ? -0.713 21.930 2.614 1.00 94.31 427 ALA A CA 1
ATOM 3143 C C . ALA A 1 427 ? -1.734 21.043 3.342 1.00 94.31 427 ALA A C 1
ATOM 3145 O O . ALA A 1 427 ? -1.581 20.766 4.538 1.00 94.31 427 ALA A O 1
ATOM 3146 N N . ASN A 1 428 ? -2.740 20.539 2.619 1.00 93.12 428 ASN A N 1
ATOM 3147 C CA . ASN A 1 428 ? -3.726 19.600 3.152 1.00 93.12 428 ASN A CA 1
ATOM 3148 C C . ASN A 1 428 ? -3.063 18.285 3.603 1.00 93.12 428 ASN A C 1
ATOM 3150 O O . ASN A 1 428 ? -3.251 17.866 4.750 1.00 93.12 428 ASN A O 1
ATOM 3154 N N . ALA A 1 429 ? -2.233 17.672 2.755 1.00 94.19 429 ALA A N 1
ATOM 3155 C CA . ALA A 1 429 ? -1.511 16.437 3.064 1.00 94.19 429 ALA A CA 1
ATOM 3156 C C . ALA A 1 429 ? -0.572 16.603 4.271 1.00 94.19 429 ALA A C 1
ATOM 3158 O O . ALA A 1 429 ? -0.582 15.793 5.200 1.00 94.19 429 ALA A O 1
ATOM 3159 N N . ASN A 1 430 ? 0.184 17.701 4.332 1.00 96.06 430 ASN A N 1
ATOM 3160 C CA . ASN A 1 430 ? 1.074 17.979 5.461 1.00 96.06 430 ASN A CA 1
ATOM 3161 C C . ASN A 1 430 ? 0.337 18.333 6.762 1.00 96.06 430 ASN A C 1
ATOM 3163 O O . ASN A 1 430 ? 0.887 18.127 7.843 1.00 96.06 430 ASN A O 1
ATOM 3167 N N . THR A 1 431 ? -0.893 18.840 6.684 1.00 94.88 431 THR A N 1
ATOM 3168 C CA . THR A 1 431 ? -1.719 19.106 7.871 1.00 94.88 431 THR A CA 1
ATOM 3169 C C . THR A 1 431 ? -2.348 17.824 8.413 1.00 94.88 431 THR A C 1
ATOM 3171 O O . THR A 1 431 ? -2.353 17.600 9.623 1.00 94.88 431 THR A O 1
ATOM 3174 N N . LEU A 1 432 ? -2.888 16.980 7.530 1.00 93.19 432 LEU A N 1
ATOM 3175 C CA . LEU A 1 432 ? -3.739 15.855 7.922 1.00 93.19 432 LEU A CA 1
ATOM 3176 C C . LEU A 1 432 ? -3.040 14.495 7.894 1.00 93.19 432 LEU A C 1
ATOM 3178 O O . LEU A 1 432 ? -3.302 13.674 8.770 1.00 93.19 432 LEU A O 1
ATOM 3182 N N . LEU A 1 433 ? -2.161 14.242 6.922 1.00 94.19 433 LEU A N 1
ATOM 3183 C CA . LEU A 1 433 ? -1.516 12.936 6.745 1.00 94.19 433 LEU A CA 1
ATOM 3184 C C . LEU A 1 433 ? -0.176 12.855 7.459 1.00 94.19 433 LEU A C 1
ATOM 3186 O O . LEU A 1 433 ? 0.146 11.810 8.019 1.00 94.19 433 LEU A O 1
ATOM 3190 N N . LYS A 1 434 ? 0.612 13.935 7.488 1.00 93.94 434 LYS A N 1
ATOM 3191 C CA . LYS A 1 434 ? 1.930 13.931 8.146 1.00 93.94 434 LYS A CA 1
ATOM 3192 C C . LYS A 1 434 ? 1.901 13.430 9.596 1.00 93.94 434 LYS A C 1
ATOM 3194 O O . LYS A 1 434 ? 2.758 12.611 9.922 1.00 93.94 434 LYS A O 1
ATOM 3199 N N . PRO A 1 435 ? 0.952 13.832 10.468 1.00 90.19 435 PRO A N 1
ATOM 3200 C CA . PRO A 1 435 ? 0.903 13.295 11.831 1.00 90.19 435 PRO A CA 1
ATOM 3201 C C . PRO A 1 435 ? 0.705 11.768 11.850 1.00 90.19 435 PRO A C 1
ATOM 3203 O O . PRO A 1 435 ? 1.468 11.040 12.492 1.00 90.19 435 PRO A O 1
ATOM 3206 N N . ALA A 1 436 ? -0.257 11.284 11.058 1.00 87.19 436 ALA A N 1
ATOM 3207 C CA . ALA A 1 436 ? -0.659 9.880 11.008 1.00 87.19 436 ALA A CA 1
ATOM 3208 C C . ALA A 1 436 ? 0.320 8.980 10.238 1.00 87.19 436 ALA A C 1
ATOM 3210 O O . ALA A 1 436 ? 0.384 7.786 10.513 1.00 87.19 436 ALA A O 1
ATOM 3211 N N . THR A 1 437 ? 1.129 9.533 9.331 1.00 90.50 437 THR A N 1
ATOM 3212 C CA . THR A 1 437 ? 2.058 8.767 8.472 1.00 90.50 437 THR A CA 1
ATOM 3213 C C . THR A 1 437 ? 3.532 8.957 8.828 1.00 90.50 437 THR A C 1
ATOM 3215 O O . THR A 1 437 ? 4.357 8.104 8.499 1.00 90.50 437 THR A O 1
ATOM 3218 N N . GLY A 1 438 ? 3.872 10.043 9.527 1.00 90.44 438 GLY A N 1
ATOM 3219 C CA . GLY A 1 438 ? 5.238 10.401 9.911 1.00 90.44 438 GLY A CA 1
ATOM 3220 C C . GLY A 1 438 ? 6.064 11.067 8.805 1.00 90.44 438 GLY A C 1
ATOM 3221 O O . GLY A 1 438 ? 7.193 11.468 9.076 1.00 90.44 438 GLY A O 1
ATOM 3222 N N . SER A 1 439 ? 5.521 11.224 7.593 1.00 93.62 439 SER A N 1
ATOM 3223 C CA . SER A 1 439 ? 6.218 11.828 6.449 1.00 93.62 439 SER A CA 1
ATOM 3224 C C . SER A 1 439 ? 5.627 13.182 6.080 1.00 93.62 439 SER A C 1
ATOM 3226 O O . SER A 1 439 ? 4.414 13.378 6.126 1.00 93.62 439 SER A O 1
ATOM 3228 N N . SER A 1 440 ? 6.492 14.119 5.688 1.00 96.12 440 SER A N 1
ATOM 3229 C CA . SER A 1 440 ? 6.030 15.311 4.968 1.00 96.12 440 SER A CA 1
ATOM 3230 C C . SER A 1 440 ? 5.752 14.935 3.513 1.00 96.12 440 SER A C 1
ATOM 3232 O O . SER A 1 440 ? 6.399 14.037 2.987 1.00 96.12 440 SER A O 1
ATOM 3234 N N . TYR A 1 441 ? 4.822 15.626 2.870 1.00 97.00 441 TYR A N 1
ATOM 3235 C CA . TYR A 1 441 ? 4.436 15.398 1.480 1.00 97.00 441 TYR A CA 1
ATOM 3236 C C . TYR A 1 441 ? 4.960 16.529 0.601 1.00 97.00 441 TYR A C 1
ATOM 3238 O O . TYR A 1 441 ? 5.037 17.676 1.058 1.00 97.00 441 TYR A O 1
ATOM 3246 N N . GLN A 1 442 ? 5.343 16.190 -0.626 1.00 96.81 442 GLN A N 1
ATOM 3247 C CA . GLN A 1 442 ? 5.767 17.142 -1.648 1.00 96.81 442 GLN A CA 1
ATOM 3248 C C . GLN A 1 442 ? 5.116 16.809 -2.984 1.00 96.81 442 GLN A C 1
ATOM 3250 O O . GLN A 1 442 ? 5.013 15.635 -3.343 1.00 96.81 442 GLN A O 1
ATOM 3255 N N . ASP A 1 443 ? 4.760 17.855 -3.719 1.00 95.94 443 ASP A N 1
ATOM 3256 C CA . ASP A 1 443 ? 4.237 17.750 -5.072 1.00 95.94 443 ASP A CA 1
ATOM 3257 C C . ASP A 1 443 ? 5.306 17.212 -6.031 1.00 95.94 443 ASP A C 1
ATOM 3259 O O . ASP A 1 443 ? 6.439 17.706 -6.090 1.00 95.94 443 ASP A O 1
ATOM 3263 N N . VAL A 1 444 ? 4.931 16.190 -6.791 1.00 96.1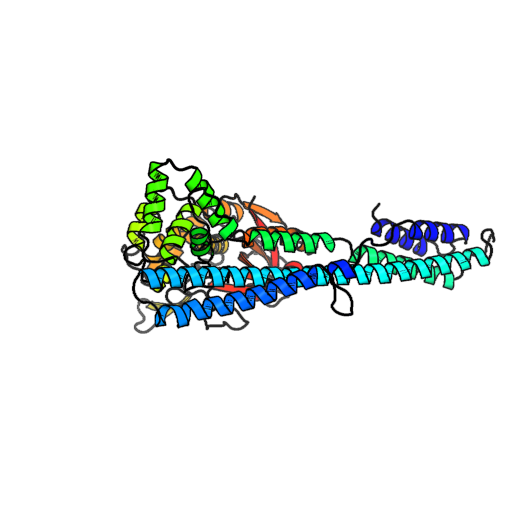9 444 VAL A N 1
ATOM 3264 C CA . VAL A 1 444 ? 5.714 15.623 -7.881 1.00 96.19 444 VAL A CA 1
ATOM 3265 C C . VAL A 1 444 ? 4.854 15.609 -9.133 1.00 96.19 444 VAL A C 1
ATOM 3267 O O . VAL A 1 444 ? 3.809 14.961 -9.199 1.00 96.19 444 VAL A O 1
ATOM 3270 N N . SER A 1 445 ? 5.332 16.315 -10.153 1.00 94.00 445 SER A N 1
ATOM 3271 C CA . SER A 1 445 ? 4.664 16.404 -11.444 1.00 94.00 445 SER A CA 1
ATOM 3272 C C . SER A 1 445 ? 4.734 15.081 -12.214 1.00 94.00 445 SER A C 1
ATOM 3274 O O . SER A 1 445 ? 5.775 14.424 -12.256 1.00 94.00 445 SER A O 1
ATOM 3276 N N . VAL A 1 446 ? 3.611 14.700 -12.827 1.00 94.50 446 VAL A N 1
ATOM 3277 C CA . VAL A 1 446 ? 3.441 13.457 -13.597 1.00 94.50 446 VAL A CA 1
ATOM 3278 C C . VAL A 1 446 ? 2.645 13.693 -14.887 1.00 94.50 446 VAL A C 1
ATOM 3280 O O . VAL A 1 446 ? 1.735 12.935 -15.227 1.00 94.50 446 VAL A O 1
ATOM 3283 N N . HIS A 1 447 ? 2.948 14.772 -15.611 1.00 89.69 447 HIS A N 1
ATOM 3284 C CA . HIS A 1 447 ? 2.204 15.175 -16.812 1.00 89.69 447 HIS A CA 1
ATOM 3285 C C . HIS A 1 447 ? 2.381 14.220 -17.996 1.00 89.69 447 HIS A C 1
ATOM 3287 O O . HIS A 1 447 ? 1.490 14.113 -18.840 1.00 89.69 447 HIS A O 1
ATOM 3293 N N . THR A 1 448 ? 3.517 13.537 -18.075 1.00 89.50 448 THR A N 1
ATOM 3294 C CA . THR A 1 448 ? 3.862 12.647 -19.189 1.00 89.50 448 THR A CA 1
ATOM 3295 C C . THR A 1 448 ? 3.768 11.170 -18.798 1.00 89.50 448 THR A C 1
ATOM 3297 O O . THR A 1 448 ? 3.941 10.824 -17.625 1.00 89.50 448 THR A O 1
ATOM 3300 N N . PRO A 1 449 ? 3.534 10.256 -19.762 1.00 89.50 449 PRO A N 1
ATOM 3301 C CA . PRO A 1 449 ? 3.616 8.818 -19.513 1.00 89.50 449 PRO A CA 1
ATOM 3302 C C . PRO A 1 449 ? 4.950 8.393 -18.890 1.00 89.50 449 PRO A C 1
ATOM 3304 O O . PRO A 1 449 ? 4.974 7.508 -18.038 1.00 89.50 449 PRO A O 1
ATOM 3307 N N . GLU A 1 450 ? 6.058 9.021 -19.281 1.00 87.12 450 GLU A N 1
ATOM 3308 C CA . GLU A 1 450 ? 7.394 8.752 -18.746 1.00 87.12 450 GLU A CA 1
ATOM 3309 C C . GLU A 1 450 ? 7.505 9.142 -17.268 1.00 87.12 450 GLU A C 1
ATOM 3311 O O . GLU A 1 450 ? 7.959 8.328 -16.463 1.00 87.12 450 GLU A O 1
ATOM 3316 N N . GLU A 1 451 ? 7.043 10.337 -16.887 1.00 93.94 451 GLU A N 1
ATOM 3317 C CA . GLU A 1 451 ? 7.032 10.784 -15.486 1.00 93.94 451 GLU A CA 1
ATOM 3318 C C . GLU A 1 451 ? 6.113 9.913 -14.624 1.00 93.94 451 GLU A C 1
ATOM 3320 O O . GLU A 1 451 ? 6.488 9.518 -13.522 1.00 93.94 451 GLU A O 1
ATOM 3325 N N . ARG A 1 452 ? 4.938 9.531 -15.139 1.00 94.88 452 ARG A N 1
ATOM 3326 C CA . ARG A 1 452 ? 4.023 8.602 -14.453 1.00 94.88 452 ARG A CA 1
ATOM 3327 C C . ARG A 1 452 ? 4.675 7.244 -14.230 1.00 94.88 452 ARG A C 1
ATOM 3329 O O . ARG A 1 452 ? 4.603 6.696 -13.133 1.00 94.88 452 ARG A O 1
ATOM 3336 N N . ARG A 1 453 ? 5.350 6.712 -15.253 1.00 91.94 453 ARG A N 1
ATOM 3337 C CA . ARG A 1 453 ? 6.072 5.437 -15.166 1.00 91.94 453 ARG A CA 1
ATOM 3338 C C . ARG A 1 453 ? 7.215 5.518 -14.145 1.00 91.94 453 ARG A C 1
ATOM 3340 O O . ARG A 1 453 ? 7.425 4.558 -13.414 1.00 91.94 453 ARG A O 1
ATOM 3347 N N . ALA A 1 454 ? 7.891 6.664 -14.048 1.00 87.94 454 ALA A N 1
ATOM 3348 C CA . ALA A 1 454 ? 8.933 6.917 -13.053 1.00 87.94 454 ALA A CA 1
ATOM 3349 C C . ALA A 1 454 ? 8.388 7.105 -11.623 1.00 87.94 454 ALA A C 1
ATOM 3351 O O . ALA A 1 454 ? 9.058 6.728 -10.665 1.00 87.94 454 ALA A O 1
ATOM 3352 N N . ALA A 1 455 ? 7.185 7.660 -11.458 1.00 95.06 455 ALA A N 1
ATOM 3353 C CA . ALA A 1 455 ? 6.567 7.874 -10.149 1.00 95.06 455 ALA A CA 1
ATOM 3354 C C . ALA A 1 455 ? 5.974 6.593 -9.537 1.00 95.06 455 ALA A C 1
ATOM 3356 O O . ALA A 1 455 ? 5.929 6.473 -8.313 1.00 95.06 455 ALA A O 1
ATOM 3357 N N . LEU A 1 456 ? 5.536 5.630 -10.358 1.00 93.38 456 LEU A N 1
ATOM 3358 C CA . LEU A 1 456 ? 4.855 4.410 -9.903 1.00 93.38 456 LEU A CA 1
ATOM 3359 C C . LEU A 1 456 ? 5.587 3.645 -8.785 1.00 93.38 456 LEU A C 1
ATOM 3361 O O . LEU A 1 456 ? 4.939 3.380 -7.773 1.00 93.38 456 LEU A O 1
ATOM 3365 N N . PRO A 1 457 ? 6.902 3.355 -8.871 1.00 88.88 457 PRO A N 1
ATOM 3366 C CA . PRO A 1 457 ? 7.599 2.654 -7.790 1.00 88.88 457 PRO A CA 1
ATOM 3367 C C . PRO A 1 457 ? 7.542 3.400 -6.449 1.00 88.88 457 PRO A C 1
ATOM 3369 O O . PRO A 1 457 ? 7.462 2.777 -5.390 1.00 88.88 457 PRO A O 1
ATOM 3372 N N . HIS A 1 458 ? 7.547 4.737 -6.482 1.00 93.12 458 HIS A N 1
ATOM 3373 C CA . HIS A 1 458 ? 7.440 5.574 -5.287 1.00 93.12 458 HIS A CA 1
ATOM 3374 C C . HIS A 1 458 ? 6.014 5.615 -4.734 1.00 93.12 458 HIS A C 1
ATOM 3376 O O . HIS A 1 458 ? 5.836 5.576 -3.517 1.00 93.12 458 HIS A O 1
ATOM 3382 N N . ILE A 1 459 ? 5.008 5.657 -5.612 1.00 94.75 459 ILE A N 1
ATOM 3383 C CA . ILE A 1 459 ? 3.590 5.566 -5.239 1.00 94.75 459 ILE A CA 1
ATOM 3384 C C . ILE A 1 459 ? 3.322 4.226 -4.549 1.00 94.75 459 ILE A C 1
ATOM 3386 O O . ILE A 1 459 ? 2.761 4.203 -3.459 1.00 94.75 459 ILE A O 1
ATOM 3390 N N . GLU A 1 460 ? 3.762 3.125 -5.156 1.00 89.81 460 GLU A N 1
ATOM 3391 C CA . GLU A 1 460 ? 3.606 1.765 -4.628 1.00 89.81 460 GLU A CA 1
ATOM 3392 C C . GLU A 1 460 ? 4.279 1.621 -3.266 1.00 89.81 460 GLU A C 1
ATOM 3394 O O . GLU A 1 460 ? 3.633 1.242 -2.294 1.00 89.81 460 GLU A O 1
ATOM 3399 N N . ALA A 1 461 ? 5.548 2.027 -3.159 1.00 86.19 461 ALA A N 1
ATOM 3400 C CA . ALA A 1 461 ? 6.267 1.995 -1.891 1.00 86.19 461 ALA A CA 1
ATOM 3401 C C . ALA A 1 461 ? 5.575 2.838 -0.806 1.00 86.19 461 ALA A C 1
ATOM 3403 O O . ALA A 1 461 ? 5.548 2.442 0.362 1.00 86.19 461 ALA A O 1
ATOM 3404 N N . ALA A 1 462 ? 5.003 3.990 -1.173 1.00 91.50 462 ALA A N 1
ATOM 3405 C CA . ALA A 1 462 ? 4.249 4.828 -0.252 1.00 91.50 462 ALA A CA 1
ATOM 3406 C C . ALA A 1 462 ? 2.998 4.103 0.264 1.00 91.50 462 ALA A C 1
ATOM 3408 O O . ALA A 1 462 ? 2.866 3.928 1.479 1.00 91.50 462 ALA A O 1
ATOM 3409 N N . VAL A 1 463 ? 2.125 3.620 -0.621 1.00 88.94 463 VAL A N 1
ATOM 3410 C CA . VAL A 1 463 ? 0.854 2.997 -0.213 1.00 88.94 463 VAL A CA 1
ATOM 3411 C C . VAL A 1 463 ? 1.038 1.630 0.449 1.00 88.94 463 VAL A C 1
ATOM 3413 O O . VAL A 1 463 ? 0.359 1.351 1.434 1.00 88.94 463 VAL A O 1
ATOM 3416 N N . ASP A 1 464 ? 2.031 0.836 0.037 1.00 82.00 464 ASP A N 1
ATOM 3417 C CA . ASP A 1 464 ? 2.416 -0.413 0.721 1.00 82.00 464 ASP A CA 1
ATOM 3418 C C . ASP A 1 464 ? 2.915 -0.146 2.148 1.00 82.00 464 ASP A C 1
ATOM 3420 O O . ASP A 1 464 ? 2.755 -0.962 3.061 1.00 82.00 464 ASP A O 1
ATOM 3424 N N . SER A 1 465 ? 3.495 1.036 2.363 1.00 81.81 465 SER A N 1
ATOM 3425 C CA . SER A 1 465 ? 3.862 1.544 3.682 1.00 81.81 465 SER A CA 1
ATOM 3426 C C . SER A 1 465 ? 2.714 2.297 4.372 1.00 81.81 465 SER A C 1
ATOM 3428 O O . SER A 1 465 ? 2.943 3.000 5.346 1.00 81.81 465 SER A O 1
ATOM 3430 N N . GLY A 1 466 ? 1.469 2.192 3.904 1.00 82.88 466 GLY A N 1
ATOM 3431 C CA . GLY A 1 466 ? 0.323 2.863 4.526 1.00 82.88 466 GLY A CA 1
ATOM 3432 C C . GLY A 1 466 ? 0.420 4.387 4.520 1.00 82.88 466 GLY A C 1
ATOM 3433 O O . GLY A 1 466 ? -0.006 5.046 5.470 1.00 82.88 466 GLY A O 1
ATOM 3434 N N . LYS A 1 467 ? 1.034 4.953 3.480 1.00 91.12 467 LYS A N 1
ATOM 3435 C CA . LYS A 1 467 ? 1.086 6.394 3.227 1.00 91.12 467 LYS A CA 1
ATOM 3436 C C . LYS A 1 467 ? 0.230 6.684 1.992 1.00 91.12 467 LYS A C 1
ATOM 3438 O O . LYS A 1 467 ? 0.716 6.487 0.879 1.00 91.12 467 LYS A O 1
ATOM 3443 N N . PRO A 1 468 ? -1.038 7.098 2.169 1.00 92.94 468 PRO A N 1
ATOM 3444 C CA . PRO A 1 468 ? -1.904 7.456 1.053 1.00 92.94 468 PRO A CA 1
ATOM 3445 C C . PRO A 1 468 ? -1.267 8.544 0.194 1.00 92.94 468 PRO A C 1
ATOM 3447 O O . PRO A 1 468 ? -0.661 9.470 0.734 1.00 92.94 468 PRO A O 1
ATOM 3450 N N . VAL A 1 469 ? -1.429 8.446 -1.122 1.00 96.44 469 VAL A N 1
ATOM 3451 C CA . VAL A 1 469 ? -0.841 9.392 -2.078 1.00 96.44 469 VAL A CA 1
ATOM 3452 C C . VAL A 1 469 ? -1.955 10.227 -2.708 1.00 96.44 469 VAL A C 1
ATOM 3454 O O . VAL A 1 469 ? -2.730 9.700 -3.515 1.00 96.44 469 VAL A O 1
ATOM 3457 N N . PRO A 1 470 ? -2.071 11.521 -2.358 1.00 95.81 470 PRO A N 1
ATOM 3458 C CA . PRO A 1 470 ? -2.943 12.444 -3.072 1.00 95.81 470 PRO A CA 1
ATOM 3459 C C . PRO A 1 470 ? -2.570 12.502 -4.556 1.00 95.81 470 PRO A C 1
ATOM 3461 O O . PRO A 1 470 ? -1.397 12.636 -4.899 1.00 95.81 470 PRO A O 1
ATOM 3464 N N . LEU A 1 471 ? -3.571 12.408 -5.429 1.00 95.00 471 LEU A N 1
ATOM 3465 C CA . LEU A 1 471 ? -3.421 12.415 -6.882 1.00 95.00 471 LEU A CA 1
ATOM 3466 C C . LEU A 1 471 ? -4.300 13.516 -7.480 1.00 95.00 471 LEU A C 1
ATOM 3468 O O . LEU A 1 471 ? -5.529 13.476 -7.365 1.00 95.00 471 LEU A O 1
ATOM 3472 N N . GLY A 1 472 ? -3.667 14.476 -8.150 1.00 91.62 472 GLY A N 1
ATOM 3473 C CA . GLY A 1 472 ? -4.336 15.481 -8.966 1.00 91.62 472 GLY A CA 1
ATOM 3474 C C . GLY A 1 472 ? -4.651 14.937 -10.359 1.00 91.62 472 GLY A C 1
ATOM 3475 O O . GLY A 1 472 ? -3.753 14.495 -11.080 1.00 91.62 472 GLY A O 1
ATOM 3476 N N . VAL A 1 473 ? -5.926 14.996 -10.748 1.00 88.38 473 VAL A N 1
ATOM 3477 C CA . VAL A 1 473 ? -6.400 14.661 -12.096 1.00 88.38 473 VAL A CA 1
ATOM 3478 C C . VAL A 1 473 ? -7.012 15.880 -12.774 1.00 88.38 473 VAL A C 1
ATOM 3480 O O . VAL A 1 473 ? -7.859 16.580 -12.213 1.00 88.38 473 VAL A O 1
ATOM 3483 N N . PHE A 1 474 ? -6.581 16.140 -14.004 1.00 82.62 474 PHE A N 1
ATOM 3484 C CA . PHE A 1 474 ? -6.948 17.332 -14.766 1.00 82.62 474 PHE A CA 1
ATOM 3485 C C . PHE A 1 474 ? -7.561 16.963 -16.121 1.00 82.62 474 PHE A C 1
ATOM 3487 O O . PHE A 1 474 ? -7.478 15.809 -16.558 1.00 82.62 474 PHE A O 1
ATOM 3494 N N . PRO A 1 475 ? -8.236 17.915 -16.791 1.00 73.81 475 PRO A N 1
ATOM 3495 C CA . PRO A 1 475 ? -8.744 17.684 -18.132 1.00 73.81 475 PRO A CA 1
ATOM 3496 C C . PRO A 1 475 ? -7.591 17.481 -19.118 1.00 73.81 475 PRO A C 1
ATOM 3498 O O . PRO A 1 475 ? -6.636 18.253 -19.095 1.00 73.81 475 PRO A O 1
ATOM 3501 N N . THR A 1 476 ? -7.736 16.524 -20.037 1.00 69.62 476 THR A N 1
ATOM 3502 C CA . THR A 1 476 ? -6.764 16.259 -21.119 1.00 69.62 476 THR A CA 1
ATOM 3503 C C . THR A 1 476 ? -6.567 17.462 -22.057 1.00 69.62 476 THR A C 1
ATOM 3505 O O . THR A 1 476 ? -5.493 17.662 -22.613 1.00 69.62 476 THR A O 1
ATOM 3508 N N . ASP A 1 477 ? -7.600 18.298 -22.219 1.00 71.44 477 ASP A N 1
ATOM 3509 C CA . ASP A 1 477 ? -7.535 19.601 -22.900 1.00 71.44 477 ASP A CA 1
ATOM 3510 C C . ASP A 1 477 ? -8.028 20.687 -21.924 1.00 71.44 477 ASP A C 1
ATOM 3512 O O . ASP A 1 477 ? -9.235 20.967 -21.859 1.00 71.44 477 ASP A O 1
ATOM 3516 N N . PRO A 1 478 ? -7.140 21.230 -21.071 1.00 69.25 478 PRO A N 1
ATOM 3517 C CA . PRO A 1 478 ? -7.525 22.138 -20.004 1.00 69.25 478 PRO A CA 1
ATOM 3518 C C . PRO A 1 478 ? -8.011 23.467 -20.585 1.00 69.25 478 PRO A C 1
ATOM 3520 O O . PRO A 1 478 ? -7.230 24.325 -20.992 1.00 69.25 478 PRO A O 1
ATOM 3523 N N . LYS A 1 479 ? -9.332 23.659 -20.592 1.00 68.31 479 LYS A N 1
ATOM 3524 C CA . LYS A 1 479 ? -9.945 24.945 -20.931 1.00 68.31 479 LYS A CA 1
ATOM 3525 C C . LYS A 1 479 ? -10.140 25.744 -19.652 1.00 68.31 479 LYS A C 1
ATOM 3527 O O . LYS A 1 479 ? -10.944 25.318 -18.818 1.00 68.31 479 LYS A O 1
ATOM 3532 N N . PRO A 1 480 ? -9.432 26.873 -19.486 1.00 69.38 480 PRO A N 1
ATOM 3533 C CA . PRO A 1 480 ? -9.703 27.754 -18.372 1.00 69.38 480 PRO A CA 1
ATOM 3534 C C . PRO A 1 480 ? -11.146 28.244 -18.464 1.00 69.38 480 PRO A C 1
ATOM 3536 O O . PRO A 1 480 ? -11.699 28.436 -19.553 1.00 69.38 480 PRO A O 1
ATOM 3539 N N . ASP A 1 481 ? -11.772 28.415 -17.312 1.00 67.69 481 ASP A N 1
ATOM 3540 C CA . ASP A 1 481 ? -13.093 29.005 -17.242 1.00 67.69 481 ASP A CA 1
ATOM 3541 C C . ASP A 1 481 ? -13.062 30.512 -17.539 1.00 67.69 481 ASP A C 1
ATOM 3543 O O . ASP A 1 481 ? -12.044 31.093 -17.921 1.00 67.69 481 ASP A O 1
ATOM 3547 N N . LYS A 1 482 ? -14.216 31.163 -17.374 1.00 71.56 482 LYS A N 1
ATOM 3548 C CA . LYS A 1 482 ? -14.376 32.609 -17.581 1.00 71.56 482 LYS A CA 1
ATOM 3549 C C . LYS A 1 482 ? -13.430 33.470 -16.724 1.00 71.56 482 LYS A C 1
ATOM 3551 O O . LYS A 1 482 ? -13.210 34.623 -17.082 1.00 71.56 482 LYS A O 1
ATOM 3556 N N . ASP A 1 483 ? -12.898 32.917 -15.635 1.00 71.62 483 ASP A N 1
ATOM 3557 C CA . ASP A 1 483 ? -12.015 33.584 -14.682 1.00 71.62 483 ASP A CA 1
ATOM 3558 C C . ASP A 1 483 ? -10.543 33.150 -14.872 1.00 71.62 483 ASP A C 1
ATOM 3560 O O . ASP A 1 483 ? -9.662 33.584 -14.132 1.00 71.62 483 ASP A O 1
ATOM 3564 N N . GLY A 1 484 ? -10.248 32.340 -15.900 1.00 64.75 484 GLY A N 1
ATOM 3565 C CA . GLY A 1 484 ? -8.896 31.888 -16.228 1.00 64.75 484 GLY A CA 1
ATOM 3566 C C . GLY A 1 484 ? -8.459 30.610 -15.503 1.00 64.75 484 GLY A C 1
ATOM 3567 O O . GLY A 1 484 ? -7.293 30.232 -15.609 1.00 64.75 484 GLY A O 1
ATOM 3568 N N . VAL A 1 485 ? -9.357 29.940 -14.773 1.00 65.94 485 VAL A N 1
ATOM 3569 C CA . VAL A 1 485 ? -9.025 28.808 -13.894 1.00 65.94 485 VAL A CA 1
ATOM 3570 C C . VAL A 1 485 ? -9.281 27.477 -14.595 1.00 65.94 485 VAL A C 1
ATOM 3572 O O . VAL A 1 485 ? -10.369 27.230 -15.114 1.00 65.94 485 VAL A O 1
ATOM 3575 N N . VAL A 1 486 ? -8.287 26.588 -14.582 1.00 67.56 486 VAL A N 1
ATOM 3576 C CA . VAL A 1 486 ? -8.451 25.188 -14.996 1.00 67.56 486 VAL A CA 1
ATOM 3577 C C . VAL A 1 486 ? -8.859 24.370 -13.775 1.00 67.56 486 VAL A C 1
ATOM 3579 O O . VAL A 1 486 ? -8.122 24.300 -12.795 1.00 67.56 486 VAL A O 1
ATOM 3582 N N . TYR A 1 487 ? -10.027 23.736 -13.838 1.00 70.88 487 TYR A N 1
ATOM 3583 C CA . TYR A 1 487 ? -10.513 22.882 -12.757 1.00 70.88 487 TYR A CA 1
ATOM 3584 C C . TYR A 1 487 ? -9.886 21.489 -12.828 1.00 70.88 487 TYR A C 1
ATOM 3586 O O . TYR A 1 487 ? -10.071 20.782 -13.819 1.00 70.88 487 TYR A O 1
ATOM 3594 N N . GLY A 1 488 ? -9.191 21.101 -11.761 1.00 78.94 488 GLY A N 1
ATOM 3595 C CA . GLY A 1 488 ? -8.787 19.723 -11.488 1.00 78.94 488 GLY A CA 1
ATOM 3596 C C . GLY A 1 488 ? -9.678 19.071 -10.430 1.00 78.94 488 GLY A C 1
ATOM 3597 O O . GLY A 1 488 ? -10.536 19.716 -9.823 1.00 78.94 488 GLY A O 1
ATOM 3598 N N . HIS A 1 489 ? -9.463 17.784 -10.200 1.00 86.44 489 HIS A N 1
ATOM 3599 C CA . HIS A 1 489 ? -10.057 17.014 -9.109 1.00 86.44 489 HIS A CA 1
ATOM 3600 C C . HIS A 1 489 ? -8.943 16.289 -8.369 1.00 86.44 489 HIS A C 1
ATOM 3602 O O . HIS A 1 489 ? -7.981 15.849 -8.993 1.00 86.44 489 HIS A O 1
ATOM 3608 N N . GLN A 1 490 ? -9.059 16.173 -7.050 1.00 88.62 490 GLN A N 1
ATOM 3609 C CA . GLN A 1 490 ? -8.123 15.377 -6.270 1.00 88.62 490 GLN A CA 1
ATOM 3610 C C . GLN A 1 490 ? -8.799 14.095 -5.808 1.00 88.62 490 GLN A C 1
ATOM 3612 O O . GLN A 1 490 ? -9.869 14.119 -5.196 1.00 88.62 490 GLN A O 1
ATOM 3617 N N . VAL A 1 491 ? -8.125 12.986 -6.076 1.00 90.81 491 VAL A N 1
ATOM 3618 C CA . VAL A 1 491 ? -8.439 11.652 -5.565 1.00 90.81 491 VAL A CA 1
ATOM 3619 C C . VAL A 1 491 ? -7.290 11.176 -4.676 1.00 90.81 491 VAL A C 1
ATOM 3621 O O . VAL A 1 491 ? -6.254 11.836 -4.574 1.00 90.81 491 VAL A O 1
ATOM 3624 N N . MET A 1 492 ? -7.466 10.047 -3.999 1.00 92.56 492 MET A N 1
ATOM 3625 C CA . MET A 1 492 ? -6.439 9.475 -3.129 1.00 92.56 492 MET A CA 1
ATOM 3626 C C . MET A 1 492 ? -6.101 8.060 -3.575 1.00 92.56 492 MET A C 1
ATOM 3628 O O . MET A 1 492 ? -6.992 7.222 -3.646 1.00 92.56 492 MET A O 1
ATOM 3632 N N . ILE A 1 493 ? -4.827 7.769 -3.820 1.00 93.38 493 ILE A N 1
ATOM 3633 C CA . ILE A 1 493 ? -4.362 6.393 -4.004 1.00 93.38 493 ILE A CA 1
ATOM 3634 C C . ILE A 1 493 ? -4.163 5.792 -2.610 1.00 93.38 493 ILE A C 1
ATOM 3636 O O . ILE A 1 493 ? -3.395 6.326 -1.805 1.00 93.38 493 ILE A O 1
ATOM 3640 N N . LEU A 1 494 ? -4.886 4.714 -2.311 1.00 87.56 494 LEU A N 1
ATOM 3641 C CA . LEU A 1 494 ? -4.913 4.091 -0.984 1.00 87.56 494 LEU A CA 1
ATOM 3642 C C . LEU A 1 494 ? -4.084 2.816 -0.903 1.00 87.56 494 LEU A C 1
ATOM 3644 O O . LEU A 1 494 ? -3.541 2.518 0.159 1.00 87.56 494 LEU A O 1
ATOM 3648 N N . ALA A 1 495 ? -3.979 2.083 -2.010 1.00 83.69 495 ALA A N 1
ATOM 3649 C CA . ALA A 1 495 ? -3.280 0.811 -2.054 1.00 83.69 495 ALA A CA 1
ATOM 3650 C C . ALA A 1 495 ? -2.802 0.449 -3.461 1.00 83.69 495 ALA A C 1
ATOM 3652 O O . ALA A 1 495 ? -3.267 1.000 -4.463 1.00 83.69 495 ALA A O 1
ATOM 3653 N N . ALA A 1 496 ? -1.889 -0.518 -3.523 1.00 84.50 496 ALA A N 1
ATOM 3654 C CA . ALA A 1 496 ? -1.425 -1.146 -4.748 1.00 84.50 496 ALA A CA 1
ATOM 3655 C C . ALA A 1 496 ? -1.536 -2.672 -4.621 1.00 84.50 496 ALA A C 1
ATOM 3657 O O . ALA A 1 496 ? -1.248 -3.252 -3.576 1.00 84.50 496 ALA A O 1
ATOM 3658 N N . GLN A 1 497 ? -1.953 -3.338 -5.696 1.00 76.38 497 GLN A N 1
ATOM 3659 C CA . GLN A 1 497 ? -2.002 -4.797 -5.759 1.00 76.38 497 GLN A CA 1
ATOM 3660 C C . GLN A 1 497 ? -1.761 -5.258 -7.193 1.00 76.38 497 GLN A C 1
ATOM 3662 O O . GLN A 1 497 ? -2.505 -4.904 -8.107 1.00 76.38 497 GLN A O 1
ATOM 3667 N N . GLY A 1 498 ? -0.730 -6.081 -7.398 1.00 74.12 498 GLY A N 1
ATOM 3668 C CA . GLY A 1 498 ? -0.402 -6.604 -8.725 1.00 74.12 498 GLY A CA 1
ATOM 3669 C C . GLY A 1 498 ? -0.150 -5.477 -9.727 1.00 74.12 498 GLY A C 1
ATOM 3670 O O . GLY A 1 498 ? 0.764 -4.678 -9.545 1.00 74.12 498 GLY A O 1
ATOM 3671 N N . ASP A 1 499 ? -0.957 -5.406 -10.782 1.00 77.25 499 ASP A N 1
ATOM 3672 C CA . ASP A 1 499 ? -0.906 -4.378 -11.824 1.00 77.25 499 ASP A CA 1
ATOM 3673 C C . ASP A 1 499 ? -1.885 -3.216 -11.591 1.00 77.25 499 ASP A C 1
ATOM 3675 O O . ASP A 1 499 ? -2.122 -2.441 -12.517 1.00 77.25 499 ASP A O 1
ATOM 3679 N N . LYS A 1 500 ? -2.458 -3.073 -10.388 1.00 85.62 500 LYS A N 1
ATOM 3680 C CA . LYS A 1 500 ? -3.512 -2.091 -10.100 1.00 85.62 500 LYS A CA 1
ATOM 3681 C C . LYS A 1 500 ? -3.226 -1.201 -8.892 1.00 85.62 500 LYS A C 1
ATOM 3683 O O . LYS A 1 500 ? -2.462 -1.564 -7.998 1.00 85.62 500 LYS A O 1
ATOM 3688 N N . LEU A 1 501 ? -3.886 -0.046 -8.888 1.00 89.69 501 LEU A N 1
ATOM 3689 C CA . LEU A 1 501 ? -3.954 0.938 -7.813 1.00 89.69 501 LEU A CA 1
ATOM 3690 C C . LEU A 1 501 ? -5.415 1.101 -7.380 1.00 89.69 501 LEU A C 1
ATOM 3692 O O . LEU A 1 501 ? -6.289 1.256 -8.235 1.00 89.69 501 LEU A O 1
ATOM 3696 N N . GLU A 1 502 ? -5.673 1.092 -6.076 1.00 87.88 502 GLU A N 1
ATOM 3697 C CA . GLU A 1 502 ? -6.980 1.441 -5.516 1.00 87.88 502 GLU A CA 1
ATOM 3698 C C . GLU A 1 502 ? -7.050 2.947 -5.285 1.00 87.88 502 GLU A C 1
ATOM 3700 O O . GLU A 1 502 ? -6.209 3.523 -4.586 1.00 87.88 502 GLU A O 1
ATOM 3705 N N . ILE A 1 503 ? -8.056 3.585 -5.877 1.00 89.50 503 ILE A N 1
ATOM 3706 C CA . ILE A 1 503 ? -8.234 5.031 -5.828 1.00 89.50 503 ILE A CA 1
ATOM 3707 C C . ILE A 1 503 ? -9.561 5.359 -5.156 1.00 89.50 503 ILE A C 1
ATOM 3709 O O . ILE A 1 503 ? -10.621 4.989 -5.654 1.00 89.50 503 ILE A O 1
ATOM 3713 N N . TYR A 1 504 ? -9.501 6.111 -4.058 1.00 87.56 504 TYR A N 1
ATOM 3714 C CA . TYR A 1 504 ? -10.659 6.736 -3.434 1.00 87.56 504 TYR A CA 1
ATOM 3715 C C . TYR A 1 504 ? -10.995 8.057 -4.112 1.00 87.56 504 TYR A C 1
ATOM 3717 O O . TYR A 1 504 ? -10.201 9.006 -4.120 1.00 87.56 504 TYR A O 1
ATOM 3725 N N . ASN A 1 505 ? -12.213 8.128 -4.633 1.00 86.62 505 ASN A N 1
ATOM 3726 C CA . ASN A 1 505 ? -12.809 9.357 -5.104 1.00 86.62 505 ASN A CA 1
ATOM 3727 C C . ASN A 1 505 ? -13.668 9.960 -3.975 1.00 86.62 505 ASN A C 1
ATOM 3729 O O . ASN A 1 505 ? -14.583 9.286 -3.492 1.00 86.62 505 ASN A O 1
ATOM 3733 N N . PRO A 1 506 ? -13.451 11.234 -3.577 1.00 83.25 506 PRO A N 1
ATOM 3734 C CA . PRO A 1 506 ? -14.248 11.896 -2.538 1.00 83.25 506 PRO A CA 1
ATOM 3735 C C . PRO A 1 506 ? -15.737 12.066 -2.884 1.00 83.25 506 PRO A C 1
ATOM 3737 O O . PRO A 1 506 ? -16.490 12.609 -2.082 1.00 83.25 506 PRO A O 1
ATOM 3740 N N . TRP A 1 507 ? -16.185 11.577 -4.041 1.00 81.62 507 TRP A N 1
ATOM 3741 C CA . TRP A 1 507 ? -17.598 11.340 -4.341 1.00 81.62 507 TRP A CA 1
ATOM 3742 C C . TRP A 1 507 ? -18.186 10.096 -3.651 1.00 81.62 507 TRP A C 1
ATOM 3744 O O . TRP A 1 507 ? -19.354 9.784 -3.859 1.00 81.62 507 TRP A O 1
ATOM 3754 N N . GLY A 1 508 ? -17.406 9.403 -2.814 1.00 77.62 508 GLY A N 1
ATOM 3755 C CA . GLY A 1 508 ? -17.890 8.353 -1.914 1.00 77.62 508 GLY A CA 1
ATOM 3756 C C . GLY A 1 508 ? -17.682 6.925 -2.417 1.00 77.62 508 GLY A C 1
ATOM 3757 O O . GLY A 1 508 ? -18.422 6.029 -2.012 1.00 77.62 508 GLY A O 1
ATOM 3758 N N . PHE A 1 509 ? -16.701 6.686 -3.290 1.00 79.19 509 PHE A N 1
ATOM 3759 C CA . PHE A 1 509 ? -16.393 5.338 -3.778 1.00 79.19 509 PHE A CA 1
ATOM 3760 C C . PHE A 1 509 ? -14.893 5.107 -3.969 1.00 79.19 509 PHE A C 1
ATOM 3762 O O . PHE A 1 509 ? -14.132 6.057 -4.170 1.00 79.19 509 PHE A O 1
ATOM 3769 N N . THR A 1 510 ? -14.485 3.839 -3.951 1.00 81.81 510 THR A N 1
ATOM 3770 C CA . THR A 1 510 ? -13.180 3.400 -4.455 1.00 81.81 510 THR A CA 1
ATOM 3771 C C . THR A 1 510 ? -13.318 2.623 -5.755 1.00 81.81 510 THR A C 1
ATOM 3773 O O . THR A 1 510 ? -14.367 2.055 -6.075 1.00 81.81 510 THR A O 1
ATOM 3776 N N . GLU A 1 511 ? -12.248 2.616 -6.540 1.00 84.00 511 GLU A N 1
ATOM 3777 C CA . GLU A 1 511 ? -12.163 1.854 -7.779 1.00 84.00 511 GLU A CA 1
ATOM 3778 C C . GLU A 1 511 ? -10.709 1.454 -8.044 1.00 84.00 511 GLU A C 1
ATOM 3780 O O . GLU A 1 511 ? -9.768 2.192 -7.741 1.00 84.00 511 GLU A O 1
ATOM 3785 N N . TRP A 1 512 ? -10.532 0.263 -8.613 1.00 86.38 512 TRP A N 1
ATOM 3786 C CA . TRP A 1 512 ? -9.224 -0.246 -9.005 1.00 86.38 512 TRP A CA 1
ATOM 3787 C C . TRP A 1 512 ? -8.920 0.124 -10.448 1.00 86.38 512 TRP A C 1
ATOM 3789 O O . TRP A 1 512 ? -9.593 -0.350 -11.363 1.00 86.38 512 TRP A O 1
ATOM 3799 N N . VAL A 1 513 ? -7.844 0.876 -10.661 1.00 87.62 513 VAL A N 1
ATOM 3800 C CA . VAL A 1 513 ? -7.321 1.166 -12.000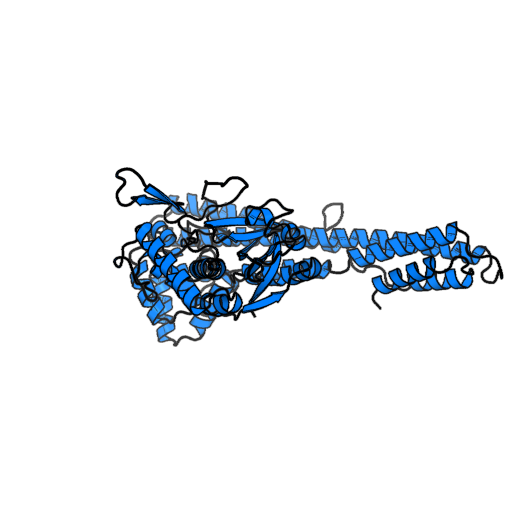 1.00 87.62 513 VAL A CA 1
ATOM 3801 C C . VAL A 1 513 ? -6.013 0.446 -12.236 1.00 87.62 513 VAL A C 1
ATOM 3803 O O . VAL A 1 513 ? -5.205 0.274 -11.329 1.00 87.62 513 VAL A O 1
ATOM 3806 N N . THR A 1 514 ? -5.774 0.025 -13.469 1.00 89.06 514 THR A N 1
ATOM 3807 C CA . THR A 1 514 ? -4.477 -0.540 -13.839 1.00 89.06 514 THR A CA 1
ATOM 3808 C C . THR A 1 514 ? -3.391 0.538 -13.820 1.00 89.06 514 THR A C 1
ATOM 3810 O O . THR A 1 514 ? -3.623 1.702 -14.156 1.00 89.06 514 THR A O 1
ATOM 3813 N N . LYS A 1 515 ? -2.161 0.143 -13.499 1.00 89.56 515 LYS A N 1
ATOM 3814 C CA . LYS A 1 515 ? -0.968 0.996 -13.598 1.00 89.56 515 LYS A CA 1
ATOM 3815 C C . LYS A 1 515 ? -0.780 1.519 -15.024 1.00 89.56 515 LYS A C 1
ATOM 3817 O O . LYS A 1 515 ? -0.333 2.645 -15.211 1.00 89.56 515 LYS A O 1
ATOM 3822 N N . GLN A 1 516 ? -1.179 0.735 -16.028 1.00 86.12 516 GLN A N 1
ATOM 3823 C CA . GLN A 1 516 ? -1.152 1.158 -17.426 1.00 86.12 516 GLN A CA 1
ATOM 3824 C C . GLN A 1 516 ? -2.180 2.263 -17.714 1.00 86.12 516 GLN A C 1
ATOM 3826 O O . GLN A 1 516 ? -1.823 3.247 -18.350 1.00 86.12 516 GLN A O 1
ATOM 3831 N N . GLN A 1 517 ? -3.406 2.177 -17.180 1.00 89.75 517 GLN A N 1
ATOM 3832 C CA . GLN A 1 517 ? -4.378 3.278 -17.266 1.00 89.75 517 GLN A CA 1
ATOM 3833 C C . GLN A 1 517 ? -3.865 4.552 -16.588 1.00 89.75 517 GLN A C 1
ATOM 3835 O O . GLN A 1 517 ? -4.086 5.643 -17.110 1.00 89.75 517 GLN A O 1
ATOM 3840 N N . PHE A 1 518 ? -3.161 4.429 -15.457 1.00 92.44 518 PHE A N 1
ATOM 3841 C CA . PHE A 1 518 ? -2.486 5.565 -14.830 1.00 92.44 518 PHE A CA 1
ATOM 3842 C C . PHE A 1 518 ? -1.444 6.174 -15.778 1.00 92.44 518 PHE A C 1
ATOM 3844 O O . PHE A 1 518 ? -1.549 7.353 -16.098 1.00 92.44 518 PHE A O 1
ATOM 3851 N N . ILE A 1 519 ? -0.502 5.375 -16.298 1.00 90.56 519 ILE A N 1
ATOM 3852 C CA . ILE A 1 519 ? 0.543 5.828 -17.237 1.00 90.56 519 ILE A CA 1
ATOM 3853 C C . ILE A 1 519 ? -0.064 6.517 -18.467 1.00 90.56 519 ILE A C 1
ATOM 3855 O O . ILE A 1 519 ? 0.357 7.616 -18.838 1.00 90.56 519 ILE A O 1
ATOM 3859 N N . ASP A 1 520 ? -1.085 5.908 -19.065 1.00 88.50 520 ASP A N 1
ATOM 3860 C CA . ASP A 1 520 ? -1.695 6.377 -20.310 1.00 88.50 520 ASP A CA 1
ATOM 3861 C C . ASP A 1 520 ? -2.640 7.573 -20.117 1.00 88.50 520 ASP A C 1
ATOM 3863 O O . ASP A 1 520 ? -3.141 8.110 -21.103 1.00 88.50 520 ASP A O 1
ATOM 3867 N N . GLY A 1 521 ? -2.888 8.016 -18.878 1.00 87.19 521 GLY A N 1
ATOM 3868 C CA . GLY A 1 521 ? -3.804 9.126 -18.596 1.00 87.19 521 GLY A CA 1
ATOM 3869 C C . GLY A 1 521 ? -5.266 8.779 -18.871 1.00 87.19 521 GLY A C 1
ATOM 3870 O O . GLY A 1 521 ? -6.016 9.571 -19.430 1.00 87.19 521 GLY A O 1
ATOM 3871 N N . GLN A 1 522 ? -5.679 7.561 -18.521 1.00 86.19 522 GLN A N 1
ATOM 3872 C CA . GLN A 1 522 ? -7.013 7.028 -18.810 1.00 86.19 522 GLN A CA 1
ATOM 3873 C C . GLN A 1 522 ? -7.884 6.937 -17.551 1.00 86.19 522 GLN A C 1
ATOM 3875 O O . GLN A 1 522 ? -8.587 5.950 -17.342 1.00 86.19 522 GLN A O 1
ATOM 3880 N N . LEU A 1 523 ? -7.870 7.978 -16.711 1.00 84.88 523 LEU A N 1
ATOM 3881 C CA . LEU A 1 523 ? -8.637 8.022 -15.455 1.00 84.88 523 LEU A CA 1
ATOM 3882 C C . LEU A 1 523 ? -10.037 8.652 -15.602 1.00 84.88 523 LEU A C 1
ATOM 3884 O O . LEU A 1 523 ? -10.674 9.011 -14.617 1.00 84.88 523 LEU A O 1
ATOM 3888 N N . GLY A 1 524 ? -10.548 8.800 -16.829 1.00 73.62 524 GLY A N 1
ATOM 3889 C CA . GLY A 1 524 ? -11.839 9.457 -17.079 1.00 73.62 524 GLY A CA 1
ATOM 3890 C C . GLY A 1 524 ? -13.045 8.741 -16.451 1.00 73.62 524 GLY A C 1
ATOM 3891 O O . GLY A 1 524 ? -13.994 9.394 -16.009 1.00 73.62 524 GLY A O 1
ATOM 3892 N N . GLU A 1 525 ? -13.009 7.407 -16.355 1.00 70.81 525 GLU A N 1
ATOM 3893 C CA . GLU A 1 525 ? -14.089 6.630 -15.729 1.00 70.81 525 GLU A CA 1
ATOM 3894 C C . GLU A 1 525 ? -14.207 6.916 -14.225 1.00 70.81 525 GLU A C 1
ATOM 3896 O O . GLU A 1 525 ? -15.325 7.155 -13.757 1.00 70.81 525 GLU A O 1
ATOM 3901 N N . LEU A 1 526 ? -13.071 7.068 -13.528 1.00 74.69 526 LEU A N 1
ATOM 3902 C CA . LEU A 1 526 ? -13.011 7.494 -12.124 1.00 74.69 526 LEU A CA 1
ATOM 3903 C C . LEU A 1 526 ? -13.668 8.855 -11.898 1.00 74.69 526 LEU A C 1
ATOM 3905 O O . LEU A 1 526 ? -14.206 9.110 -10.826 1.00 74.69 526 LEU A O 1
ATOM 3909 N N . THR A 1 527 ? -13.633 9.749 -12.888 1.00 66.81 527 THR A N 1
ATOM 3910 C CA . THR A 1 527 ? -14.170 11.114 -12.779 1.00 66.81 527 THR A CA 1
ATOM 3911 C C . THR A 1 527 ? -15.493 11.305 -13.523 1.00 66.81 527 THR A C 1
ATOM 3913 O O . THR A 1 527 ? -15.929 12.433 -13.772 1.00 66.81 527 THR A O 1
ATOM 3916 N N . SER A 1 528 ? -16.192 10.201 -13.822 1.00 61.00 528 SER A N 1
ATOM 3917 C CA . SER A 1 528 ? -17.538 10.191 -14.414 1.00 61.00 528 SER A CA 1
ATOM 3918 C C . SER A 1 528 ? -17.652 10.888 -15.780 1.00 61.00 528 SER A C 1
ATOM 3920 O O . SER A 1 528 ? -18.736 11.337 -16.163 1.00 61.00 528 SER A O 1
ATOM 3922 N N . LYS A 1 529 ? -16.568 10.946 -16.565 1.00 51.69 529 LYS A N 1
ATOM 3923 C CA . LYS A 1 529 ? -16.581 11.496 -17.930 1.00 51.69 529 LYS A CA 1
ATOM 3924 C C . LYS A 1 529 ? -15.880 10.561 -18.918 1.00 51.69 529 LYS A C 1
ATOM 3926 O O . LYS A 1 529 ? -14.798 10.053 -18.663 1.00 51.69 529 LYS A O 1
ATOM 3931 N N . THR A 1 530 ? -16.501 10.352 -20.081 1.00 41.28 530 THR A N 1
ATOM 3932 C CA . THR A 1 530 ? -15.939 9.568 -21.197 1.00 41.28 530 THR A CA 1
ATOM 3933 C C . THR A 1 530 ? -14.499 9.995 -21.541 1.00 41.28 530 THR A C 1
ATOM 3935 O O . THR A 1 530 ? -14.198 11.191 -21.457 1.00 41.28 530 THR A O 1
ATOM 3938 N N . PRO A 1 531 ? -13.637 9.058 -21.987 1.00 42.81 531 PRO A N 1
ATOM 3939 C CA . PRO A 1 531 ? -12.168 9.177 -22.000 1.00 42.81 531 PRO A CA 1
ATOM 3940 C C . PRO A 1 531 ? -11.577 10.287 -22.886 1.00 42.81 531 PRO A C 1
ATOM 3942 O O . PRO A 1 531 ? -10.371 10.471 -22.907 1.00 42.81 531 PRO A O 1
ATOM 3945 N N . THR A 1 532 ? -12.398 11.049 -23.611 1.00 41.72 532 THR A N 1
ATOM 3946 C CA . THR A 1 532 ? -11.962 12.130 -24.511 1.00 41.72 532 THR A CA 1
ATOM 3947 C C . THR A 1 532 ? -12.492 13.515 -24.112 1.00 41.72 532 THR A C 1
ATOM 3949 O O . THR A 1 532 ? -12.393 14.459 -24.890 1.00 41.72 532 THR A O 1
ATOM 3952 N N . GLY A 1 533 ? -13.091 13.660 -22.922 1.00 42.84 533 GLY A N 1
ATOM 3953 C CA . GLY A 1 533 ? -13.592 14.953 -22.421 1.00 42.84 533 GLY A CA 1
ATOM 3954 C C . GLY A 1 533 ? -13.672 15.071 -20.894 1.00 42.84 533 GLY A C 1
ATOM 3955 O O . GLY A 1 533 ? -14.384 15.943 -20.387 1.00 42.84 533 GLY A O 1
ATOM 3956 N N . GLY A 1 534 ? -13.004 14.164 -20.172 1.00 56.94 534 GLY A N 1
ATOM 3957 C CA . GLY A 1 534 ? -13.016 14.045 -18.713 1.00 56.94 534 GLY A CA 1
ATOM 3958 C C . GLY A 1 534 ? -11.779 14.584 -18.006 1.00 56.94 534 GLY A C 1
ATOM 3959 O O . GLY A 1 534 ? -10.832 15.013 -18.656 1.00 56.94 534 GLY A O 1
ATOM 3960 N N . LEU A 1 535 ? -11.805 14.554 -16.668 1.00 61.62 535 LEU A N 1
ATOM 3961 C CA . LEU A 1 535 ? -10.611 14.722 -15.836 1.00 61.62 535 LEU A CA 1
ATOM 3962 C C . LEU A 1 535 ? -9.877 13.376 -15.845 1.00 61.62 535 LEU A C 1
ATOM 3964 O O . LEU A 1 535 ? -10.185 12.504 -15.036 1.00 61.62 535 LEU A O 1
ATOM 3968 N N . ALA A 1 536 ? -9.031 13.153 -16.846 1.00 74.31 536 ALA A N 1
ATOM 3969 C CA . ALA A 1 536 ? -8.456 11.836 -17.117 1.00 74.31 536 ALA A CA 1
ATOM 3970 C C . ALA A 1 536 ? -6.943 11.780 -16.895 1.00 74.31 536 ALA A C 1
ATOM 3972 O O . ALA A 1 536 ? -6.417 10.690 -16.674 1.00 74.31 536 ALA A O 1
ATOM 3973 N N . ASP A 1 537 ? -6.268 12.930 -16.892 1.00 85.00 537 ASP A N 1
ATOM 3974 C CA . ASP A 1 537 ? -4.814 12.992 -16.915 1.00 85.00 537 ASP A CA 1
ATOM 3975 C C . ASP A 1 537 ? -4.277 13.194 -15.492 1.00 85.00 537 ASP A C 1
ATOM 3977 O O . ASP A 1 537 ? -4.505 14.261 -14.908 1.00 85.00 537 ASP A O 1
ATOM 3981 N N . PRO A 1 538 ? -3.536 12.219 -14.926 1.00 89.56 538 PRO A N 1
ATOM 3982 C CA . PRO A 1 538 ? -2.662 12.473 -13.790 1.00 89.56 538 PRO A CA 1
ATOM 3983 C C . PRO A 1 538 ? -1.723 13.626 -14.125 1.00 89.56 538 PRO A C 1
ATOM 3985 O O . PRO A 1 538 ? -1.076 13.614 -15.176 1.00 89.56 538 PRO A O 1
ATOM 3988 N N . SER A 1 539 ? -1.654 14.614 -13.245 1.00 89.25 539 SER A N 1
ATOM 3989 C CA . SER A 1 539 ? -0.773 15.774 -13.414 1.00 89.25 539 SER A CA 1
ATOM 3990 C C . SER A 1 539 ? 0.215 15.934 -12.271 1.00 89.25 539 SER A C 1
ATOM 3992 O O . SER A 1 539 ? 1.314 16.439 -12.479 1.00 89.25 539 SER A O 1
ATOM 3994 N N . SER A 1 540 ? -0.192 15.528 -11.072 1.00 92.94 540 SER A N 1
ATOM 3995 C CA . SER A 1 540 ? 0.568 15.677 -9.841 1.00 92.94 540 SER A CA 1
ATOM 3996 C C . SER A 1 540 ? 0.244 14.552 -8.874 1.00 92.94 540 SER A C 1
ATOM 3998 O O . SER A 1 540 ? -0.893 14.076 -8.805 1.00 92.94 540 SER A O 1
ATOM 4000 N N . VAL A 1 541 ? 1.249 14.147 -8.111 1.00 96.31 541 VAL A N 1
ATOM 4001 C CA . VAL A 1 541 ? 1.108 13.272 -6.951 1.00 96.31 541 VAL A CA 1
ATOM 4002 C C . VAL A 1 541 ? 1.847 13.885 -5.774 1.00 96.31 541 VAL A C 1
ATOM 4004 O O . VAL A 1 541 ? 2.975 14.346 -5.912 1.00 96.31 541 VAL A O 1
ATOM 4007 N N . GLU A 1 542 ? 1.233 13.863 -4.599 1.00 97.19 542 GLU A N 1
ATOM 4008 C CA . GLU A 1 542 ? 1.894 14.292 -3.369 1.00 97.19 542 GLU A CA 1
ATOM 4009 C C . GLU A 1 542 ? 2.632 13.089 -2.775 1.00 97.19 542 GLU A C 1
ATOM 4011 O O . GLU A 1 542 ? 2.016 12.203 -2.178 1.00 97.19 542 GLU A O 1
ATOM 4016 N N . LEU A 1 543 ? 3.953 13.026 -2.948 1.00 96.56 543 LEU A N 1
ATOM 4017 C CA . LEU A 1 543 ? 4.755 11.896 -2.482 1.00 96.56 543 LEU A CA 1
ATOM 4018 C C . LEU A 1 543 ? 5.333 12.140 -1.081 1.00 96.56 543 LEU A C 1
ATOM 4020 O O . LEU A 1 543 ? 5.901 13.211 -0.820 1.00 96.56 543 LEU A O 1
ATOM 4024 N N . PRO A 1 544 ? 5.240 11.146 -0.176 1.00 94.81 544 PRO A N 1
ATOM 4025 C CA . PRO A 1 544 ? 5.862 11.230 1.134 1.00 94.81 544 PRO A CA 1
ATOM 4026 C C . PRO A 1 544 ? 7.389 11.218 1.011 1.00 94.81 544 PRO A C 1
ATOM 4028 O O . PRO A 1 544 ? 7.958 10.422 0.265 1.00 94.81 544 PRO A O 1
ATOM 4031 N N . GLN A 1 545 ? 8.034 12.082 1.790 1.00 89.94 545 GLN A N 1
ATOM 4032 C CA . GLN A 1 545 ? 9.487 12.210 1.907 1.00 89.94 545 GLN A CA 1
ATOM 4033 C C . GLN A 1 545 ? 10.043 11.440 3.104 1.00 89.94 545 GLN A C 1
ATOM 4035 O O . GLN A 1 545 ? 9.292 11.243 4.102 1.00 89.94 545 GLN A O 1
#

Foldseek 3Di:
DALLVQLVVLLCQLPVDPFAALQSNLVSLVSNLPDDALDDALCQQLNDPVLDHHPLSVLLVLLVVLLVQLVVLLCCLVPVLVVVDDDDVSPVVSLLSLLSSLLSNLSSQLSNQLSVLSNLLSVLSVQLNVLLVQLNVLSVVLNCQSVVVPNPPPPDGRDPSSSVSNNSSSVSNSVSSVSNVCSVVSSVLSNVLSVLFSQLVLQDAPPQDSSLSSLLRQDFLPGGHNDQLRRLDFSQLNNQLNVLLVPDDPVLNVVLVVLLVLQPGSLLSNLLSLQSSLPDDSVQSVQVCVVCRVCSVVSVVLNLQQAQCQVVPVQPPLDPPRWRFGAHPNHQWDWDDDPPDPPDTDIAGLLADPPPPDPDQLLLLLSQLLNLLSRRHSQCSNLLQALGGPNNQDDPDHRPRPSVRSSVSSNVRSVVLCVVQPNDNQSSCQVRQCSRRVFRWDKDWDQALVSLVVCVSQCQSCLSSSHKKKWKFFWPDFDQPPVRDGDIGIWIFNHDDDQWTWIGRSRRIIDIDGSVQQSVQQCQVVQVHDRNTGSRHTTIMTGTD

Secondary structure (DSSP, 8-state):
--HHHHHHHHHHHHHH-TT-BHHHHHHHHHHHH-SPP--S-HHHHT--TTS-S-HHHHHHHHHHHHHHHHHHHHHIIIIIHHHH--SHHHHHHHHHHHHHHHHHHHHHHHHHHHHHHHHHHHHHHHHHHHHHHHHHHHHHHHHHHHHHTTTT-TT-BPPHHHHHHHHHHHHHHHHHHHHHTTHHHHHHHHHHHHHHT-HHHH---TTS-HHHHHHHHHBBSSSB---TTTBSS-HHHHHHHHHHHHHS-HHHHHHHHHHHHH-SSHHHHHHHHHHHHTT--HHHHHHHHHHHGGGTT-HHHHHHHH---TT-TT---B-TTS-EE--BTTBSEEEEEPTT-TT-EEEEETTS----SSTT--THHHHHHHHHHHHH-HHHHHHHHHS-STTPPSSSPTT---HHHHHHHHHHHHHHHHHHHTT-HHHHHHHHHHHHHS--EEEEE--SHHHHHHHHHHHHHHHHTT--EEEEEEESS----TTSPPP-EEEEEEEEETTEEEEEETTTEEEEEEHHHHHHT--TTTTTS-TTSSEEEEEEEEEE-

Organism: NCBI:txid2585198

Sequence (545 aa):
MTAEQVFEQALDLLDSAKDLSNLITSAIIGIALQPPTPAGSPSRIAGSPAGTGGTALTYGTIGTNLFDTSSDLRTVADSLLPTAWRGQAAESATQATRAVAAQAEAAGVAFSSAFSALTDWGGKLADAQRRDARGQELLRKADGMVMGDGLFSFGKGATAEARALAEEGCKDRLAAAKIITGAASDAADVLNQLAATARARQMNSPDIDPLTSVVLGYSSDTGWTSDPLISITNPNGLARASQALNAMSAADRAAFEKMLANARSPQEAAYLWKALGAGYGLSDVQKFDQVIHPHGDDTKWLSQHLDPHINDIYSRETGNKGQYTVNYAGQSNYDVPVPGKPGYVYRYDFYNQLTNGDKNTGDCVAASTVMARAANDPVFMLGMTTGQGPMAVSGAKVGDDSPKAVHNRLEQNYTSNYNLNKADPTANANTLLKPATGSSYQDVSVHTPEERRAALPHIEAAVDSGKPVPLGVFPTDPKPDKDGVVYGHQVMILAAQGDKLEIYNPWGFTEWVTKQQFIDGQLGELTSKTPTGGLADPSSVELPQ